Protein AF-0000000073116598 (afdb_homodimer)

Solvent-accessible surface area (backbone atoms only — not comparable to full-atom values): 22413 Å² total; per-residue (Å²): 122,83,78,86,64,64,51,69,34,73,73,82,78,73,62,78,48,63,66,61,40,48,51,61,64,50,68,71,60,81,66,82,77,41,61,28,37,42,28,32,31,25,94,83,55,42,24,42,55,45,77,39,45,52,71,48,72,58,94,83,23,43,27,35,56,52,42,53,58,19,67,68,43,56,23,42,73,75,38,33,31,24,17,40,33,40,69,48,74,44,72,54,97,89,32,59,34,36,41,36,39,32,36,29,23,40,50,41,75,56,52,72,79,72,39,51,73,55,52,76,69,48,54,66,25,58,55,51,42,44,74,72,48,54,33,76,43,75,46,58,66,69,57,53,46,52,51,49,52,51,54,50,50,34,36,79,70,66,79,37,85,73,69,87,54,87,37,53,48,37,30,36,29,46,64,47,32,39,36,40,38,37,25,35,87,51,26,33,47,23,32,40,38,34,38,59,43,94,86,71,46,55,48,77,45,37,32,63,80,122,83,76,85,64,64,51,69,34,74,76,82,78,72,61,78,48,63,66,60,38,48,51,60,65,51,68,69,61,82,66,82,77,41,60,28,38,43,28,34,31,26,94,83,57,40,24,42,55,43,77,40,45,53,70,49,73,58,94,82,23,42,27,33,57,51,42,52,59,18,68,70,42,54,22,41,74,76,37,33,31,24,17,41,32,40,68,48,75,44,70,56,96,89,33,61,34,37,39,35,37,33,36,30,24,41,49,42,76,56,51,71,77,73,39,51,72,55,52,76,69,49,54,67,26,57,54,52,41,46,74,72,48,53,32,77,43,76,45,58,66,68,58,52,46,51,54,48,52,52,54,50,50,34,36,76,70,64,77,36,87,72,69,86,52,88,37,53,48,40,30,37,28,46,64,48,33,38,36,40,37,37,25,35,86,52,27,33,47,23,33,39,38,35,38,58,42,95,85,71,47,54,47,77,46,38,33,63,80

Organism: Hermetia illucens (NCBI:txid343691)

Nearest PDB structures (foldseek):
  1jnw-assembly1_A-2  TM=8.507E-01  e=6.332E-15  Escherichia coli
  6ymh-assembly1_BBB  TM=8.375E-01  e=1.763E-14  Escherichia coli K-12
  1ci0-assembly1_B  TM=8.239E-01  e=1.410E-12  Saccharomyces cerevisiae
  6vna-assembly2_B-2  TM=6.572E-01  e=4.095E-05  Paracoccus denitrificans PD1222
  6vna-assembly1_A  TM=6.131E-01  e=4.857E-05  Paracoccus denitrificans PD1222

Structure (mmCIF, N/CA/C/O backbone):
data_AF-0000000073116598-model_v1
#
loop_
_entity.id
_entity.type
_entity.pdbx_description
1 polymer "pyridoxal 5'-phosphate synthase"
#
loop_
_atom_site.group_PDB
_atom_site.id
_atom_site.type_symbol
_atom_site.label_atom_id
_atom_site.label_alt_id
_atom_site.label_comp_id
_atom_site.label_asym_id
_atom_site.label_entity_id
_atom_site.label_seq_id
_atom_site.pdbx_PDB_ins_code
_atom_site.Cartn_x
_atom_site.Cartn_y
_atom_site.Cartn_z
_atom_site.occupancy
_atom_site.B_iso_or_equiv
_atom_site.auth_seq_id
_atom_site.auth_comp_id
_atom_site.auth_asym_id
_atom_site.auth_atom_id
_atom_site.pdbx_PDB_model_num
ATOM 1 N N . MET A 1 1 ? -11.445 -14.805 -31.406 1 38.97 1 MET A N 1
ATOM 2 C CA . MET A 1 1 ? -11.102 -15.391 -30.109 1 38.97 1 MET A CA 1
ATOM 3 C C . MET A 1 1 ? -10.102 -14.523 -29.359 1 38.97 1 MET A C 1
ATOM 5 O O . MET A 1 1 ? -9.109 -14.078 -29.938 1 38.97 1 MET A O 1
ATOM 9 N N . LYS A 1 2 ? -10.531 -13.805 -28.453 1 49.72 2 LYS A N 1
ATOM 10 C CA . LYS A 1 2 ? -9.555 -12.898 -27.859 1 49.72 2 LYS A CA 1
ATOM 11 C C . LYS A 1 2 ? -8.234 -13.617 -27.578 1 49.72 2 LYS A C 1
ATOM 13 O O . LYS A 1 2 ? -8.227 -14.703 -27 1 49.72 2 LYS A O 1
ATOM 18 N N . ALA A 1 3 ? -7.242 -13.305 -28.297 1 59 3 ALA A N 1
ATOM 19 C CA . ALA A 1 3 ? -5.945 -13.977 -28.219 1 59 3 ALA A CA 1
ATOM 20 C C . ALA A 1 3 ? -5.508 -14.156 -26.766 1 59 3 ALA A C 1
ATOM 22 O O . ALA A 1 3 ? -5.609 -13.234 -25.953 1 59 3 ALA A O 1
ATOM 23 N N . ILE A 1 4 ? -5.52 -15.453 -26.312 1 72.19 4 ILE A N 1
ATOM 24 C CA . ILE A 1 4 ? -5.02 -15.844 -25 1 72.19 4 ILE A CA 1
ATOM 25 C C . ILE A 1 4 ? -3.562 -15.414 -24.859 1 72.19 4 ILE A C 1
ATOM 27 O O . ILE A 1 4 ? -2.693 -15.875 -25.594 1 72.19 4 ILE A O 1
ATOM 31 N N . ILE A 1 5 ? -3.408 -14.406 -24.141 1 85.75 5 ILE A N 1
ATOM 32 C CA . ILE A 1 5 ? -2.055 -13.867 -24.047 1 85.75 5 ILE A CA 1
ATOM 33 C C . ILE A 1 5 ? -1.498 -14.102 -22.641 1 85.75 5 ILE A C 1
ATOM 35 O O . ILE A 1 5 ? -2.174 -13.828 -21.656 1 85.75 5 ILE A O 1
ATOM 39 N N . SER A 1 6 ? -0.385 -14.828 -22.625 1 94.31 6 SER A N 1
ATOM 40 C CA . SER A 1 6 ? 0.428 -14.938 -21.406 1 94.31 6 SER A CA 1
ATOM 41 C C . SER A 1 6 ? 1.913 -15.016 -21.75 1 94.31 6 SER A C 1
ATOM 43 O O . SER A 1 6 ? 2.295 -15.633 -22.75 1 94.31 6 SER A O 1
ATOM 45 N N . ASP A 1 7 ? 2.674 -14.398 -20.969 1 96.69 7 ASP A N 1
ATOM 46 C CA . ASP A 1 7 ? 4.125 -14.477 -21.094 1 96.69 7 ASP A CA 1
ATOM 47 C C . ASP A 1 7 ? 4.816 -14.164 -19.766 1 96.69 7 ASP A C 1
ATOM 49 O O . ASP A 1 7 ? 4.18 -14.172 -18.719 1 96.69 7 ASP A O 1
ATOM 53 N N . VAL A 1 8 ? 6.129 -14.039 -19.828 1 96.19 8 VAL A N 1
ATOM 54 C CA . VAL A 1 8 ? 6.91 -13.742 -18.625 1 96.19 8 VAL A CA 1
ATOM 55 C C . VAL A 1 8 ? 7.664 -12.43 -18.812 1 96.19 8 VAL A C 1
ATOM 57 O O . VAL A 1 8 ? 8.359 -12.242 -19.828 1 96.19 8 VAL A O 1
ATOM 60 N N . SER A 1 9 ? 7.5 -11.523 -17.875 1 96.31 9 SER A N 1
ATOM 61 C CA . SER A 1 9 ? 8.25 -10.273 -17.891 1 96.31 9 SER A CA 1
ATOM 62 C C . SER A 1 9 ? 9.688 -10.484 -17.438 1 96.31 9 SER A C 1
ATOM 64 O O . SER A 1 9 ? 10.008 -11.492 -16.812 1 96.31 9 SER A O 1
ATOM 66 N N . ARG A 1 10 ? 10.523 -9.5 -17.781 1 95.25 10 ARG A N 1
ATOM 67 C CA . ARG A 1 10 ? 11.93 -9.625 -17.406 1 95.25 10 ARG A CA 1
ATOM 68 C C . ARG A 1 10 ? 12.523 -8.273 -17.047 1 95.25 10 ARG A C 1
ATOM 70 O O . ARG A 1 10 ? 12.43 -7.316 -17.828 1 95.25 10 ARG A O 1
ATOM 77 N N . ILE A 1 11 ? 13.109 -8.25 -15.867 1 96.12 11 ILE A N 1
ATOM 78 C CA . ILE A 1 11 ? 13.992 -7.145 -15.523 1 96.12 11 ILE A CA 1
ATOM 79 C C . ILE A 1 11 ? 15.375 -7.371 -16.125 1 96.12 11 ILE A C 1
ATOM 81 O O . ILE A 1 11 ? 16.125 -8.227 -15.672 1 96.12 11 ILE A O 1
ATOM 85 N N . VAL A 1 12 ? 15.656 -6.664 -17.109 1 91.88 12 VAL A N 1
ATOM 86 C CA . VAL A 1 12 ? 16.828 -6.934 -17.938 1 91.88 12 VAL A CA 1
ATOM 87 C C . VAL A 1 12 ? 18.094 -6.441 -17.234 1 91.88 12 VAL A C 1
ATOM 89 O O . VAL A 1 12 ? 19.094 -7.148 -17.188 1 91.88 12 VAL A O 1
ATOM 92 N N . ASN A 1 13 ? 18.078 -5.258 -16.719 1 91 13 ASN A N 1
ATOM 93 C CA . ASN A 1 13 ? 19.219 -4.707 -16.016 1 91 13 ASN A CA 1
ATOM 94 C C . ASN A 1 13 ? 19.031 -4.762 -14.5 1 91 13 ASN A C 1
ATOM 96 O O . ASN A 1 13 ? 18.234 -4.008 -13.945 1 91 13 ASN A O 1
ATOM 100 N N . SER A 1 14 ? 19.766 -5.688 -13.922 1 94 14 SER A N 1
ATOM 101 C CA . SER A 1 14 ? 19.703 -5.828 -12.469 1 94 14 SER A CA 1
ATOM 102 C C . SER A 1 14 ? 21.094 -5.762 -11.852 1 94 14 SER A C 1
ATOM 104 O O . SER A 1 14 ? 21.688 -6.797 -11.531 1 94 14 SER A O 1
ATOM 106 N N . PRO A 1 15 ? 21.547 -4.566 -11.57 1 97.06 15 PRO A N 1
ATOM 107 C CA . PRO A 1 15 ? 22.875 -4.383 -10.984 1 97.06 15 PRO A CA 1
ATOM 108 C C . PRO A 1 15 ? 23 -5.016 -9.594 1 97.06 15 PRO A C 1
ATOM 110 O O . PRO A 1 15 ? 22 -5.418 -9 1 97.06 15 PRO A O 1
ATOM 113 N N . SER A 1 16 ? 24.328 -5.074 -9.109 1 96.12 16 SER A N 1
ATOM 114 C CA . SER A 1 16 ? 24.578 -5.648 -7.789 1 96.12 16 SER A CA 1
ATOM 115 C C . SER A 1 16 ? 24.125 -4.699 -6.68 1 96.12 16 SER A C 1
ATOM 117 O O . SER A 1 16 ? 23.828 -5.133 -5.57 1 96.12 16 SER A O 1
ATOM 119 N N . ASN A 1 17 ? 24.109 -3.447 -7.016 1 96.44 17 ASN A N 1
ATOM 120 C CA . ASN A 1 17 ? 23.656 -2.426 -6.078 1 96.44 17 ASN A CA 1
ATOM 121 C C . ASN A 1 17 ? 22.172 -2.105 -6.262 1 96.44 17 ASN A C 1
ATOM 123 O O . ASN A 1 17 ? 21.781 -1.548 -7.285 1 96.44 17 ASN A O 1
ATOM 127 N N . PRO A 1 18 ? 21.375 -2.355 -5.273 1 98 18 PRO A N 1
ATOM 128 C CA . PRO A 1 18 ? 19.938 -2.154 -5.445 1 98 18 PRO A CA 1
ATOM 129 C C . PRO A 1 18 ? 19.562 -0.691 -5.684 1 98 18 PRO A C 1
ATOM 131 O O . PRO A 1 18 ? 18.531 -0.401 -6.285 1 98 18 PRO A O 1
ATOM 134 N N . PHE A 1 19 ? 20.359 0.214 -5.219 1 97.38 19 PHE A N 1
ATOM 135 C CA . PHE A 1 19 ? 20.047 1.627 -5.379 1 97.38 19 PHE A CA 1
ATOM 136 C C . PHE A 1 19 ? 20.172 2.051 -6.836 1 97.38 19 PHE A C 1
ATOM 138 O O . PHE A 1 19 ? 19.469 2.953 -7.293 1 97.38 19 PHE A O 1
ATOM 145 N N . GLU A 1 20 ? 21.047 1.395 -7.551 1 97.12 20 GLU A N 1
ATOM 146 C CA . GLU A 1 20 ? 21.125 1.637 -8.984 1 97.12 20 GLU A CA 1
ATOM 147 C C . GLU A 1 20 ? 19.828 1.206 -9.68 1 97.12 20 GLU A C 1
ATOM 149 O O . GLU A 1 20 ? 19.328 1.91 -10.562 1 97.12 20 GLU A O 1
ATOM 154 N N . LEU A 1 21 ? 19.344 0.053 -9.281 1 97.75 21 LEU A N 1
ATOM 155 C CA . LEU A 1 21 ? 18.094 -0.41 -9.859 1 97.75 21 LEU A CA 1
ATOM 156 C C . LEU A 1 21 ? 16.938 0.502 -9.445 1 97.75 21 LEU A C 1
ATOM 158 O O . LEU A 1 21 ? 16.047 0.784 -10.25 1 97.75 21 LEU A O 1
ATOM 162 N N . PHE A 1 22 ? 17.016 0.982 -8.195 1 98 22 PHE A N 1
ATOM 163 C CA . PHE A 1 22 ? 16 1.917 -7.703 1 98 22 PHE A CA 1
ATOM 164 C C . PHE A 1 22 ? 15.93 3.148 -8.602 1 98 22 PHE A C 1
ATOM 166 O O . PHE A 1 22 ? 14.844 3.545 -9.023 1 98 22 PHE A O 1
ATOM 173 N N . LEU A 1 23 ? 16.984 3.68 -8.891 1 95.62 23 LEU A N 1
ATOM 174 C CA . LEU A 1 23 ? 17.047 4.875 -9.719 1 95.62 23 LEU A CA 1
ATOM 175 C C . LEU A 1 23 ? 16.531 4.582 -11.133 1 95.62 23 LEU A C 1
ATOM 177 O O . LEU A 1 23 ? 15.844 5.41 -11.727 1 95.62 23 LEU A O 1
ATOM 181 N N . LEU A 1 24 ? 16.875 3.449 -11.656 1 95.19 24 LEU A N 1
ATOM 182 C CA . LEU A 1 24 ? 16.391 3.043 -12.969 1 95.19 24 LEU A CA 1
ATOM 183 C C . LEU A 1 24 ? 14.875 2.926 -12.977 1 95.19 24 LEU A C 1
ATOM 185 O O . LEU A 1 24 ? 14.211 3.391 -13.906 1 95.19 24 LEU A O 1
ATOM 189 N N . PHE A 1 25 ? 14.297 2.311 -11.977 1 96.38 25 PHE A N 1
ATOM 190 C CA . PHE A 1 25 ? 12.852 2.131 -11.875 1 96.38 25 PHE A CA 1
ATOM 191 C C . PHE A 1 25 ? 12.148 3.477 -11.75 1 96.38 25 PHE A C 1
ATOM 193 O O . PHE A 1 25 ? 11.102 3.699 -12.367 1 96.38 25 PHE A O 1
ATOM 200 N N . LEU A 1 26 ? 12.727 4.363 -10.953 1 93.31 26 LEU A N 1
ATOM 201 C CA . LEU A 1 26 ? 12.078 5.633 -10.648 1 93.31 26 LEU A CA 1
ATOM 202 C C . LEU A 1 26 ? 12.211 6.613 -11.805 1 93.31 26 LEU A C 1
ATOM 204 O O . LEU A 1 26 ? 11.477 7.598 -11.883 1 93.31 26 LEU A O 1
ATOM 208 N N . SER A 1 27 ? 13.141 6.438 -12.68 1 92.06 27 SER A N 1
ATOM 209 C CA . SER A 1 27 ? 13.477 7.367 -13.75 1 92.06 27 SER A CA 1
ATOM 210 C C . SER A 1 27 ? 12.281 7.586 -14.68 1 92.06 27 SER A C 1
ATOM 212 O O . SER A 1 27 ? 12.211 8.602 -15.375 1 92.06 27 SER A O 1
ATOM 214 N N . VAL A 1 28 ? 11.359 6.691 -14.641 1 90.19 28 VAL A N 1
ATOM 215 C CA . VAL A 1 28 ? 10.266 6.766 -15.594 1 90.19 28 VAL A CA 1
ATOM 216 C C . VAL A 1 28 ? 9.016 7.328 -14.914 1 90.19 28 VAL A C 1
ATOM 218 O O . VAL A 1 28 ? 7.969 7.469 -15.539 1 90.19 28 VAL A O 1
ATOM 221 N N . ILE A 1 29 ? 9.102 7.547 -13.594 1 88.38 29 ILE A N 1
ATOM 222 C CA . ILE A 1 29 ? 7.949 8.07 -12.859 1 88.38 29 ILE A CA 1
ATOM 223 C C . ILE A 1 29 ? 7.836 9.578 -13.094 1 88.38 29 ILE A C 1
ATOM 225 O O . ILE A 1 29 ? 8.805 10.312 -12.883 1 88.38 29 ILE A O 1
ATOM 229 N N . ASP A 1 30 ? 6.707 10.039 -13.492 1 82.44 30 ASP A N 1
ATOM 230 C CA . ASP A 1 30 ? 6.465 11.461 -13.703 1 82.44 30 ASP A CA 1
ATOM 231 C C . ASP A 1 30 ? 5.523 12.023 -12.648 1 82.44 30 ASP A C 1
ATOM 233 O O . ASP A 1 30 ? 5.305 13.234 -12.578 1 82.44 30 ASP A O 1
ATOM 237 N N . GLN A 1 31 ? 5.16 11.242 -11.789 1 81.44 31 GLN A N 1
ATOM 238 C CA . GLN A 1 31 ? 4.227 11.664 -10.75 1 81.44 31 GLN A CA 1
ATOM 239 C C . GLN A 1 31 ? 4.93 12.5 -9.688 1 81.44 31 GLN A C 1
ATOM 241 O O . GLN A 1 31 ? 6.031 12.164 -9.25 1 81.44 31 GLN A O 1
ATOM 246 N N . ASN A 1 32 ? 4.375 13.68 -9.336 1 83.06 32 ASN A N 1
ATOM 247 C CA . ASN A 1 32 ? 4.754 14.523 -8.203 1 83.06 32 ASN A CA 1
ATOM 248 C C . ASN A 1 32 ? 3.529 15.039 -7.453 1 83.06 32 ASN A C 1
ATOM 250 O O . ASN A 1 32 ? 2.668 15.695 -8.039 1 83.06 32 ASN A O 1
ATOM 254 N N . PRO A 1 33 ? 3.523 14.727 -6.215 1 89.06 33 PRO A N 1
ATOM 255 C CA . PRO A 1 33 ? 4.41 13.922 -5.375 1 89.06 33 PRO A CA 1
ATOM 256 C C . PRO A 1 33 ? 4.301 12.43 -5.672 1 89.06 33 PRO A C 1
ATOM 258 O O . PRO A 1 33 ? 3.277 11.969 -6.188 1 89.06 33 PRO A O 1
ATOM 261 N N . ILE A 1 34 ? 5.395 11.672 -5.363 1 93.5 34 ILE A N 1
ATOM 262 C CA . ILE A 1 34 ? 5.352 10.211 -5.414 1 93.5 34 ILE A CA 1
ATOM 263 C C . ILE A 1 34 ? 4.703 9.672 -4.141 1 93.5 34 ILE A C 1
ATOM 265 O O . ILE A 1 34 ? 5.137 9.992 -3.031 1 93.5 34 ILE A O 1
ATOM 269 N N . LEU A 1 35 ? 3.703 8.914 -4.348 1 95.44 35 LEU A N 1
ATOM 270 C CA . LEU A 1 35 ? 3.014 8.305 -3.213 1 95.44 35 LEU A CA 1
ATOM 271 C C . LEU A 1 35 ? 3.545 6.906 -2.939 1 95.44 35 LEU A C 1
ATOM 273 O O . LEU A 1 35 ? 3.9 6.18 -3.871 1 95.44 35 LEU A O 1
ATOM 277 N N . VAL A 1 36 ? 3.574 6.586 -1.692 1 97.75 36 VAL A N 1
ATOM 278 C CA . VAL A 1 36 ? 4.004 5.262 -1.254 1 97.75 36 VAL A CA 1
ATOM 279 C C . VAL A 1 36 ? 3.047 4.73 -0.19 1 97.75 36 VAL A C 1
ATOM 281 O O . VAL A 1 36 ? 2.209 5.473 0.324 1 97.75 36 VAL A O 1
ATOM 284 N N . ASN A 1 37 ? 3.1 3.453 0.011 1 98.69 37 ASN A N 1
ATOM 285 C CA . ASN A 1 37 ? 2.488 2.854 1.192 1 98.69 37 ASN A CA 1
ATOM 286 C C . ASN A 1 37 ? 3.52 2.596 2.287 1 98.69 37 ASN A C 1
ATOM 288 O O . ASN A 1 37 ? 4.617 2.113 2.01 1 98.69 37 ASN A O 1
ATOM 292 N N . VAL A 1 38 ? 3.188 2.984 3.496 1 98.88 38 VAL A N 1
ATOM 293 C CA . VAL A 1 38 ? 4.074 2.762 4.633 1 98.88 38 VAL A CA 1
ATOM 294 C C . VAL A 1 38 ? 3.398 1.836 5.641 1 98.88 38 VAL A C 1
ATOM 296 O O . VAL A 1 38 ? 2.324 2.15 6.16 1 98.88 38 VAL A O 1
ATOM 299 N N . ALA A 1 39 ? 4.035 0.736 5.867 1 98.94 39 ALA A N 1
ATOM 300 C CA . ALA A 1 39 ? 3.559 -0.21 6.875 1 98.94 39 ALA A CA 1
ATOM 301 C C . ALA A 1 39 ? 4.465 -0.213 8.102 1 98.94 39 ALA A C 1
ATOM 303 O O . ALA A 1 39 ? 5.691 -0.148 7.973 1 98.94 39 ALA A O 1
ATOM 304 N N . THR A 1 40 ? 3.895 -0.217 9.273 1 98.88 40 THR A N 1
ATOM 305 C CA . THR A 1 40 ? 4.617 -0.181 10.539 1 98.88 40 THR A CA 1
ATOM 306 C C . THR A 1 40 ? 4.117 -1.271 11.484 1 98.88 40 THR A C 1
ATOM 308 O O . THR A 1 40 ? 3.004 -1.775 11.32 1 98.88 40 THR A O 1
ATOM 311 N N . VAL A 1 41 ? 4.957 -1.664 12.391 1 98.69 41 VAL A N 1
ATOM 312 C CA . VAL A 1 41 ? 4.551 -2.596 13.438 1 98.69 41 VAL A CA 1
ATOM 313 C C . VAL A 1 41 ? 3.637 -1.888 14.438 1 98.69 41 VAL A C 1
ATOM 315 O O . VAL A 1 41 ? 3.98 -0.826 14.961 1 98.69 41 VAL A O 1
ATOM 318 N N . ASP A 1 42 ? 2.484 -2.412 14.625 1 98.44 42 ASP A N 1
ATOM 319 C CA . ASP A 1 42 ? 1.52 -1.861 15.578 1 98.44 42 ASP A CA 1
ATOM 320 C C . ASP A 1 42 ? 1.332 -2.791 16.766 1 98.44 42 ASP A C 1
ATOM 322 O O . ASP A 1 42 ? 1.011 -3.969 16.609 1 98.44 42 ASP A O 1
ATOM 326 N N . PRO A 1 43 ? 1.485 -2.307 17.953 1 97.06 43 PRO A N 1
ATOM 327 C CA . PRO A 1 43 ? 1.427 -3.182 19.125 1 97.06 43 PRO A CA 1
ATOM 328 C C . PRO A 1 43 ? 0.024 -3.725 19.375 1 97.06 43 PRO A C 1
ATOM 330 O O . PRO A 1 43 ? -0.134 -4.723 20.094 1 97.06 43 PRO A O 1
ATOM 333 N N . VAL A 1 44 ? -0.988 -3.158 18.906 1 96.25 44 VAL A N 1
ATOM 334 C CA . VAL A 1 44 ? -2.361 -3.576 19.156 1 96.25 44 VAL A CA 1
ATOM 335 C C . VAL A 1 44 ? -2.885 -4.398 17.984 1 96.25 44 VAL A C 1
ATOM 337 O O . VAL A 1 44 ? -3.23 -5.57 18.156 1 96.25 44 VAL A O 1
ATOM 340 N N . ASP A 1 45 ? -2.732 -3.85 16.797 1 97.69 45 ASP A N 1
ATOM 341 C CA . ASP A 1 45 ? -3.328 -4.469 15.609 1 97.69 45 ASP A CA 1
ATOM 342 C C . ASP A 1 45 ? -2.322 -5.371 14.898 1 97.69 45 ASP A C 1
ATOM 344 O O .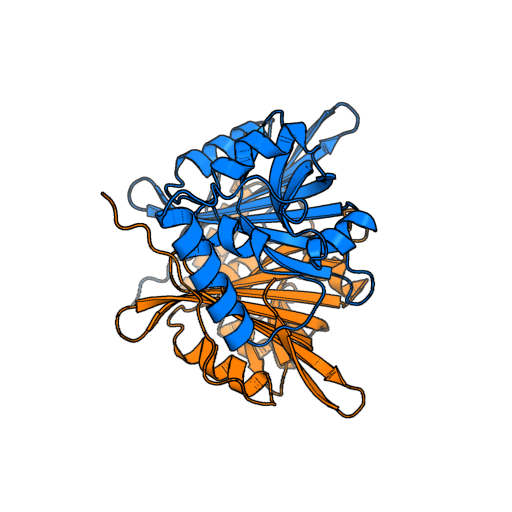 ASP A 1 45 ? -2.658 -6.02 13.906 1 97.69 45 ASP A O 1
ATOM 348 N N . GLY A 1 46 ? -1.066 -5.387 15.383 1 98.19 46 GLY A N 1
ATOM 349 C CA . GLY A 1 46 ? -0 -6.129 14.727 1 98.19 46 GLY A CA 1
ATOM 350 C C . GLY A 1 46 ? 0.743 -5.309 13.688 1 98.19 46 GLY A C 1
ATOM 351 O O . GLY A 1 46 ? 1.953 -5.102 13.805 1 98.19 46 GLY A O 1
ATOM 352 N N . VAL A 1 47 ? -0.016 -4.785 12.703 1 98.75 47 VAL A N 1
ATOM 353 C CA . VAL A 1 47 ? 0.544 -3.961 11.641 1 98.75 47 VAL A CA 1
ATOM 354 C C . VAL A 1 47 ? -0.421 -2.828 11.297 1 98.75 47 VAL A C 1
ATOM 356 O O . VAL A 1 47 ? -1.634 -2.961 11.484 1 98.75 47 VAL A O 1
ATOM 359 N N . ALA A 1 48 ? 0.139 -1.748 10.953 1 98.56 48 ALA A N 1
ATOM 360 C CA . ALA A 1 48 ? -0.599 -0.64 10.352 1 98.56 48 ALA A CA 1
ATOM 361 C C . ALA A 1 48 ? -0.038 -0.289 8.977 1 98.56 48 ALA A C 1
ATOM 363 O O . ALA A 1 48 ? 1.148 -0.498 8.711 1 98.56 48 ALA A O 1
ATOM 364 N N . SER A 1 49 ? -0.851 0.151 8.102 1 98.62 49 SER A N 1
ATOM 365 C CA . SER A 1 49 ? -0.468 0.511 6.738 1 98.62 49 SER A CA 1
ATOM 366 C C . SER A 1 49 ? -1.245 1.729 6.25 1 98.62 49 SER A C 1
ATOM 368 O O . SER A 1 49 ? -2.461 1.809 6.43 1 98.62 49 SER A O 1
ATOM 370 N N . VAL A 1 50 ? -0.553 2.66 5.695 1 98.25 50 VAL A N 1
ATOM 371 C CA . VAL A 1 50 ? -1.189 3.887 5.223 1 98.25 50 VAL A CA 1
ATOM 372 C C . VAL A 1 50 ? -0.401 4.461 4.047 1 98.25 50 VAL A C 1
ATOM 374 O O . VAL A 1 50 ? 0.804 4.223 3.926 1 98.25 50 VAL A O 1
ATOM 377 N N . SER A 1 51 ? -1.089 5.164 3.234 1 97.31 51 SER A N 1
ATOM 378 C CA . SER A 1 51 ? -0.387 5.879 2.174 1 97.31 51 SER A CA 1
ATOM 379 C C . SER A 1 51 ? 0.382 7.074 2.729 1 97.31 51 SER A C 1
ATOM 381 O O . SER A 1 51 ? 0.012 7.629 3.766 1 97.31 51 SER A O 1
ATOM 383 N N . GLY A 1 52 ? 1.454 7.395 2.086 1 96.06 52 GLY A N 1
ATOM 384 C CA . GLY A 1 52 ? 2.293 8.531 2.432 1 96.06 52 GLY A CA 1
ATOM 385 C C . GLY A 1 52 ? 2.99 9.148 1.232 1 96.06 52 GLY A C 1
ATOM 386 O O . GLY A 1 52 ? 2.729 8.758 0.091 1 96.06 52 GLY A O 1
ATOM 387 N N . VAL A 1 53 ? 3.793 10.117 1.554 1 96.06 53 VAL A N 1
ATOM 388 C CA . VAL A 1 53 ? 4.496 10.836 0.496 1 96.06 53 VAL A CA 1
ATOM 389 C C . VAL A 1 53 ? 5.992 10.531 0.568 1 96.06 53 VAL A C 1
ATOM 391 O O . VAL A 1 53 ? 6.602 10.641 1.635 1 96.06 53 VAL A O 1
ATOM 394 N N . PHE A 1 54 ? 6.488 10.094 -0.572 1 97.12 54 PHE A N 1
ATOM 395 C CA . PHE A 1 54 ? 7.93 9.938 -0.708 1 97.12 54 PHE A CA 1
ATOM 396 C C . PHE A 1 54 ? 8.617 11.289 -0.78 1 97.12 54 PHE A C 1
ATOM 398 O O . PHE A 1 54 ? 8.297 12.109 -1.645 1 97.12 54 PHE A O 1
ATOM 405 N N . GLN A 1 55 ? 9.523 11.531 0.138 1 96.44 55 GLN A N 1
ATOM 406 C CA . GLN A 1 55 ? 10.141 12.852 0.263 1 96.44 55 GLN A CA 1
ATOM 407 C C . GLN A 1 55 ? 11.547 12.852 -0.336 1 96.44 55 GLN A C 1
ATOM 409 O O . GLN A 1 55 ? 12.297 13.812 -0.163 1 96.44 55 GLN A O 1
ATOM 414 N N . GLY A 1 56 ? 11.93 11.711 -0.908 1 94.5 56 GLY A N 1
ATOM 415 C CA . GLY A 1 56 ? 13.211 11.672 -1.583 1 94.5 56 GLY A CA 1
ATOM 416 C C . GLY A 1 56 ? 14.141 10.602 -1.034 1 94.5 56 GLY A C 1
ATOM 417 O O . GLY A 1 56 ? 13.844 9.984 -0.005 1 94.5 56 GLY A O 1
ATOM 418 N N . TRP A 1 57 ? 15.086 10.359 -1.784 1 93.75 57 TRP A N 1
ATOM 419 C CA . TRP A 1 57 ? 16.156 9.422 -1.442 1 93.75 57 TRP A CA 1
ATOM 420 C C . TRP A 1 57 ? 17.5 10.133 -1.396 1 93.75 57 TRP A C 1
ATOM 422 O O . TRP A 1 57 ? 17.859 10.859 -2.324 1 93.75 57 TRP A O 1
ATOM 432 N N . GLU A 1 58 ? 18.172 10.008 -0.257 1 92.06 58 GLU A N 1
ATOM 433 C CA . GLU A 1 58 ? 19.5 10.594 -0.06 1 92.06 58 GLU A CA 1
ATOM 434 C C . GLU A 1 58 ? 20.375 9.703 0.812 1 92.06 58 GLU A C 1
ATOM 436 O O . GLU A 1 58 ? 19.906 9.133 1.799 1 92.06 58 GLU A O 1
ATOM 441 N N . ASP A 1 59 ? 21.703 9.539 0.371 1 92.94 59 ASP A N 1
ATOM 442 C CA . ASP A 1 59 ? 22.672 8.789 1.16 1 92.94 59 ASP A CA 1
ATOM 443 C C . ASP A 1 59 ? 22.172 7.379 1.469 1 92.94 59 ASP A C 1
ATOM 445 O O . ASP A 1 59 ? 22.172 6.953 2.625 1 92.94 59 ASP A O 1
ATOM 449 N N . ASP A 1 60 ? 21.594 6.711 0.515 1 93.75 60 ASP A N 1
ATOM 450 C CA . ASP A 1 60 ? 21.141 5.32 0.578 1 93.75 60 ASP A CA 1
ATOM 451 C C . ASP A 1 60 ? 20 5.156 1.585 1 93.75 60 ASP A C 1
ATOM 453 O O . ASP A 1 60 ? 19.844 4.086 2.172 1 93.75 60 ASP A O 1
ATOM 457 N N . THR A 1 61 ? 19.234 6.27 1.843 1 96.62 61 THR A N 1
ATOM 458 C CA . THR A 1 61 ? 18.062 6.199 2.713 1 96.62 61 THR A CA 1
ATOM 459 C C . THR A 1 61 ? 16.828 6.773 2.014 1 96.62 61 THR A C 1
ATOM 461 O O . THR A 1 61 ? 16.953 7.633 1.137 1 96.62 61 THR A O 1
ATOM 464 N N . PHE A 1 62 ? 15.711 6.27 2.346 1 97.81 62 PHE A N 1
ATOM 465 C CA . PHE A 1 62 ? 14.43 6.719 1.808 1 97.81 62 PHE A CA 1
ATOM 466 C C . PHE A 1 62 ? 13.68 7.57 2.826 1 97.81 62 PHE A C 1
ATOM 468 O O . PHE A 1 62 ? 13.555 7.184 3.99 1 97.81 62 PHE A O 1
ATOM 475 N N . ARG A 1 63 ? 13.125 8.703 2.359 1 97.75 63 ARG A N 1
ATOM 476 C CA . ARG A 1 63 ? 12.484 9.594 3.322 1 97.75 63 ARG A CA 1
ATOM 477 C C . ARG A 1 63 ? 10.984 9.68 3.066 1 97.75 63 ARG A C 1
ATOM 479 O O . ARG A 1 63 ? 10.547 9.727 1.915 1 97.75 63 ARG A O 1
ATOM 486 N N . PHE A 1 64 ? 10.227 9.695 4.141 1 98.12 64 PHE A N 1
ATOM 487 C CA . PHE A 1 64 ? 8.797 9.953 4.078 1 98.12 64 PHE A CA 1
ATOM 488 C C . PHE A 1 64 ? 8.352 10.82 5.242 1 98.12 64 PHE A C 1
ATOM 490 O O . PHE A 1 64 ? 9.039 10.906 6.262 1 98.12 64 PHE A O 1
ATOM 497 N N . SER A 1 65 ? 7.223 11.492 5.09 1 96.69 65 SER A N 1
ATOM 498 C CA . SER A 1 65 ? 6.73 12.398 6.121 1 96.69 65 SER A CA 1
ATOM 499 C C . SER A 1 65 ? 5.641 11.742 6.965 1 96.69 65 SER A C 1
ATOM 501 O O . SER A 1 65 ? 5.027 10.766 6.539 1 96.69 65 SER A O 1
ATOM 503 N N . ALA A 1 66 ? 5.43 12.211 8.102 1 96 66 ALA A N 1
ATOM 504 C CA . ALA A 1 66 ? 4.367 11.82 9.016 1 96 66 ALA A CA 1
ATOM 505 C C . ALA A 1 66 ? 3.99 12.969 9.953 1 96 66 ALA A C 1
ATOM 507 O O . ALA A 1 66 ? 4.559 14.062 9.859 1 96 66 ALA A O 1
ATOM 508 N N . GLU A 1 67 ? 2.943 12.781 10.625 1 95.25 67 GLU A N 1
ATOM 509 C CA . GLU A 1 67 ? 2.561 13.703 11.695 1 95.25 67 GLU A CA 1
ATOM 510 C C . GLU A 1 67 ? 2.861 13.117 13.07 1 95.25 67 GLU A C 1
ATOM 512 O O . GLU A 1 67 ? 2.586 11.938 13.32 1 95.25 67 GLU A O 1
ATOM 517 N N . ARG A 1 68 ? 3.406 14.039 13.852 1 94.19 68 ARG A N 1
ATOM 518 C CA . ARG A 1 68 ? 3.617 13.578 15.219 1 94.19 68 ARG A CA 1
ATOM 519 C C . ARG A 1 68 ? 2.289 13.297 15.914 1 94.19 68 ARG A C 1
ATOM 521 O O . ARG A 1 68 ? 1.31 14.016 15.711 1 94.19 68 ARG A O 1
ATOM 528 N N . ALA A 1 69 ? 2.139 12.188 16.562 1 90.38 69 ALA A N 1
ATOM 529 C CA . ALA A 1 69 ? 0.971 11.664 17.266 1 90.38 69 ALA A CA 1
ATOM 530 C C . ALA A 1 69 ? 0.106 10.82 16.328 1 90.38 69 ALA A C 1
ATOM 532 O O . ALA A 1 69 ? -0.914 10.266 16.75 1 90.38 69 ALA A O 1
ATOM 533 N N . SER A 1 70 ? 0.459 10.781 15.039 1 94.44 70 SER A N 1
ATOM 534 C CA . SER A 1 70 ? -0.207 9.828 14.156 1 94.44 70 SER A CA 1
ATOM 535 C C . SER A 1 70 ? 0.083 8.391 14.578 1 94.44 70 SER A C 1
ATOM 537 O O . SER A 1 70 ? 0.963 8.148 15.406 1 94.44 70 SER A O 1
ATOM 539 N N . ARG A 1 71 ? -0.628 7.531 14.07 1 95.31 71 ARG A N 1
ATOM 540 C CA . ARG A 1 71 ? -0.397 6.109 14.312 1 95.31 71 ARG A CA 1
ATOM 541 C C . ARG A 1 71 ? 0.989 5.691 13.836 1 95.31 71 ARG A C 1
ATOM 543 O O . ARG A 1 71 ? 1.69 4.949 14.523 1 95.31 71 ARG A O 1
ATOM 550 N N . THR A 1 72 ? 1.397 6.141 12.648 1 97.06 72 THR A N 1
ATOM 551 C CA . THR A 1 72 ? 2.725 5.863 12.109 1 97.06 72 THR A CA 1
ATOM 552 C C . THR A 1 72 ? 3.809 6.336 13.078 1 97.06 72 THR A C 1
ATOM 554 O O . THR A 1 72 ? 4.762 5.605 13.352 1 97.06 72 THR A O 1
ATOM 557 N N . TYR A 1 73 ? 3.621 7.504 13.586 1 97 73 TYR A N 1
ATOM 558 C CA . TYR A 1 73 ? 4.578 8.078 14.523 1 97 73 TYR A CA 1
ATOM 559 C C . TYR A 1 73 ? 4.68 7.238 15.789 1 97 73 TYR A C 1
ATOM 561 O O . TYR A 1 73 ? 5.777 6.844 16.188 1 97 73 TYR A O 1
ATOM 569 N N . ARG A 1 74 ? 3.58 6.949 16.391 1 96.62 74 ARG A N 1
ATOM 570 C CA . ARG A 1 74 ? 3.562 6.18 17.625 1 96.62 74 ARG A CA 1
ATOM 571 C C . ARG A 1 74 ? 4.172 4.797 17.422 1 96.62 74 ARG A C 1
ATOM 573 O O . ARG A 1 74 ? 4.949 4.324 18.25 1 96.62 74 ARG A O 1
ATOM 580 N N . ASN A 1 75 ? 3.818 4.168 16.344 1 98.12 75 ASN A N 1
ATOM 581 C CA . ASN A 1 75 ? 4.348 2.846 16.031 1 98.12 75 ASN A CA 1
ATOM 582 C C . ASN A 1 75 ? 5.867 2.867 15.891 1 98.12 75 ASN A C 1
ATOM 584 O O . ASN A 1 75 ? 6.559 2.014 16.453 1 98.12 75 ASN A O 1
ATOM 588 N N . THR A 1 76 ? 6.371 3.832 15.141 1 98 76 THR A N 1
ATOM 589 C CA . THR A 1 76 ? 7.801 3.881 14.859 1 98 76 THR A CA 1
ATOM 590 C C . THR A 1 76 ? 8.594 4.188 16.125 1 98 76 THR A C 1
ATOM 592 O O . THR A 1 76 ? 9.758 3.809 16.25 1 98 76 THR A O 1
ATOM 595 N N . LYS A 1 77 ? 7.961 4.867 17.094 1 97.06 77 LYS A N 1
ATOM 596 C CA . LYS A 1 77 ? 8.609 5.145 18.359 1 97.06 77 LYS A CA 1
ATOM 597 C C . LYS A 1 77 ? 8.797 3.861 19.172 1 97.06 77 LYS A C 1
ATOM 599 O O . LYS A 1 77 ? 9.766 3.73 19.922 1 97.06 77 LYS A O 1
ATOM 604 N N . THR A 1 78 ? 7.918 2.941 18.984 1 97.06 78 THR A N 1
ATOM 605 C CA . THR A 1 78 ? 7.965 1.689 19.719 1 97.06 78 THR A CA 1
ATOM 606 C C . THR A 1 78 ? 8.797 0.647 18.984 1 97.06 78 THR A C 1
ATOM 608 O O . THR A 1 78 ? 9.523 -0.13 19.594 1 97.06 78 THR A O 1
ATOM 611 N N . ASN A 1 79 ? 8.688 0.548 17.75 1 98.5 79 ASN A N 1
ATOM 612 C CA . ASN A 1 79 ? 9.406 -0.365 16.859 1 98.5 79 ASN A CA 1
ATOM 613 C C . ASN A 1 79 ? 9.781 0.311 15.547 1 98.5 79 ASN A C 1
ATOM 615 O O . ASN A 1 79 ? 8.906 0.624 14.734 1 98.5 79 ASN A O 1
ATOM 619 N N . PRO A 1 80 ? 10.977 0.543 15.273 1 98.69 80 PRO A N 1
ATOM 620 C CA . PRO A 1 80 ? 11.391 1.365 14.133 1 98.69 80 PRO A CA 1
ATOM 621 C C . PRO A 1 80 ? 11.305 0.614 12.805 1 98.69 80 PRO A C 1
ATOM 623 O O . PRO A 1 80 ? 11.539 1.198 11.75 1 98.69 80 PRO A O 1
ATOM 626 N N . LYS A 1 81 ? 11.055 -0.695 12.828 1 98.88 81 LYS A N 1
ATOM 627 C CA . LYS A 1 81 ? 10.984 -1.478 11.594 1 98.88 81 LYS A CA 1
ATOM 628 C C . LYS A 1 81 ? 9.789 -1.053 10.742 1 98.88 81 LYS A C 1
ATOM 630 O O . LYS A 1 81 ? 8.664 -0.952 11.242 1 98.88 81 LYS A O 1
ATOM 635 N N . VAL A 1 82 ? 10.016 -0.802 9.43 1 98.88 82 VAL A N 1
ATOM 636 C CA . VAL A 1 82 ? 8.969 -0.345 8.523 1 98.88 82 VAL A CA 1
ATOM 637 C C . VAL A 1 82 ? 9.125 -1.026 7.164 1 98.88 82 VAL A C 1
ATOM 639 O O . VAL A 1 82 ? 10.188 -1.566 6.855 1 98.88 82 VAL A O 1
ATOM 642 N N . ALA A 1 83 ? 8.125 -1.062 6.422 1 98.94 83 ALA A N 1
ATOM 643 C CA . ALA A 1 83 ? 8.117 -1.435 5.008 1 98.94 83 ALA A CA 1
ATOM 644 C C . ALA A 1 83 ? 7.52 -0.322 4.152 1 98.94 83 ALA A C 1
ATOM 646 O O . ALA A 1 83 ? 6.426 0.168 4.434 1 98.94 83 ALA A O 1
ATOM 647 N N . VAL A 1 84 ? 8.211 0.113 3.154 1 98.81 84 VAL A N 1
ATOM 648 C CA . VAL A 1 84 ? 7.742 1.126 2.213 1 98.81 84 VAL A CA 1
ATOM 649 C C . VAL A 1 84 ? 7.516 0.493 0.841 1 98.81 84 VAL A C 1
ATOM 651 O O . VAL A 1 84 ? 8.398 -0.195 0.316 1 98.81 84 VAL A O 1
ATOM 654 N N . THR A 1 85 ? 6.363 0.725 0.25 1 98.81 85 THR A N 1
ATOM 655 C CA . THR A 1 85 ? 6.012 0.138 -1.038 1 98.81 85 THR A CA 1
ATOM 656 C C . THR A 1 85 ? 5.785 1.226 -2.084 1 98.81 85 THR A C 1
ATOM 658 O O . THR A 1 85 ? 4.934 2.1 -1.904 1 98.81 85 THR A O 1
ATOM 661 N N . PHE A 1 86 ? 6.59 1.19 -3.137 1 98.12 86 PHE A N 1
ATOM 662 C CA . PHE A 1 86 ? 6.309 1.938 -4.355 1 98.12 86 PHE A CA 1
ATOM 663 C C . PHE A 1 86 ? 5.531 1.084 -5.348 1 98.12 86 PHE A C 1
ATOM 665 O O . PHE A 1 86 ? 5.844 -0.093 -5.543 1 98.12 86 PHE A O 1
ATOM 672 N N . PHE A 1 87 ? 4.539 1.605 -5.918 1 97.5 87 PHE A N 1
ATOM 673 C CA . PHE A 1 87 ? 3.758 0.922 -6.941 1 97.5 87 PHE A CA 1
ATOM 674 C C . PHE A 1 87 ? 3.285 1.903 -8.008 1 97.5 87 PHE A C 1
ATOM 676 O O . PHE A 1 87 ? 2.605 2.885 -7.695 1 97.5 87 PHE A O 1
ATOM 683 N N . PHE A 1 88 ? 3.652 1.616 -9.25 1 95.19 88 PHE A N 1
ATOM 684 C CA . PHE A 1 88 ? 3.242 2.57 -10.273 1 95.19 88 PHE A CA 1
ATOM 685 C C . PHE A 1 88 ? 3.184 1.902 -11.648 1 95.19 88 PHE A C 1
ATOM 687 O O . PHE A 1 88 ? 3.912 0.943 -11.906 1 95.19 88 PHE A O 1
ATOM 694 N N . ASP A 1 89 ? 2.344 2.416 -12.422 1 93 89 ASP A N 1
ATOM 695 C CA . ASP A 1 89 ? 2.254 2.047 -13.836 1 93 89 ASP A CA 1
ATOM 696 C C . ASP A 1 89 ? 2.945 3.084 -14.719 1 93 89 ASP A C 1
ATOM 698 O O . ASP A 1 89 ? 2.959 4.273 -14.391 1 93 89 ASP A O 1
ATOM 702 N N . THR A 1 90 ? 3.543 2.574 -15.75 1 93 90 THR A N 1
ATOM 703 C CA . THR A 1 90 ? 4.16 3.467 -16.719 1 93 90 THR A CA 1
ATOM 704 C C . THR A 1 90 ? 4.145 2.842 -18.109 1 93 90 THR A C 1
ATOM 706 O O . THR A 1 90 ? 3.564 1.771 -18.312 1 93 90 THR A O 1
ATOM 709 N N . ILE A 1 91 ? 4.609 3.596 -19.094 1 93.62 91 ILE A N 1
ATOM 710 C CA . ILE A 1 91 ? 4.758 3.117 -20.469 1 93.62 91 ILE A CA 1
ATOM 711 C C . ILE A 1 91 ? 6.227 3.162 -20.875 1 93.62 91 ILE A C 1
ATOM 713 O O . ILE A 1 91 ? 6.863 4.215 -20.797 1 93.62 91 ILE A O 1
ATOM 717 N N . ILE A 1 92 ? 6.723 2.051 -21.172 1 90.81 92 ILE A N 1
ATOM 718 C CA . ILE A 1 92 ? 8.086 1.933 -21.688 1 90.81 92 ILE A CA 1
ATOM 719 C C . ILE A 1 92 ? 8.062 1.317 -23.078 1 90.81 92 ILE A C 1
ATOM 721 O O . ILE A 1 92 ? 7.555 0.209 -23.266 1 90.81 92 ILE A O 1
ATOM 725 N N . ASN A 1 93 ? 8.656 2.037 -24.109 1 90.5 93 ASN A N 1
ATOM 726 C CA . ASN A 1 93 ? 8.672 1.577 -25.5 1 90.5 93 ASN A CA 1
ATOM 727 C C . ASN A 1 93 ? 7.281 1.17 -25.969 1 90.5 93 ASN A C 1
ATOM 729 O O . ASN A 1 93 ? 7.102 0.076 -26.516 1 90.5 93 ASN A O 1
ATOM 733 N N . GLN A 1 94 ? 6.305 1.896 -25.578 1 93.25 94 GLN A N 1
ATOM 734 C CA . GLN A 1 94 ? 4.91 1.777 -26 1 93.25 94 GLN A CA 1
ATOM 735 C C . GLN A 1 94 ? 4.238 0.582 -25.344 1 93.25 94 GLN A C 1
ATOM 737 O O . GLN A 1 94 ? 3.215 0.089 -25.828 1 93.25 94 GLN A O 1
ATOM 742 N N . THR A 1 95 ? 4.875 0.079 -24.375 1 93.5 95 THR A N 1
ATOM 743 C CA . THR A 1 95 ? 4.305 -1.04 -23.641 1 93.5 95 THR A CA 1
ATOM 744 C C . THR A 1 95 ? 3.998 -0.634 -22.203 1 93.5 95 THR A C 1
ATOM 746 O O . THR A 1 95 ? 4.832 -0.024 -21.531 1 93.5 95 THR A O 1
ATOM 749 N N . GLN A 1 96 ? 2.826 -0.989 -21.797 1 95.31 96 GLN A N 1
ATOM 750 C CA . GLN A 1 96 ? 2.473 -0.744 -20.406 1 95.31 96 GLN A CA 1
ATOM 751 C C . GLN A 1 96 ? 3.291 -1.626 -19.469 1 95.31 96 GLN A C 1
ATOM 753 O O . GLN A 1 96 ? 3.445 -2.824 -19.703 1 95.31 96 GLN A O 1
ATOM 758 N N . VAL A 1 97 ? 3.805 -1.025 -18.438 1 96.06 97 VAL A N 1
ATOM 759 C CA . VAL A 1 97 ? 4.609 -1.75 -17.453 1 96.06 97 VAL A CA 1
ATOM 760 C C . VAL A 1 97 ? 4.207 -1.331 -16.047 1 96.06 97 VAL A C 1
ATOM 762 O O . VAL A 1 97 ? 4 -0.146 -15.773 1 96.06 97 VAL A O 1
ATOM 765 N N . THR A 1 98 ? 4.004 -2.336 -15.219 1 96.5 98 THR A N 1
ATOM 766 C CA . THR A 1 98 ? 3.811 -2.096 -13.797 1 96.5 98 THR A CA 1
ATOM 767 C C . THR A 1 98 ? 5.09 -2.395 -13.016 1 96.5 98 THR A C 1
ATOM 769 O O . THR A 1 98 ? 5.715 -3.438 -13.219 1 96.5 98 THR A O 1
ATOM 772 N N . ARG A 1 99 ? 5.438 -1.461 -12.156 1 97.31 99 ARG A N 1
ATOM 773 C CA . ARG A 1 99 ? 6.617 -1.666 -11.32 1 97.31 99 ARG A CA 1
ATOM 774 C C . ARG A 1 99 ? 6.27 -1.525 -9.844 1 97.31 99 ARG A C 1
ATOM 776 O O . ARG A 1 99 ? 5.383 -0.75 -9.477 1 97.31 99 ARG A O 1
ATOM 783 N N . GLN A 1 100 ? 6.93 -2.312 -9.062 1 98.12 100 GLN A N 1
ATOM 784 C CA . GLN A 1 100 ? 6.832 -2.26 -7.605 1 98.12 100 GLN A CA 1
ATOM 785 C C . GLN A 1 100 ? 8.211 -2.328 -6.957 1 98.12 100 GLN A C 1
ATOM 787 O O . GLN A 1 100 ? 9.07 -3.107 -7.387 1 98.12 100 GLN A O 1
ATOM 792 N N . ILE A 1 101 ? 8.406 -1.496 -5.973 1 98.5 101 ILE A N 1
ATOM 793 C CA . ILE A 1 101 ? 9.594 -1.556 -5.133 1 98.5 101 ILE A CA 1
ATOM 794 C C . ILE A 1 101 ? 9.188 -1.725 -3.67 1 98.5 101 ILE A C 1
ATOM 796 O O . ILE A 1 101 ? 8.391 -0.941 -3.148 1 98.5 101 ILE A O 1
ATOM 800 N N . LEU A 1 102 ? 9.656 -2.77 -3.076 1 98.69 102 LEU A N 1
ATOM 801 C CA . LEU A 1 102 ? 9.445 -3.006 -1.65 1 98.69 102 LEU A CA 1
ATOM 802 C C . LEU A 1 102 ? 10.727 -2.74 -0.867 1 98.69 102 LEU A C 1
ATOM 804 O O . LEU A 1 102 ? 11.789 -3.275 -1.201 1 98.69 102 LEU A O 1
ATOM 808 N N . VAL A 1 103 ? 10.648 -1.917 0.162 1 98.75 103 VAL A N 1
ATOM 809 C CA . VAL A 1 103 ? 11.805 -1.588 0.99 1 98.75 103 VAL A CA 1
ATOM 810 C C . VAL A 1 103 ? 11.5 -1.906 2.453 1 98.75 103 VAL A C 1
ATOM 812 O O . VAL A 1 103 ? 10.578 -1.328 3.041 1 98.75 103 VAL A O 1
ATOM 815 N N . ASN A 1 104 ? 12.203 -2.818 2.994 1 98.81 104 ASN A N 1
ATOM 816 C CA . ASN A 1 104 ? 12.219 -2.998 4.441 1 98.81 104 ASN A CA 1
ATOM 817 C C . ASN A 1 104 ? 13.43 -2.326 5.074 1 98.81 104 ASN A C 1
ATOM 819 O O . ASN A 1 104 ? 14.531 -2.354 4.508 1 98.81 104 ASN A O 1
ATOM 823 N N . GLY A 1 105 ? 13.156 -1.754 6.195 1 98.69 105 GLY A N 1
ATOM 824 C CA . GLY A 1 105 ? 14.266 -1.121 6.898 1 98.69 105 GLY A CA 1
ATOM 825 C C . GLY A 1 105 ? 13.859 -0.526 8.234 1 98.69 105 GLY A C 1
ATOM 826 O O . GLY A 1 105 ? 12.766 -0.805 8.742 1 98.69 105 GLY A O 1
ATOM 827 N N . ASN A 1 106 ? 14.773 0.257 8.805 1 98.62 106 ASN A N 1
ATOM 828 C CA . ASN A 1 106 ? 14.547 0.932 10.078 1 98.62 106 ASN A CA 1
ATOM 829 C C . ASN A 1 106 ? 14.344 2.434 9.891 1 98.62 106 ASN A C 1
ATOM 831 O O . ASN A 1 106 ? 15.164 3.098 9.258 1 98.62 106 ASN A O 1
ATOM 835 N N . ALA A 1 107 ? 13.297 2.9 10.453 1 98.69 107 ALA A N 1
ATOM 836 C CA . ALA A 1 107 ? 12.984 4.324 10.367 1 98.69 107 ALA A CA 1
ATOM 837 C C . ALA A 1 107 ? 13.695 5.105 11.477 1 98.69 107 ALA A C 1
ATOM 839 O O . ALA A 1 107 ? 13.719 4.672 12.633 1 98.69 107 ALA A O 1
ATOM 840 N N . ARG A 1 108 ? 14.195 6.211 11.141 1 98.25 108 ARG A N 1
ATOM 841 C CA . ARG A 1 108 ? 14.773 7.18 12.07 1 98.25 108 ARG A CA 1
ATOM 842 C C . ARG A 1 108 ? 14.188 8.57 11.836 1 98.25 108 ARG A C 1
ATOM 844 O O . ARG A 1 108 ? 14.25 9.094 10.727 1 98.25 108 ARG A O 1
ATOM 851 N N . GLU A 1 109 ? 13.711 9.125 12.891 1 98.31 109 GLU A N 1
ATOM 852 C CA . GLU A 1 109 ? 13.156 10.469 12.781 1 98.31 109 GLU A CA 1
ATOM 853 C C . GLU A 1 109 ? 14.266 11.5 12.57 1 98.31 109 GLU A C 1
ATOM 855 O O . GLU A 1 109 ? 15.297 11.461 13.234 1 98.31 109 GLU A O 1
ATOM 860 N N . LEU A 1 110 ? 14.07 12.406 11.672 1 97.56 110 LEU A N 1
ATOM 861 C CA . LEU A 1 110 ? 15.031 13.469 11.414 1 97.56 110 LEU A CA 1
ATOM 862 C C . LEU A 1 110 ? 14.914 14.578 12.461 1 97.56 110 LEU A C 1
ATOM 864 O O . LEU A 1 110 ? 13.867 14.727 13.094 1 97.56 110 LEU A O 1
ATOM 868 N N . SER A 1 111 ? 16.016 15.32 12.586 1 96.94 111 SER A N 1
ATOM 869 C CA . SER A 1 111 ? 16 16.469 13.492 1 96.94 111 SER A CA 1
ATOM 870 C C . SER A 1 111 ? 15.219 17.625 12.891 1 96.94 111 SER A C 1
ATOM 872 O O . SER A 1 111 ? 14.984 17.672 11.68 1 96.94 111 SER A O 1
ATOM 874 N N . GLU A 1 112 ? 14.906 18.578 13.742 1 95.94 112 GLU A N 1
ATOM 875 C CA . GLU A 1 112 ? 14.188 19.766 13.281 1 95.94 112 GLU A CA 1
ATOM 876 C C . GLU A 1 112 ? 14.977 20.5 12.203 1 95.94 112 GLU A C 1
ATOM 878 O O . GLU A 1 112 ? 14.391 21.016 11.242 1 95.94 112 GLU A O 1
ATOM 883 N N . LYS A 1 113 ? 16.219 20.562 12.43 1 95.88 113 LYS A N 1
ATOM 884 C CA . LYS A 1 113 ? 17.078 21.25 11.461 1 95.88 113 LYS A CA 1
ATOM 885 C C . LYS A 1 113 ? 17.062 20.547 10.109 1 95.88 113 LYS A C 1
ATOM 887 O O . LYS A 1 113 ? 17.016 21.188 9.062 1 95.88 113 LYS A O 1
ATOM 892 N N . GLU A 1 114 ? 17.078 19.203 10.086 1 95.19 114 GLU A N 1
ATOM 893 C CA . GLU A 1 114 ? 17.062 18.406 8.867 1 95.19 114 GLU A CA 1
ATOM 894 C C . GLU A 1 114 ? 15.711 18.516 8.164 1 95.19 114 GLU A C 1
ATOM 896 O O . GLU A 1 114 ? 15.617 18.344 6.941 1 95.19 114 GLU A O 1
ATOM 901 N N . ILE A 1 115 ? 14.664 18.828 8.883 1 96.81 115 ILE A N 1
ATOM 902 C CA . ILE A 1 115 ? 13.289 18.812 8.391 1 96.81 115 ILE A CA 1
ATOM 903 C C . ILE A 1 115 ? 12.984 20.156 7.707 1 96.81 115 ILE A C 1
ATOM 905 O O . ILE A 1 115 ? 12.188 20.203 6.766 1 96.81 115 ILE A O 1
ATOM 909 N N . LYS A 1 116 ? 13.555 21.219 8.086 1 94.44 116 LYS A N 1
ATOM 910 C CA . LYS A 1 116 ? 13.203 22.594 7.73 1 94.44 116 LYS A CA 1
ATOM 911 C C . LYS A 1 116 ? 13.148 22.781 6.219 1 94.44 116 LYS A C 1
ATOM 913 O O . LYS A 1 116 ? 12.172 23.297 5.684 1 94.44 116 LYS A O 1
ATOM 918 N N . PRO A 1 117 ? 14.188 22.266 5.52 1 92.56 117 PRO A N 1
ATOM 919 C CA . PRO A 1 117 ? 14.117 22.453 4.07 1 92.56 117 PRO A CA 1
ATOM 920 C C . PRO A 1 117 ? 12.922 21.734 3.441 1 92.56 117 PRO A C 1
ATOM 922 O O . PRO A 1 117 ? 12.375 22.203 2.439 1 92.56 117 PRO A O 1
ATOM 925 N N . TYR A 1 118 ? 12.523 20.656 3.963 1 94.56 118 TYR 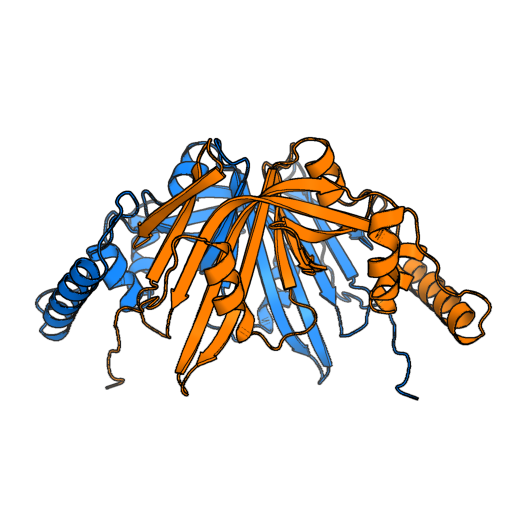A N 1
ATOM 926 C CA . TYR A 1 118 ? 11.43 19.859 3.42 1 94.56 118 TYR A CA 1
ATOM 927 C C . TYR A 1 118 ? 10.086 20.5 3.76 1 94.56 118 TYR A C 1
ATOM 929 O O . TYR A 1 118 ? 9.117 20.344 3.01 1 94.56 118 TYR A O 1
ATOM 937 N N . TRP A 1 119 ? 10.055 21.203 4.852 1 96.06 119 TRP A N 1
ATOM 938 C CA . TRP A 1 119 ? 8.812 21.812 5.293 1 96.06 119 TRP A CA 1
ATOM 939 C C . TRP A 1 119 ? 8.281 22.781 4.246 1 96.06 119 TRP A C 1
ATOM 941 O O . TRP A 1 119 ? 7.109 22.719 3.861 1 96.06 119 TRP A O 1
ATOM 951 N N . TYR A 1 120 ? 9.117 23.562 3.76 1 92.19 120 TYR A N 1
ATOM 952 C CA . TYR A 1 120 ? 8.672 24.625 2.863 1 92.19 120 TYR A CA 1
ATOM 953 C C . TYR A 1 120 ? 8.438 24.078 1.457 1 92.19 120 TYR A C 1
ATOM 955 O O . TYR A 1 120 ? 7.875 24.781 0.607 1 92.19 120 TYR A O 1
ATOM 963 N N . MET A 1 121 ? 8.828 22.812 1.245 1 92.25 121 MET A N 1
ATOM 964 C CA . MET A 1 121 ? 8.539 22.141 -0.02 1 92.25 121 MET A CA 1
ATOM 965 C C . MET A 1 121 ? 7.156 21.484 0.008 1 92.25 121 MET A C 1
ATOM 967 O O . MET A 1 121 ? 6.637 21.078 -1.033 1 92.25 121 MET A O 1
ATOM 971 N N . GLN A 1 122 ? 6.543 21.438 1.202 1 94.94 122 GLN A N 1
ATOM 972 C CA . GLN A 1 122 ? 5.23 20.812 1.315 1 94.94 122 GLN A CA 1
ATOM 973 C C . GLN A 1 122 ? 4.148 21.688 0.683 1 94.94 122 GLN A C 1
ATOM 975 O O . GLN A 1 122 ? 4.242 22.906 0.699 1 94.94 122 GLN A O 1
ATOM 980 N N . GLU A 1 123 ? 3.148 21.047 0.161 1 93.62 123 GLU A N 1
ATOM 981 C CA . GLU A 1 123 ? 2.012 21.75 -0.419 1 93.62 123 GLU A CA 1
ATOM 982 C C . GLU A 1 123 ? 1.276 22.578 0.637 1 93.62 123 GLU A C 1
ATOM 984 O O . GLU A 1 123 ? 1.312 22.25 1.824 1 93.62 123 GLU A O 1
ATOM 989 N N . LEU A 1 124 ? 0.589 23.531 0.194 1 95.5 124 LEU A N 1
ATOM 990 C CA . LEU A 1 124 ? -0.055 24.5 1.081 1 95.5 124 LEU A CA 1
ATOM 991 C C . LEU A 1 124 ? -1.034 23.812 2.02 1 95.5 124 LEU A C 1
ATOM 993 O O . LEU A 1 124 ? -1.037 24.062 3.225 1 95.5 124 LEU A O 1
ATOM 997 N N . HIS A 1 125 ? -1.887 22.906 1.528 1 95.38 125 HIS A N 1
ATOM 998 C CA . HIS A 1 125 ? -2.895 22.25 2.363 1 95.38 125 HIS A CA 1
ATOM 999 C C . HIS A 1 125 ? -2.248 21.375 3.43 1 95.38 125 HIS A C 1
ATOM 1001 O O . HIS A 1 125 ? -2.791 21.219 4.527 1 95.38 125 HIS A O 1
ATOM 1007 N N . THR A 1 126 ? -1.12 20.828 3.131 1 94.5 126 THR A N 1
ATOM 1008 C CA . THR A 1 126 ? -0.383 20.031 4.105 1 94.5 126 THR A CA 1
ATOM 1009 C C . THR A 1 126 ? 0.143 20.906 5.238 1 94.5 126 THR A C 1
ATOM 1011 O O . THR A 1 126 ? 0.061 20.531 6.41 1 94.5 126 THR A O 1
ATOM 1014 N N . ARG A 1 127 ? 0.695 22.047 4.863 1 96.06 127 ARG A N 1
ATOM 1015 C CA . ARG A 1 127 ? 1.213 22.969 5.871 1 96.06 127 ARG A CA 1
ATOM 1016 C C . ARG A 1 127 ? 0.089 23.5 6.746 1 96.06 127 ARG A C 1
ATOM 1018 O O . ARG A 1 127 ? 0.235 23.594 7.969 1 96.06 127 ARG A O 1
ATOM 1025 N N . ILE A 1 128 ? -1.005 23.828 6.117 1 96.69 128 ILE A N 1
ATOM 1026 C CA . ILE A 1 128 ? -2.154 24.297 6.883 1 96.69 128 ILE A CA 1
ATOM 1027 C C . ILE A 1 128 ? -2.635 23.203 7.824 1 96.69 128 ILE A C 1
ATOM 1029 O O . ILE A 1 128 ? -2.893 23.453 9 1 96.69 128 ILE A O 1
ATOM 1033 N N . LYS A 1 129 ? -2.758 22.016 7.32 1 95.94 129 LYS A N 1
ATOM 1034 C CA . LYS A 1 129 ? -3.191 20.875 8.125 1 95.94 129 LYS A CA 1
ATOM 1035 C C . LYS A 1 129 ? -2.326 20.719 9.375 1 95.94 129 LYS A C 1
ATOM 1037 O O . LYS A 1 129 ? -2.844 20.516 10.469 1 95.94 129 LYS A O 1
ATOM 1042 N N . SER A 1 130 ? -1.075 20.797 9.18 1 95.06 130 SER A N 1
ATOM 1043 C CA . SER A 1 130 ? -0.14 20.641 10.289 1 95.06 130 SER A CA 1
ATOM 1044 C C . SER A 1 130 ? -0.362 21.703 11.359 1 95.06 130 SER A C 1
ATOM 1046 O O . SER A 1 130 ? -0.107 21.469 12.547 1 95.06 130 SER A O 1
ATOM 1048 N N . HIS A 1 131 ? -0.818 22.859 10.984 1 95.19 131 HIS A N 1
ATOM 1049 C CA . HIS A 1 131 ? -1.049 23.953 11.914 1 95.19 131 HIS A CA 1
ATOM 1050 C C . HIS A 1 131 ? -2.363 23.766 12.664 1 95.19 131 HIS A C 1
ATOM 1052 O O . HIS A 1 131 ? -2.541 24.328 13.758 1 95.19 131 HIS A O 1
ATOM 1058 N N . ILE A 1 132 ? -3.256 22.984 12.125 1 93.75 132 ILE A N 1
ATOM 1059 C CA . ILE A 1 132 ? -4.59 23.047 12.719 1 93.75 132 ILE A CA 1
ATOM 1060 C C . ILE A 1 132 ? -5 21.688 13.242 1 93.75 132 ILE A C 1
ATOM 1062 O O . ILE A 1 132 ? -5.938 21.562 14.031 1 93.75 132 ILE A O 1
ATOM 1066 N N . CYS A 1 133 ? -4.363 20.625 12.797 1 91 133 CYS A N 1
ATOM 1067 C CA . CYS A 1 133 ? -4.801 19.266 13.141 1 91 133 CYS A CA 1
ATOM 1068 C C . CYS A 1 133 ? -3.912 18.672 14.227 1 91 133 CYS A C 1
ATOM 1070 O O . CYS A 1 133 ? -2.686 18.75 14.141 1 91 133 CYS A O 1
ATOM 1072 N N . ASP A 1 134 ? -4.535 18.109 15.188 1 84.38 134 ASP A N 1
ATOM 1073 C CA . ASP A 1 134 ? -3.908 17.234 16.172 1 84.38 134 ASP A CA 1
ATOM 1074 C C . ASP A 1 134 ? -4.328 15.781 15.969 1 84.38 134 ASP A C 1
ATOM 1076 O O . ASP A 1 134 ? -5.5 15.438 16.156 1 84.38 134 ASP A O 1
ATOM 1080 N N . CYS A 1 135 ? -3.41 14.906 15.641 1 81.5 135 CYS A N 1
ATOM 1081 C CA . CYS A 1 135 ? -3.703 13.531 15.234 1 81.5 135 CYS A CA 1
ATOM 1082 C C . CYS A 1 135 ? -4.141 12.695 16.438 1 81.5 135 CYS A C 1
ATOM 1084 O O . CYS A 1 135 ? -4.578 11.555 16.281 1 81.5 135 CYS A O 1
ATOM 1086 N N . SER A 1 136 ? -4.086 13.211 17.562 1 76.06 136 SER A N 1
ATOM 1087 C CA . SER A 1 136 ? -4.398 12.461 18.766 1 76.06 136 SER A CA 1
ATOM 1088 C C . SER A 1 136 ? -5.867 12.609 19.156 1 76.06 136 SER A C 1
ATOM 1090 O O . SER A 1 136 ? -6.355 11.922 20.047 1 76.06 136 SER A O 1
ATOM 1092 N N . THR A 1 137 ? -6.574 13.492 18.438 1 78.62 137 THR A N 1
ATOM 1093 C CA . THR A 1 137 ? -7.91 13.805 18.938 1 78.62 137 THR A CA 1
ATOM 1094 C C . THR A 1 137 ? -8.922 13.805 17.797 1 78.62 137 THR A C 1
ATOM 1096 O O . THR A 1 137 ? -8.672 14.367 16.734 1 78.62 137 THR A O 1
ATOM 1099 N N . PRO A 1 138 ? -10.055 13.109 18.125 1 85.88 138 PRO A N 1
ATOM 1100 C CA . PRO A 1 138 ? -11.148 13.273 17.156 1 85.88 138 PRO A CA 1
ATOM 1101 C C . PRO A 1 138 ? -11.594 14.727 17.016 1 85.88 138 PRO A C 1
ATOM 1103 O O . PRO A 1 138 ? -11.523 15.492 17.984 1 85.88 138 PRO A O 1
ATOM 1106 N N . LEU A 1 139 ? -11.898 15.141 15.805 1 83.44 139 LEU A N 1
ATOM 1107 C CA . LEU A 1 139 ? -12.328 16.516 15.57 1 83.44 139 LEU A CA 1
ATOM 1108 C C . LEU A 1 139 ? -13.539 16.562 14.641 1 83.44 139 LEU A C 1
ATOM 1110 O O . LEU A 1 139 ? -13.609 15.805 13.672 1 83.44 139 LEU A O 1
ATOM 1114 N N . HIS A 1 140 ? -14.359 17.547 14.992 1 88.19 140 HIS A N 1
ATOM 1115 C CA . HIS A 1 140 ? -15.5 17.766 14.109 1 88.19 140 HIS A CA 1
ATOM 1116 C C . HIS A 1 140 ? -15.078 18.484 12.836 1 88.19 140 HIS A C 1
ATOM 1118 O O . HIS A 1 140 ? -14.242 19.391 12.867 1 88.19 140 HIS A O 1
ATOM 1124 N N . TRP A 1 141 ? -15.695 18.094 11.773 1 92.69 141 TRP A N 1
ATOM 1125 C CA . TRP A 1 141 ? -15.344 18.641 10.469 1 92.69 141 TRP A CA 1
ATOM 1126 C C . TRP A 1 141 ? -15.492 20.156 10.445 1 92.69 141 TRP A C 1
ATOM 1128 O O . TRP A 1 141 ? -14.656 20.859 9.883 1 92.69 141 TRP A O 1
ATOM 1138 N N . LYS A 1 142 ? -16.562 20.688 11.086 1 94.06 142 LYS A N 1
ATOM 1139 C CA . LYS A 1 142 ? -16.828 22.125 11.062 1 94.06 142 LYS A CA 1
ATOM 1140 C C . LYS A 1 142 ? -15.703 22.891 11.75 1 94.06 142 LYS A C 1
ATOM 1142 O O . LYS A 1 142 ? -15.383 24.016 11.352 1 94.06 142 LYS A O 1
ATOM 1147 N N . VAL A 1 143 ? -15.188 22.281 12.766 1 94.06 143 VAL A N 1
ATOM 1148 C CA . VAL A 1 143 ? -14.086 22.906 13.484 1 94.06 143 VAL A CA 1
ATOM 1149 C C . VAL A 1 143 ? -12.852 22.953 12.594 1 94.06 143 VAL A C 1
ATOM 1151 O O . VAL A 1 143 ? -12.195 24 12.477 1 94.06 143 VAL A O 1
ATOM 1154 N N . ILE A 1 144 ? -12.57 21.875 11.891 1 93.94 144 ILE A N 1
ATOM 1155 C CA . ILE A 1 144 ? -11.43 21.797 10.984 1 93.94 144 ILE A CA 1
ATOM 1156 C C . ILE A 1 144 ? -11.594 22.828 9.867 1 93.94 144 ILE A C 1
ATOM 1158 O O . ILE A 1 144 ? -10.656 23.578 9.562 1 93.94 144 ILE A O 1
ATOM 1162 N N . LYS A 1 145 ? -12.75 22.922 9.344 1 96.19 145 LYS A N 1
ATOM 1163 C CA . LYS A 1 145 ? -13.039 23.844 8.242 1 96.19 145 LYS A CA 1
ATOM 1164 C C . LYS A 1 145 ? -12.852 25.297 8.68 1 96.19 145 LYS A C 1
ATOM 1166 O O . LYS A 1 145 ? -12.234 26.078 7.961 1 96.19 145 LYS A O 1
ATOM 1171 N N . SER A 1 146 ? -13.398 25.609 9.805 1 96.81 146 SER A N 1
ATOM 1172 C CA . SER A 1 146 ? -13.305 26.969 10.305 1 96.81 146 SER A CA 1
ATOM 1173 C C . SER A 1 146 ? -11.852 27.375 10.555 1 96.81 146 SER A C 1
ATOM 1175 O O . SER A 1 146 ? -11.422 28.453 10.148 1 96.81 146 SER A O 1
ATOM 1177 N N . GLU A 1 147 ? -11.141 26.5 11.25 1 96.19 147 GLU A N 1
ATOM 1178 C CA . GLU A 1 147 ? -9.734 26.781 11.531 1 96.19 147 GLU A CA 1
ATOM 1179 C C . GLU A 1 147 ? -8.922 26.859 10.242 1 96.19 147 GLU A C 1
ATOM 1181 O O . GLU A 1 147 ? -8.047 27.734 10.109 1 96.19 147 GLU A O 1
ATOM 1186 N N . HIS A 1 148 ? -9.18 25.969 9.328 1 96.81 148 HIS A N 1
ATOM 1187 C CA . HIS A 1 148 ? -8.523 26 8.023 1 96.81 148 HIS A CA 1
ATOM 1188 C C . HIS A 1 148 ? -8.711 27.359 7.344 1 96.81 148 HIS A C 1
ATOM 1190 O O . HIS A 1 148 ? -7.746 27.969 6.887 1 96.81 148 HIS A O 1
ATOM 1196 N N . ASP A 1 149 ? -9.953 27.812 7.297 1 97.44 149 ASP A N 1
ATOM 1197 C CA . ASP A 1 149 ? -10.266 29.047 6.598 1 97.44 149 ASP A CA 1
ATOM 1198 C C . ASP A 1 149 ? -9.562 30.234 7.25 1 97.44 149 ASP A C 1
ATOM 1200 O O . ASP A 1 149 ? -9.047 31.125 6.559 1 97.44 149 ASP A O 1
ATOM 1204 N N . LYS A 1 150 ? -9.578 30.219 8.531 1 97.69 150 LYS A N 1
ATOM 1205 C CA . LYS A 1 150 ? -8.906 31.297 9.258 1 97.69 150 LYS A CA 1
ATOM 1206 C C . LYS A 1 150 ? -7.41 31.312 8.945 1 97.69 150 LYS A C 1
ATOM 1208 O O . LYS A 1 150 ? -6.852 32.375 8.633 1 97.69 150 LYS A O 1
ATOM 1213 N N . VAL A 1 151 ? -6.73 30.219 9.031 1 97.31 151 VAL A N 1
ATOM 1214 C CA . VAL A 1 151 ? -5.293 30.109 8.805 1 97.31 151 VAL A CA 1
ATOM 1215 C C . VAL A 1 151 ? -4.969 30.469 7.359 1 97.31 151 VAL A C 1
ATOM 1217 O O . VAL A 1 151 ? -3.98 31.156 7.09 1 97.31 151 VAL A O 1
ATOM 1220 N N . LEU A 1 152 ? -5.812 30 6.434 1 97.06 152 LEU A N 1
ATOM 1221 C CA . LEU A 1 152 ? -5.613 30.328 5.027 1 97.06 152 LEU A CA 1
ATOM 1222 C C . LEU A 1 152 ? -5.699 31.844 4.812 1 97.06 152 LEU A C 1
ATOM 1224 O O . LEU A 1 152 ? -4.855 32.438 4.125 1 97.06 152 LEU A O 1
ATOM 1228 N N . ASP A 1 153 ? -6.719 32.406 5.414 1 96.44 153 ASP A N 1
ATOM 1229 C CA . ASP A 1 153 ? -6.883 33.875 5.305 1 96.44 153 ASP A CA 1
ATOM 1230 C C . ASP A 1 153 ? -5.656 34.594 5.836 1 96.44 153 ASP A C 1
ATOM 1232 O O . ASP A 1 153 ? -5.152 35.531 5.195 1 96.44 153 ASP A O 1
ATOM 1236 N N . ASP A 1 154 ? -5.246 34.188 6.98 1 96.94 154 ASP A N 1
ATOM 1237 C CA . ASP A 1 154 ? -4.074 34.812 7.594 1 96.94 154 ASP A CA 1
ATOM 1238 C C . ASP A 1 154 ? -2.844 34.656 6.703 1 96.94 154 ASP A C 1
ATOM 1240 O O . ASP A 1 154 ? -2.01 35.562 6.625 1 96.94 154 ASP A O 1
ATOM 1244 N N . PHE A 1 155 ? -2.691 33.562 6.066 1 96.12 155 PHE A N 1
ATOM 1245 C CA . PHE A 1 155 ? -1.58 33.312 5.16 1 96.12 155 PHE A CA 1
ATOM 1246 C C . PHE A 1 155 ? -1.647 34.219 3.945 1 96.12 155 PHE A C 1
ATOM 1248 O O . PHE A 1 155 ? -0.646 34.844 3.568 1 96.12 155 PHE A O 1
ATOM 1255 N N . LEU A 1 156 ? -2.826 34.375 3.369 1 95.19 156 LEU A N 1
ATOM 1256 C CA . LEU A 1 156 ? -3.021 35.156 2.16 1 95.19 156 LEU A CA 1
ATOM 1257 C C . LEU A 1 156 ? -2.811 36.656 2.441 1 95.19 156 LEU A C 1
ATOM 1259 O O . LEU A 1 156 ? -2.365 37.406 1.565 1 95.19 156 LEU A O 1
ATOM 1263 N N . LEU A 1 157 ? -3.033 37 3.686 1 95.31 157 LEU A N 1
ATOM 1264 C CA . LEU A 1 157 ? -2.883 38.406 4.082 1 95.31 157 LEU A CA 1
ATOM 1265 C C . LEU A 1 157 ? -1.448 38.688 4.512 1 95.31 157 LEU A C 1
ATOM 1267 O O . LEU A 1 157 ? -1.106 39.844 4.809 1 95.31 157 LEU A O 1
ATOM 1271 N N . GLY A 1 158 ? -0.683 37.656 4.648 1 93.94 158 GLY A N 1
ATOM 1272 C CA . GLY A 1 158 ? 0.715 37.844 5.008 1 93.94 158 GLY A CA 1
ATOM 1273 C C . GLY A 1 158 ? 0.944 37.906 6.504 1 93.94 158 GLY A C 1
ATOM 1274 O O . GLY A 1 158 ? 2.047 38.219 6.957 1 93.94 158 GLY A O 1
ATOM 1275 N N . VAL A 1 159 ? 0.012 37.594 7.293 1 94.94 159 VAL A N 1
ATOM 1276 C CA . VAL A 1 159 ? 0.082 37.656 8.75 1 94.94 159 VAL A CA 1
ATOM 1277 C C . VAL A 1 159 ? 0.692 36.375 9.297 1 94.94 159 VAL A C 1
ATOM 1279 O O . VAL A 1 159 ? 1.295 36.344 10.367 1 94.94 159 VAL A O 1
ATOM 1282 N N . ASN A 1 160 ? 0.522 35.281 8.602 1 94.12 160 ASN A N 1
ATOM 1283 C CA . ASN A 1 160 ? 1.029 33.969 8.938 1 94.12 160 ASN A CA 1
ATOM 1284 C C . ASN A 1 160 ? 1.8 33.344 7.773 1 94.12 160 ASN A C 1
ATOM 1286 O O . ASN A 1 160 ? 1.225 33.062 6.723 1 94.12 160 ASN A O 1
ATOM 1290 N N . ASN A 1 161 ? 3.002 33.094 7.969 1 94.88 161 ASN A N 1
ATOM 1291 C CA . ASN A 1 161 ? 3.824 32.562 6.887 1 94.88 161 ASN A CA 1
ATOM 1292 C C . ASN A 1 161 ? 3.863 31.047 6.906 1 94.88 161 ASN A C 1
ATOM 1294 O O . ASN A 1 161 ? 4.602 30.422 6.137 1 94.88 161 ASN A O 1
ATOM 1298 N N . LEU A 1 162 ? 3.119 30.469 7.836 1 96.44 162 LEU A N 1
ATOM 1299 C CA . LEU A 1 162 ? 3.033 29.016 7.973 1 96.44 162 LEU A CA 1
ATOM 1300 C C . LEU A 1 162 ? 4.414 28.406 8.203 1 96.44 162 LEU A C 1
ATOM 1302 O O . LEU A 1 162 ? 4.816 27.484 7.496 1 96.44 162 LEU A O 1
ATOM 1306 N N . GLY A 1 163 ? 5.035 28.875 9.227 1 96.06 163 GLY A N 1
ATOM 1307 C CA . GLY A 1 163 ? 6.324 28.312 9.602 1 96.06 163 GLY A CA 1
ATOM 1308 C C . GLY A 1 163 ? 6.242 26.844 10.016 1 96.06 163 GLY A C 1
ATOM 1309 O O . GLY A 1 163 ? 5.148 26.312 10.211 1 96.06 163 GLY A O 1
ATOM 1310 N N . GLN A 1 164 ? 7.406 26.234 10.117 1 96.31 164 GLN A N 1
ATOM 1311 C CA . GLN A 1 164 ? 7.48 24.828 10.469 1 96.31 164 GLN A CA 1
ATOM 1312 C C . GLN A 1 164 ? 6.816 24.547 11.812 1 96.31 164 GLN A C 1
ATOM 1314 O O . GLN A 1 164 ? 7.047 25.266 12.781 1 96.31 164 GLN A O 1
ATOM 1319 N N . THR A 1 165 ? 5.977 23.547 11.836 1 95.62 165 THR A N 1
ATOM 1320 C CA . THR A 1 165 ? 5.297 23.172 13.07 1 95.62 165 THR A CA 1
ATOM 1321 C C . THR A 1 165 ? 6.035 22.031 13.781 1 95.62 165 THR A C 1
ATOM 1323 O O . THR A 1 165 ? 6.797 21.297 13.148 1 95.62 165 THR A O 1
ATOM 1326 N N . ALA A 1 166 ? 5.746 21.875 15.055 1 93.75 166 ALA A N 1
ATOM 1327 C CA . ALA A 1 166 ? 6.277 20.75 15.82 1 93.75 166 ALA A CA 1
ATOM 1328 C C . ALA A 1 166 ? 5.539 19.453 15.484 1 93.75 166 ALA A C 1
ATOM 1330 O O . ALA A 1 166 ? 6.004 18.359 15.812 1 93.75 166 ALA A O 1
ATOM 1331 N N . THR A 1 167 ? 4.422 19.547 14.867 1 93.88 167 THR A N 1
ATOM 1332 C CA . THR A 1 167 ? 3.576 18.391 14.594 1 93.88 167 THR A CA 1
ATOM 1333 C C . THR A 1 167 ? 4.066 17.625 13.367 1 93.88 167 THR A C 1
ATOM 1335 O O . THR A 1 167 ? 3.902 16.406 13.273 1 93.88 167 THR A O 1
ATOM 1338 N N . PHE A 1 168 ? 4.688 18.328 12.453 1 95.94 168 PHE A N 1
ATOM 1339 C CA . PHE A 1 168 ? 5.199 17.719 11.227 1 95.94 168 PHE A CA 1
ATOM 1340 C C . PHE A 1 168 ? 6.551 17.047 11.477 1 95.94 168 PHE A C 1
ATOM 1342 O O . PHE A 1 168 ? 7.398 17.609 12.18 1 95.94 168 PHE A O 1
ATOM 1349 N N . THR A 1 169 ? 6.773 15.891 10.906 1 96.94 169 THR A N 1
ATOM 1350 C CA . THR A 1 169 ? 8.078 15.25 11.039 1 96.94 169 THR A CA 1
ATOM 1351 C C . THR A 1 169 ? 8.43 14.469 9.773 1 96.94 169 THR A C 1
ATOM 1353 O O . THR A 1 169 ? 7.609 14.367 8.859 1 96.94 169 THR A O 1
ATOM 1356 N N . LEU A 1 170 ? 9.633 14.047 9.664 1 97.69 170 LEU A N 1
ATOM 1357 C CA . LEU A 1 170 ? 10.156 13.234 8.578 1 97.69 170 LEU A CA 1
ATOM 1358 C C . LEU A 1 170 ? 10.969 12.062 9.117 1 97.69 170 LEU A C 1
ATOM 1360 O O . LEU A 1 170 ? 11.617 12.18 10.156 1 97.69 170 LEU A O 1
ATOM 1364 N N . TYR A 1 171 ? 10.914 11.039 8.375 1 98.44 171 TYR A N 1
ATOM 1365 C CA . TYR A 1 171 ? 11.711 9.852 8.688 1 98.44 171 TYR A CA 1
ATOM 1366 C C . TYR A 1 171 ? 12.633 9.5 7.527 1 98.44 171 TYR A C 1
ATOM 1368 O O . TYR A 1 171 ? 12.297 9.734 6.363 1 98.44 171 TYR A O 1
ATOM 1376 N N . GLU A 1 172 ? 13.75 9.023 7.891 1 98.38 172 GLU A N 1
ATOM 1377 C CA . GLU A 1 172 ? 14.578 8.297 6.93 1 98.38 172 GLU A CA 1
ATOM 1378 C C . GLU A 1 172 ? 14.578 6.801 7.219 1 98.38 172 GLU A C 1
ATOM 1380 O O . GLU A 1 172 ? 14.617 6.387 8.383 1 98.38 172 GLU A O 1
ATOM 1385 N N . VAL A 1 173 ? 14.469 6.016 6.203 1 98.69 173 VAL A N 1
ATOM 1386 C CA . VAL A 1 173 ? 14.484 4.562 6.312 1 98.69 173 VAL A CA 1
ATOM 1387 C C . VAL A 1 173 ? 15.82 4.016 5.82 1 98.69 173 VAL A C 1
ATOM 1389 O O . VAL A 1 173 ? 16.219 4.254 4.676 1 98.69 173 VAL A O 1
ATOM 1392 N N . ILE A 1 174 ? 16.5 3.373 6.672 1 98.06 174 ILE A N 1
ATOM 1393 C CA . ILE A 1 174 ? 17.719 2.668 6.305 1 98.06 174 ILE A CA 1
ATOM 1394 C C . ILE A 1 174 ? 17.391 1.251 5.848 1 98.06 174 ILE A C 1
ATOM 1396 O O . ILE A 1 174 ? 17.031 0.396 6.664 1 98.06 174 ILE A O 1
ATOM 1400 N N . PRO A 1 175 ? 17.578 0.945 4.598 1 98.31 175 PRO A N 1
ATOM 1401 C CA . PRO A 1 175 ? 17.062 -0.32 4.066 1 98.31 175 PRO A CA 1
ATOM 1402 C C . PRO A 1 175 ? 17.906 -1.521 4.48 1 98.31 175 PRO A C 1
ATOM 1404 O O . PRO A 1 1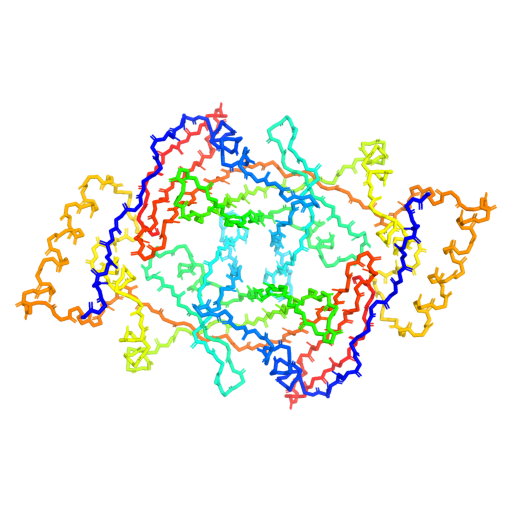75 ? 19.141 -1.423 4.555 1 98.31 175 PRO A O 1
ATOM 1407 N N . THR A 1 176 ? 17.281 -2.646 4.75 1 98.06 176 THR A N 1
ATOM 1408 C CA . THR A 1 176 ? 17.922 -3.932 5.008 1 98.06 176 THR A CA 1
ATOM 1409 C C . THR A 1 176 ? 17.547 -4.949 3.934 1 98.06 176 THR A C 1
ATOM 1411 O O . THR A 1 176 ? 18.219 -5.969 3.775 1 98.06 176 THR A O 1
ATOM 1414 N N . ARG A 1 177 ? 16.5 -4.719 3.244 1 98.19 177 ARG A N 1
ATOM 1415 C CA . ARG A 1 177 ? 15.984 -5.57 2.176 1 98.19 177 ARG A CA 1
ATOM 1416 C C . ARG A 1 177 ? 15.227 -4.746 1.141 1 98.19 177 ARG A C 1
ATOM 1418 O O . ARG A 1 177 ? 14.461 -3.844 1.495 1 98.19 177 ARG A O 1
ATOM 1425 N N . MET A 1 178 ? 15.469 -5.02 -0.108 1 98.38 178 MET A N 1
ATOM 1426 C CA . MET A 1 178 ? 14.734 -4.383 -1.197 1 98.38 178 MET A CA 1
ATOM 1427 C C . MET A 1 178 ? 14.281 -5.414 -2.225 1 98.38 178 MET A C 1
ATOM 1429 O O . MET A 1 178 ? 15.016 -6.359 -2.523 1 98.38 178 MET A O 1
ATOM 1433 N N . GLU A 1 179 ? 13.125 -5.281 -2.752 1 98.19 179 GLU A N 1
ATOM 1434 C CA . GLU A 1 179 ? 12.594 -6.145 -3.801 1 98.19 179 GLU A CA 1
ATOM 1435 C C . GLU A 1 179 ? 12.031 -5.324 -4.957 1 98.19 179 GLU A C 1
ATOM 1437 O O . GLU A 1 179 ? 11.367 -4.309 -4.742 1 98.19 179 GLU A O 1
ATOM 1442 N N . PHE A 1 180 ? 12.359 -5.766 -6.141 1 98.25 180 PHE A N 1
ATOM 1443 C CA . PHE A 1 180 ? 11.891 -5.105 -7.355 1 98.25 180 PHE A CA 1
ATOM 1444 C C . PHE A 1 180 ? 11.023 -6.047 -8.18 1 98.25 180 PHE A C 1
ATOM 1446 O O . PHE A 1 180 ? 11.383 -7.211 -8.391 1 98.25 180 PHE A O 1
ATOM 1453 N N . LEU A 1 181 ? 9.867 -5.547 -8.625 1 97.62 181 LEU A N 1
ATOM 1454 C CA . LEU A 1 181 ? 8.945 -6.293 -9.477 1 97.62 181 LEU A CA 1
ATOM 1455 C C . LEU A 1 181 ? 8.609 -5.508 -10.734 1 97.62 181 LEU A C 1
ATOM 1457 O O . LEU A 1 181 ? 8.383 -4.297 -10.68 1 97.62 181 LEU A O 1
ATOM 1461 N N . GLU A 1 182 ? 8.648 -6.148 -11.852 1 96.88 182 GLU A N 1
ATOM 1462 C CA . GLU A 1 182 ? 8.188 -5.602 -13.125 1 96.88 182 GLU A CA 1
ATOM 1463 C C . GLU A 1 182 ? 7.23 -6.566 -13.82 1 96.88 182 GLU A C 1
ATOM 1465 O O . GLU A 1 182 ? 7.469 -7.773 -13.852 1 96.88 182 GLU A O 1
ATOM 1470 N N . ALA A 1 183 ? 6.164 -6.023 -14.305 1 96.5 183 ALA A N 1
ATOM 1471 C CA . ALA A 1 183 ? 5.176 -6.863 -14.984 1 96.5 183 ALA A CA 1
ATOM 1472 C C . ALA A 1 183 ? 4.52 -6.121 -16.141 1 96.5 183 ALA A C 1
ATOM 1474 O O . ALA A 1 183 ? 4.07 -4.984 -15.977 1 96.5 183 ALA A O 1
ATOM 1475 N N . GLN A 1 184 ? 4.477 -6.75 -17.266 1 95.81 184 GLN A N 1
ATOM 1476 C CA . GLN A 1 184 ? 3.582 -6.328 -18.328 1 95.81 184 GLN A CA 1
ATOM 1477 C C . GLN A 1 184 ? 2.188 -6.922 -18.156 1 95.81 184 GLN A C 1
ATOM 1479 O O . GLN A 1 184 ? 2.018 -7.914 -17.438 1 95.81 184 GLN A O 1
ATOM 1484 N N . PRO A 1 185 ? 1.219 -6.277 -18.781 1 94 185 PRO A N 1
ATOM 1485 C CA . PRO A 1 185 ? -0.13 -6.836 -18.672 1 94 185 PRO A CA 1
ATOM 1486 C C . PRO A 1 185 ? -0.205 -8.297 -19.109 1 94 185 PRO A C 1
ATOM 1488 O O . PRO A 1 185 ? 0.345 -8.656 -20.156 1 94 185 PRO A O 1
ATOM 1491 N N . PHE A 1 186 ? -0.768 -9.156 -18.219 1 94.5 186 PHE A N 1
ATOM 1492 C CA . PHE A 1 186 ? -1.05 -10.562 -18.484 1 94.5 186 PHE A CA 1
ATOM 1493 C C . PHE A 1 186 ? 0.234 -11.391 -18.469 1 94.5 186 PHE A C 1
ATOM 1495 O O . PHE A 1 186 ? 0.263 -12.516 -18.969 1 94.5 186 PHE A O 1
ATOM 1502 N N . HIS A 1 187 ? 1.334 -10.789 -17.984 1 96.44 187 HIS A N 1
ATOM 1503 C CA . HIS A 1 187 ? 2.6 -11.5 -17.844 1 96.44 187 HIS A CA 1
ATOM 1504 C C . HIS A 1 187 ? 2.848 -11.883 -16.391 1 96.44 187 HIS A C 1
ATOM 1506 O O . HIS A 1 187 ? 2.469 -11.148 -15.469 1 96.44 187 HIS A O 1
ATOM 1512 N N . ILE A 1 188 ? 3.51 -12.992 -16.219 1 95.94 188 ILE A N 1
ATOM 1513 C CA . ILE A 1 188 ? 4.102 -13.273 -14.914 1 95.94 188 ILE A CA 1
ATOM 1514 C C . ILE A 1 188 ? 5.188 -12.242 -14.609 1 95.94 188 ILE A C 1
ATOM 1516 O O . ILE A 1 188 ? 6.051 -11.977 -15.453 1 95.94 188 ILE A O 1
ATOM 1520 N N . ALA A 1 189 ? 5.156 -11.695 -13.469 1 95.94 189 ALA A N 1
ATOM 1521 C CA . ALA A 1 189 ? 6.102 -10.648 -13.094 1 95.94 189 ALA A CA 1
ATOM 1522 C C . ALA A 1 189 ? 7.496 -11.227 -12.859 1 95.94 189 ALA A C 1
ATOM 1524 O O . ALA A 1 189 ? 7.633 -12.375 -12.445 1 95.94 189 ALA A O 1
ATOM 1525 N N . ASP A 1 190 ? 8.484 -10.484 -13.148 1 96.12 190 ASP A N 1
ATOM 1526 C CA . ASP A 1 190 ? 9.852 -10.766 -12.711 1 96.12 190 ASP A CA 1
ATOM 1527 C C . ASP A 1 190 ? 10.156 -10.062 -11.391 1 96.12 190 ASP A C 1
ATOM 1529 O O . ASP A 1 190 ? 9.75 -8.922 -11.18 1 96.12 190 ASP A O 1
ATOM 1533 N N . ARG A 1 191 ? 10.828 -10.773 -10.516 1 96.25 191 ARG A N 1
ATOM 1534 C CA . ARG A 1 191 ? 11.102 -10.234 -9.188 1 96.25 191 ARG A CA 1
ATOM 1535 C C . ARG A 1 191 ? 12.562 -10.453 -8.797 1 96.25 191 ARG A C 1
ATOM 1537 O O . ARG A 1 191 ? 13.086 -11.562 -8.938 1 96.25 191 ARG A O 1
ATOM 1544 N N . ILE A 1 192 ? 13.148 -9.43 -8.289 1 97.12 192 ILE A N 1
ATOM 1545 C CA . ILE A 1 192 ? 14.523 -9.484 -7.805 1 97.12 192 ILE A CA 1
ATOM 1546 C C . ILE A 1 192 ? 14.586 -8.984 -6.363 1 97.12 192 ILE A C 1
ATOM 1548 O O . ILE A 1 192 ? 14.094 -7.898 -6.059 1 97.12 192 ILE A O 1
ATOM 1552 N N . ILE A 1 193 ? 15.258 -9.766 -5.5 1 97.06 193 ILE A N 1
ATOM 1553 C CA . ILE A 1 193 ? 15.406 -9.422 -4.09 1 97.06 193 ILE A CA 1
ATOM 1554 C C . ILE A 1 193 ? 16.859 -9.102 -3.785 1 97.06 193 ILE A C 1
ATOM 1556 O O . ILE A 1 193 ? 17.766 -9.797 -4.254 1 97.06 193 ILE A O 1
ATOM 1560 N N . TYR A 1 194 ? 17.094 -8.047 -3.08 1 97.81 194 TYR A N 1
ATOM 1561 C CA . TYR A 1 194 ? 18.375 -7.684 -2.508 1 97.81 194 TYR A CA 1
ATOM 1562 C C . TYR A 1 194 ? 18.344 -7.742 -0.985 1 97.81 194 TYR A C 1
ATOM 1564 O O . TYR A 1 194 ? 17.5 -7.09 -0.355 1 97.81 194 TYR A O 1
ATOM 1572 N N . SER A 1 195 ? 19.188 -8.469 -0.361 1 97.19 195 SER A N 1
ATOM 1573 C CA . SER A 1 195 ? 19.328 -8.539 1.09 1 97.19 195 SER A CA 1
ATOM 1574 C C . SER A 1 195 ? 20.672 -8.008 1.55 1 97.19 195 SER A C 1
ATOM 1576 O O . SER A 1 195 ? 21.719 -8.445 1.062 1 97.19 195 SER A O 1
ATOM 1578 N N . LYS A 1 196 ? 20.578 -7.105 2.459 1 97.31 196 LYS A N 1
ATOM 1579 C CA . LYS A 1 196 ? 21.812 -6.484 2.939 1 97.31 196 LYS A CA 1
ATOM 1580 C C . LYS A 1 196 ? 22.625 -7.465 3.785 1 97.31 196 LYS A C 1
ATOM 1582 O O . LYS A 1 196 ? 22.078 -8.133 4.664 1 97.31 196 LYS A O 1
ATOM 1587 N N . LEU A 1 197 ? 23.859 -7.52 3.492 1 95.5 197 LEU A N 1
ATOM 1588 C CA . LEU A 1 197 ? 24.781 -8.367 4.238 1 95.5 197 LEU A CA 1
ATOM 1589 C C . LEU A 1 197 ? 25.547 -7.559 5.277 1 95.5 197 LEU A C 1
ATOM 1591 O O . LEU A 1 197 ? 25.562 -6.324 5.227 1 95.5 197 LEU A O 1
ATOM 1595 N N . ARG A 1 198 ? 26.25 -8.195 6.188 1 88.94 198 ARG A N 1
ATOM 1596 C CA . ARG A 1 198 ? 26.953 -7.578 7.305 1 88.94 198 ARG A CA 1
ATOM 1597 C C . ARG A 1 198 ? 28.062 -6.645 6.809 1 88.94 198 ARG A C 1
ATOM 1599 O O . ARG A 1 198 ? 28.312 -5.602 7.41 1 88.94 198 ARG A O 1
ATOM 1606 N N . LYS A 1 199 ? 28.609 -6.844 5.711 1 87.19 199 LYS A N 1
ATOM 1607 C CA . LYS A 1 199 ? 29.734 -6.051 5.215 1 87.19 199 LYS A CA 1
ATOM 1608 C C . LYS A 1 199 ? 29.25 -4.879 4.371 1 87.19 199 LYS A C 1
ATOM 1610 O O . LYS A 1 199 ? 30.047 -4.176 3.754 1 87.19 199 LYS A O 1
ATOM 1615 N N . GLY A 1 200 ? 28 -4.754 4.359 1 87.12 200 GLY A N 1
ATOM 1616 C CA . GLY A 1 200 ? 27.438 -3.627 3.633 1 87.12 200 GLY A CA 1
ATOM 1617 C C . GLY A 1 200 ? 27.141 -3.945 2.178 1 87.12 200 GLY A C 1
ATOM 1618 O O . GLY A 1 200 ? 26.656 -3.088 1.437 1 87.12 200 GLY A O 1
ATOM 1619 N N . THR A 1 201 ? 27.469 -5.129 1.765 1 94 201 THR A N 1
ATOM 1620 C CA . THR A 1 201 ? 27.156 -5.578 0.414 1 94 201 THR A CA 1
ATOM 1621 C C . THR A 1 201 ? 25.766 -6.199 0.365 1 94 201 THR A C 1
ATOM 1623 O O . THR A 1 201 ? 25.078 -6.289 1.388 1 94 201 THR A O 1
ATOM 1626 N N . TRP A 1 202 ? 25.297 -6.406 -0.894 1 97.44 202 TRP A N 1
ATOM 1627 C CA . TRP A 1 202 ? 23.953 -6.926 -1.078 1 97.44 202 TRP A CA 1
ATOM 1628 C C . TRP A 1 202 ? 23.984 -8.281 -1.774 1 97.44 202 TRP A C 1
ATOM 1630 O O . TRP A 1 202 ? 24.75 -8.484 -2.719 1 97.44 202 TRP A O 1
ATOM 1640 N N . ARG A 1 203 ? 23.219 -9.203 -1.275 1 96.94 203 ARG A N 1
ATOM 1641 C CA . ARG A 1 203 ? 22.953 -10.453 -1.979 1 96.94 203 ARG A CA 1
ATOM 1642 C C . ARG A 1 203 ? 21.734 -10.328 -2.879 1 96.94 203 ARG A C 1
ATOM 1644 O O . ARG A 1 203 ? 20.672 -9.891 -2.434 1 96.94 203 ARG A O 1
ATOM 1651 N N . LYS A 1 204 ? 21.922 -10.734 -4.105 1 96.44 204 LYS A N 1
ATOM 1652 C CA . LYS A 1 204 ? 20.875 -10.602 -5.105 1 96.44 204 LYS A CA 1
ATOM 1653 C C . LYS A 1 204 ? 20.297 -11.961 -5.484 1 96.44 204 LYS A C 1
ATOM 1655 O O . LYS A 1 204 ? 21.047 -12.906 -5.734 1 96.44 204 LYS A O 1
ATOM 1660 N N . GLU A 1 205 ? 18.984 -12.094 -5.52 1 94.75 205 GLU A N 1
ATOM 1661 C CA . GLU A 1 205 ? 18.297 -13.305 -5.945 1 94.75 205 GLU A CA 1
ATOM 1662 C C . GLU A 1 205 ? 17.094 -12.969 -6.832 1 94.75 205 GLU A C 1
ATOM 1664 O O . GLU A 1 205 ? 16.422 -11.961 -6.621 1 94.75 205 GLU A O 1
ATOM 1669 N N . ARG A 1 206 ? 16.875 -13.805 -7.785 1 94.12 206 ARG A N 1
ATOM 1670 C CA . ARG A 1 206 ? 15.688 -13.711 -8.633 1 94.12 206 ARG A CA 1
ATOM 1671 C C . ARG A 1 206 ? 14.648 -14.75 -8.227 1 94.12 206 ARG A C 1
ATOM 1673 O O . ARG A 1 206 ? 14.977 -15.922 -8.016 1 94.12 206 ARG A O 1
ATOM 1680 N N . ILE A 1 207 ? 13.367 -14.25 -8.133 1 91.69 207 ILE A N 1
ATOM 1681 C CA . ILE A 1 207 ? 12.32 -15.156 -7.684 1 91.69 207 ILE A CA 1
ATOM 1682 C C . ILE A 1 207 ? 11.094 -15.031 -8.594 1 91.69 207 ILE A C 1
ATOM 1684 O O . ILE A 1 207 ? 10.984 -14.062 -9.359 1 91.69 207 ILE A O 1
ATOM 1688 N N . CYS A 1 208 ? 10.266 -16.062 -8.508 1 86.5 208 CYS A N 1
ATOM 1689 C CA . CYS A 1 208 ? 9.07 -16.047 -9.344 1 86.5 208 CYS A CA 1
ATOM 1690 C C . CYS A 1 208 ? 7.84 -15.648 -8.531 1 86.5 208 CYS A C 1
ATOM 1692 O O . CYS A 1 208 ? 6.82 -15.25 -9.094 1 86.5 208 CYS A O 1
ATOM 1694 N N . CYS A 1 209 ? 7.938 -15.859 -7.207 1 81.5 209 CYS A N 1
ATOM 1695 C CA . CYS A 1 209 ? 6.816 -15.453 -6.371 1 81.5 209 CYS A CA 1
ATOM 1696 C C . CYS A 1 209 ? 7.277 -15.125 -4.957 1 81.5 209 CYS A C 1
ATOM 1698 O O . CYS A 1 209 ? 8.352 -15.555 -4.539 1 81.5 209 CYS A O 1
ATOM 1700 N N . MET B 1 1 ? -1.305 34.625 -11.125 1 37.19 1 MET B N 1
ATOM 1701 C CA . MET B 1 1 ? -0.875 34.031 -9.859 1 37.19 1 MET B CA 1
ATOM 1702 C C . MET B 1 1 ? -1.557 32.688 -9.625 1 37.19 1 MET B C 1
ATOM 1704 O O . MET B 1 1 ? -2.771 32.562 -9.789 1 37.19 1 MET B O 1
ATOM 1708 N N . LYS B 1 2 ? -0.945 31.656 -9.836 1 50.22 2 LYS B N 1
ATOM 1709 C CA . LYS B 1 2 ? -1.698 30.406 -9.719 1 50.22 2 LYS B CA 1
ATOM 1710 C C . LYS B 1 2 ? -2.521 30.391 -8.438 1 50.22 2 LYS B C 1
ATOM 1712 O O . LYS B 1 2 ? -2.01 30.688 -7.355 1 50.22 2 LYS B O 1
ATOM 1717 N N . ALA B 1 3 ? -3.775 30.531 -8.586 1 58.66 3 ALA B N 1
ATOM 1718 C CA . ALA B 1 3 ? -4.684 30.625 -7.449 1 58.66 3 ALA B CA 1
ATOM 1719 C C . ALA B 1 3 ? -4.34 29.594 -6.375 1 58.66 3 ALA B C 1
ATOM 1721 O O . ALA B 1 3 ? -4.098 28.438 -6.684 1 58.66 3 ALA B O 1
ATOM 1722 N N . ILE B 1 4 ? -3.846 30.141 -5.238 1 71.56 4 ILE B N 1
ATOM 1723 C CA . ILE B 1 4 ? -3.564 29.328 -4.055 1 71.56 4 ILE B CA 1
ATOM 1724 C C . ILE B 1 4 ? -4.832 28.609 -3.607 1 71.56 4 ILE B C 1
ATOM 1726 O O . ILE B 1 4 ? -5.82 29.25 -3.242 1 71.56 4 ILE B O 1
ATOM 1730 N N . ILE B 1 5 ? -4.859 27.391 -3.877 1 85.94 5 ILE B N 1
ATOM 1731 C CA . ILE B 1 5 ? -6.082 26.656 -3.572 1 85.94 5 ILE B CA 1
ATOM 1732 C C . ILE B 1 5 ? -5.832 25.688 -2.422 1 85.94 5 ILE B C 1
ATOM 1734 O O . ILE B 1 5 ? -4.84 24.953 -2.43 1 85.94 5 ILE B O 1
ATOM 1738 N N . SER B 1 6 ? -6.598 25.922 -1.355 1 94.38 6 SER B N 1
ATOM 1739 C CA . SER B 1 6 ? -6.684 24.938 -0.275 1 94.38 6 SER B CA 1
ATOM 1740 C C . SER B 1 6 ? -8.086 24.891 0.319 1 94.38 6 SER B C 1
ATOM 1742 O O . SER B 1 6 ? -8.75 25.922 0.439 1 94.38 6 SER B O 1
ATOM 1744 N N . ASP B 1 7 ? -8.492 23.75 0.635 1 96.69 7 ASP B N 1
ATOM 1745 C CA . ASP B 1 7 ? -9.773 23.562 1.317 1 96.69 7 ASP B CA 1
ATOM 1746 C C . ASP B 1 7 ? -9.789 22.25 2.104 1 96.69 7 ASP B C 1
ATOM 1748 O O . ASP B 1 7 ? -8.734 21.656 2.344 1 96.69 7 ASP B O 1
ATOM 1752 N N . VAL B 1 8 ? -10.961 21.922 2.611 1 96.25 8 VAL B N 1
ATOM 1753 C CA . VAL B 1 8 ? -11.117 20.688 3.385 1 96.25 8 VAL B CA 1
ATOM 1754 C C . VAL B 1 8 ? -12.141 19.781 2.715 1 96.25 8 VAL B C 1
ATOM 1756 O O . VAL B 1 8 ? -13.258 20.219 2.406 1 96.25 8 VAL B O 1
ATOM 1759 N N . SER B 1 9 ? -11.75 18.547 2.471 1 96.44 9 SER B N 1
ATOM 1760 C CA . SER B 1 9 ? -12.68 17.562 1.923 1 96.44 9 SER B CA 1
ATOM 1761 C C . SER B 1 9 ? -13.633 17.062 2.992 1 96.44 9 SER B C 1
ATOM 1763 O O . SER B 1 9 ? -13.375 17.203 4.188 1 96.44 9 SER B O 1
ATOM 1765 N N . ARG B 1 10 ? -14.727 16.469 2.51 1 95.44 10 ARG B N 1
ATOM 1766 C CA . ARG B 1 10 ? -15.719 15.977 3.463 1 95.44 10 ARG B CA 1
ATOM 1767 C C . ARG B 1 10 ? -16.359 14.68 2.963 1 95.44 10 ARG B C 1
ATOM 1769 O O . ARG B 1 10 ? -16.875 14.625 1.842 1 95.44 10 ARG B O 1
ATOM 1776 N N . ILE B 1 11 ? -16.297 13.695 3.836 1 96.19 11 ILE B N 1
ATOM 1777 C CA . ILE B 1 11 ? -17.125 12.508 3.643 1 96.19 11 ILE B CA 1
ATOM 1778 C C . ILE B 1 11 ? -18.547 12.781 4.152 1 96.19 11 ILE B C 1
ATOM 1780 O O . ILE B 1 11 ? -18.766 12.852 5.363 1 96.19 11 ILE B O 1
ATOM 1784 N N . VAL B 1 12 ? -19.406 12.961 3.283 1 92.06 12 VAL B N 1
ATOM 1785 C CA . VAL B 1 12 ? -20.734 13.461 3.615 1 92.06 12 VAL B CA 1
ATOM 1786 C C . VAL B 1 12 ? -21.578 12.336 4.219 1 92.06 12 VAL B C 1
ATOM 1788 O O . VAL B 1 12 ? -22.25 12.531 5.23 1 92.06 12 VAL B O 1
ATOM 1791 N N . ASN B 1 13 ? -21.578 11.18 3.631 1 91.12 13 ASN B N 1
ATOM 1792 C CA . ASN B 1 13 ? -22.328 10.039 4.145 1 91.12 13 ASN B CA 1
ATOM 1793 C C . ASN B 1 13 ? -21.438 9.047 4.867 1 91.12 13 ASN B C 1
ATOM 1795 O O . ASN B 1 13 ? -20.656 8.336 4.234 1 91.12 13 ASN B O 1
ATOM 1799 N N . SER B 1 14 ? -21.578 9.078 6.168 1 94.06 14 SER B N 1
ATOM 1800 C CA . SER B 1 14 ? -20.812 8.148 6.988 1 94.06 14 SER B CA 1
ATOM 1801 C C . SER B 1 14 ? -21.719 7.352 7.922 1 94.06 14 SER B C 1
ATOM 1803 O O . SER B 1 14 ? -21.828 7.668 9.109 1 94.06 14 SER B O 1
ATOM 1805 N N . PRO B 1 15 ? -22.219 6.262 7.418 1 97.12 15 PRO B N 1
ATOM 1806 C CA . PRO B 1 15 ? -23.109 5.422 8.227 1 97.12 15 PRO B CA 1
ATOM 1807 C C . PRO B 1 15 ? -22.406 4.82 9.438 1 97.12 15 PRO B C 1
ATOM 1809 O O . PRO B 1 15 ? -21.188 4.883 9.547 1 97.12 15 PRO B O 1
ATOM 1812 N N . SER B 1 16 ? -23.281 4.211 10.383 1 96.19 16 SER B N 1
ATOM 1813 C CA . SER B 1 16 ? -22.734 3.586 11.578 1 96.19 16 SER B CA 1
ATOM 1814 C C . SER B 1 16 ? -22.047 2.266 11.25 1 96.19 16 SER B C 1
ATOM 1816 O O . SER B 1 16 ? -21.156 1.824 11.977 1 96.19 16 SER B O 1
ATOM 1818 N N . ASN B 1 17 ? -22.484 1.692 10.164 1 96.44 17 ASN B N 1
ATOM 1819 C CA . ASN B 1 17 ? -21.891 0.446 9.688 1 96.44 17 ASN B CA 1
ATOM 1820 C C . ASN B 1 17 ? -20.781 0.702 8.664 1 96.44 17 ASN B C 1
ATOM 1822 O O . ASN B 1 17 ? -21.062 1.16 7.551 1 96.44 17 ASN B O 1
ATOM 1826 N N . PRO B 1 18 ? -19.578 0.354 8.977 1 98.06 18 PRO B N 1
ATOM 1827 C CA . PRO B 1 18 ? -18.484 0.67 8.055 1 98.06 18 PRO B CA 1
ATOM 1828 C C . PRO B 1 18 ? -18.609 -0.045 6.711 1 98.06 18 PRO B C 1
ATOM 1830 O O . PRO B 1 18 ? -18.094 0.428 5.699 1 98.06 18 PRO B O 1
ATOM 1833 N N . PHE B 1 19 ? -19.281 -1.166 6.676 1 97.44 19 PHE B N 1
ATOM 1834 C CA . PHE B 1 19 ? -19.406 -1.914 5.43 1 97.44 19 PHE B CA 1
ATOM 1835 C C . PHE B 1 19 ? -20.312 -1.18 4.445 1 97.44 19 PHE B C 1
ATOM 1837 O O . PHE B 1 19 ? -20.125 -1.29 3.23 1 97.44 19 PHE B O 1
ATOM 1844 N N . GLU B 1 20 ? -21.234 -0.428 4.973 1 97.19 20 GLU B N 1
ATOM 1845 C CA . GLU B 1 20 ? -22.031 0.426 4.098 1 97.19 20 GLU B CA 1
ATOM 1846 C C . GLU B 1 20 ? -21.172 1.499 3.438 1 97.19 20 GLU B C 1
ATOM 1848 O O . GLU B 1 20 ? -21.328 1.776 2.246 1 97.19 20 GLU B O 1
ATOM 1853 N N . LEU B 1 21 ? -20.328 2.059 4.219 1 97.81 21 LEU B N 1
ATOM 1854 C CA . LEU B 1 21 ? -19.422 3.061 3.656 1 97.81 21 LEU B CA 1
ATOM 1855 C C . LEU B 1 21 ? -18.469 2.424 2.664 1 97.81 21 LEU B C 1
ATOM 1857 O O . LEU B 1 21 ? -18.156 3.014 1.626 1 97.81 21 LEU B O 1
ATOM 1861 N N . PHE B 1 22 ? -18.031 1.215 2.963 1 98 22 PHE B N 1
ATOM 1862 C CA . PHE B 1 22 ? -17.156 0.473 2.062 1 98 22 PHE B CA 1
ATOM 1863 C C . PHE B 1 22 ? -17.797 0.318 0.689 1 98 22 PHE B C 1
ATOM 1865 O O . PHE B 1 22 ? -17.172 0.606 -0.331 1 98 22 PHE B O 1
ATOM 1872 N N . LEU B 1 23 ? -18.938 -0.045 0.704 1 95.88 23 LEU B N 1
ATOM 1873 C CA . LEU B 1 23 ? -19.672 -0.252 -0.546 1 95.88 23 LEU B CA 1
ATOM 1874 C C . LEU B 1 23 ? -19.844 1.063 -1.297 1 95.88 23 LEU B C 1
ATOM 1876 O O . LEU B 1 23 ? -19.719 1.104 -2.523 1 95.88 23 LEU B O 1
ATOM 1880 N N . LEU B 1 24 ? -20.125 2.088 -0.589 1 95.19 24 LEU B N 1
ATOM 1881 C CA . LEU B 1 24 ? -20.25 3.406 -1.2 1 95.19 24 LEU B CA 1
ATOM 1882 C C . LEU B 1 24 ? -18.938 3.83 -1.845 1 95.19 24 LEU B C 1
ATOM 1884 O O . LEU B 1 24 ? -18.922 4.34 -2.969 1 95.19 24 LEU B O 1
ATOM 1888 N N . PHE B 1 25 ? -17.828 3.662 -1.177 1 96.44 25 PHE B N 1
ATOM 1889 C CA . PHE B 1 25 ? -16.516 4.031 -1.682 1 96.44 25 PHE B CA 1
ATOM 1890 C C . PHE B 1 25 ? -16.156 3.211 -2.914 1 96.44 25 PHE B C 1
ATOM 1892 O O . PHE B 1 25 ? -15.617 3.742 -3.887 1 96.44 25 PHE B O 1
ATOM 1899 N N . LEU B 1 26 ? -16.484 1.915 -2.855 1 93.31 26 LEU B N 1
ATOM 1900 C CA . LEU B 1 26 ? -16.062 0.999 -3.914 1 93.31 26 LEU B CA 1
ATOM 1901 C C . LEU B 1 26 ? -16.953 1.156 -5.145 1 93.31 26 LEU B C 1
ATOM 1903 O O . LEU B 1 26 ? -16.594 0.726 -6.238 1 93.31 26 LEU B O 1
ATOM 1907 N N . SER B 1 27 ? -18.109 1.69 -5.016 1 92 27 SER B N 1
ATOM 1908 C CA . SER B 1 27 ? -19.125 1.769 -6.07 1 92 27 SER B CA 1
ATOM 1909 C C . SER B 1 27 ? -18.609 2.561 -7.266 1 92 27 SER B C 1
ATOM 1911 O O . SER B 1 27 ? -19.109 2.408 -8.383 1 92 27 SER B O 1
ATOM 1913 N N . VAL B 1 28 ? -17.609 3.328 -7.043 1 90 28 VAL B N 1
ATOM 1914 C CA . VAL B 1 28 ? -17.141 4.211 -8.109 1 90 28 VAL B CA 1
ATOM 1915 C C . VAL B 1 28 ? -15.883 3.641 -8.75 1 90 28 VAL B C 1
ATOM 1917 O O . VAL B 1 28 ? -15.312 4.246 -9.664 1 90 28 VAL B O 1
ATOM 1920 N N . ILE B 1 29 ? -15.375 2.527 -8.203 1 88 29 ILE B N 1
ATOM 1921 C CA . ILE B 1 29 ? -14.164 1.924 -8.758 1 88 29 ILE B CA 1
ATOM 1922 C C . ILE B 1 29 ? -14.508 1.125 -10.008 1 88 29 ILE B C 1
ATOM 1924 O O . ILE B 1 29 ? -15.398 0.269 -9.984 1 88 29 ILE B O 1
ATOM 1928 N N . ASP B 1 30 ? -13.844 1.372 -11.078 1 82.19 30 ASP B N 1
ATOM 1929 C CA . ASP B 1 30 ? -14.055 0.647 -12.328 1 82.19 30 ASP B CA 1
ATOM 1930 C C . ASP B 1 30 ? -12.867 -0.265 -12.641 1 82.19 30 ASP B C 1
ATOM 1932 O O . ASP B 1 30 ? -12.906 -1.042 -13.594 1 82.19 30 ASP B O 1
ATOM 1936 N N . GLN B 1 31 ? -11.984 -0.298 -11.797 1 81.44 31 GLN B N 1
ATOM 1937 C CA . GLN B 1 31 ? -10.789 -1.112 -12.016 1 81.44 31 GLN B CA 1
ATOM 1938 C C . GLN B 1 31 ? -11.086 -2.59 -11.758 1 81.44 31 GLN B C 1
ATOM 1940 O O . GLN B 1 31 ? -11.75 -2.936 -10.781 1 81.44 31 GLN B O 1
ATOM 1945 N N . ASN B 1 32 ? -10.695 -3.492 -12.672 1 82.94 32 ASN B N 1
ATOM 1946 C CA . ASN B 1 32 ? -10.68 -4.945 -12.539 1 82.94 32 ASN B CA 1
ATOM 1947 C C . ASN B 1 32 ? -9.406 -5.551 -13.117 1 82.94 32 ASN B C 1
ATOM 1949 O O . ASN B 1 32 ? -9.109 -5.371 -14.305 1 82.94 32 ASN B O 1
ATOM 1953 N N . PRO B 1 33 ? -8.75 -6.234 -12.266 1 89 33 PRO B N 1
ATOM 1954 C CA . PRO B 1 33 ? -8.922 -6.5 -10.836 1 89 33 PRO B CA 1
ATOM 1955 C C . PRO B 1 33 ? -8.633 -5.277 -9.969 1 89 33 PRO B C 1
ATOM 1957 O O . PRO B 1 33 ? -7.898 -4.375 -10.391 1 89 33 PRO B O 1
ATOM 1960 N N . ILE B 1 34 ? -9.242 -5.242 -8.758 1 93.44 34 ILE B N 1
ATOM 1961 C CA . ILE B 1 34 ? -8.898 -4.238 -7.758 1 93.44 34 ILE B CA 1
ATOM 1962 C C . ILE B 1 34 ? -7.613 -4.645 -7.035 1 93.44 34 ILE B C 1
ATOM 1964 O O . ILE B 1 34 ? -7.523 -5.746 -6.488 1 93.44 34 ILE B O 1
ATOM 1968 N N . LEU B 1 35 ? -6.688 -3.773 -7.086 1 95.44 35 LEU B N 1
ATOM 1969 C CA . LEU B 1 35 ? -5.422 -4.027 -6.402 1 95.44 35 LEU B CA 1
ATOM 1970 C C . LEU B 1 35 ? -5.426 -3.416 -5.008 1 95.44 35 LEU B C 1
ATOM 1972 O O . LEU B 1 35 ? -6 -2.346 -4.793 1 95.44 35 LEU B O 1
ATOM 1976 N N . VAL B 1 36 ? -4.781 -4.098 -4.121 1 97.75 36 VAL B N 1
ATOM 1977 C CA . VAL B 1 36 ? -4.641 -3.633 -2.746 1 97.75 36 VAL B CA 1
ATOM 1978 C C . VAL B 1 36 ? -3.197 -3.828 -2.281 1 97.75 36 VAL B C 1
ATOM 1980 O O . VAL B 1 36 ? -2.406 -4.492 -2.955 1 97.75 36 VAL B O 1
ATOM 1983 N N . ASN B 1 37 ? -2.854 -3.148 -1.238 1 98.69 37 ASN B N 1
ATOM 1984 C CA . ASN B 1 37 ? -1.633 -3.461 -0.502 1 98.69 37 ASN B CA 1
ATOM 1985 C C . ASN B 1 37 ? -1.925 -4.305 0.735 1 98.69 37 ASN B C 1
ATOM 1987 O O . ASN B 1 37 ? -2.879 -4.031 1.467 1 98.69 37 ASN B O 1
ATOM 1991 N N . VAL B 1 38 ? -1.161 -5.344 0.923 1 98.88 38 VAL B N 1
ATOM 1992 C CA . VAL B 1 38 ? -1.32 -6.211 2.088 1 98.88 38 VAL B CA 1
ATOM 1993 C C . VAL B 1 38 ? -0.054 -6.168 2.939 1 98.88 38 VAL B C 1
ATOM 1995 O O . VAL B 1 38 ? 1.033 -6.504 2.461 1 98.88 38 VAL B O 1
ATOM 1998 N N . ALA B 1 39 ? -0.24 -5.75 4.145 1 98.94 39 ALA B N 1
ATOM 1999 C CA . ALA B 1 39 ? 0.862 -5.738 5.102 1 98.94 39 ALA B CA 1
ATOM 2000 C C . ALA B 1 39 ? 0.678 -6.82 6.164 1 98.94 39 ALA B C 1
ATOM 2002 O O . ALA B 1 39 ? -0.437 -7.047 6.641 1 98.94 39 ALA B O 1
ATOM 2003 N N . THR B 1 40 ? 1.727 -7.52 6.5 1 98.88 40 THR B N 1
ATOM 2004 C CA . THR B 1 40 ? 1.709 -8.609 7.465 1 98.88 40 THR B CA 1
ATOM 2005 C C . THR B 1 40 ? 2.832 -8.453 8.484 1 98.88 40 THR B C 1
ATOM 2007 O O . THR B 1 40 ? 3.812 -7.746 8.234 1 98.88 40 THR B O 1
ATOM 2010 N N . VAL B 1 41 ? 2.646 -9.039 9.633 1 98.69 41 VAL B N 1
ATOM 2011 C CA . VAL B 1 41 ? 3.703 -9.078 10.641 1 98.69 41 VAL B CA 1
ATOM 2012 C C . VAL B 1 41 ? 4.797 -10.055 10.203 1 98.69 41 VAL B C 1
ATOM 2014 O O . VAL B 1 41 ? 4.516 -11.203 9.875 1 98.69 41 VAL B O 1
ATOM 2017 N N . ASP B 1 42 ? 5.992 -9.594 10.125 1 98.44 42 ASP B N 1
ATOM 2018 C CA . ASP B 1 42 ? 7.137 -10.414 9.75 1 98.44 42 ASP B CA 1
ATOM 2019 C C . ASP B 1 42 ? 8.078 -10.617 10.938 1 98.44 42 ASP B C 1
ATOM 2021 O O . ASP B 1 42 ? 8.539 -9.648 11.547 1 98.44 42 ASP B O 1
ATOM 2025 N N . PRO B 1 43 ? 8.391 -11.805 11.266 1 97.12 43 PRO B N 1
ATOM 2026 C CA . PRO B 1 43 ? 9.203 -12.055 12.461 1 97.12 43 PRO B CA 1
ATOM 2027 C C . PRO B 1 43 ? 10.641 -11.562 12.312 1 97.12 43 PRO B C 1
ATOM 2029 O O . PRO B 1 43 ? 11.336 -11.375 13.312 1 97.12 43 PRO B O 1
ATOM 2032 N N . VAL B 1 44 ? 11.141 -11.359 11.18 1 96.31 44 VAL B N 1
ATOM 2033 C CA . VAL B 1 44 ? 12.523 -10.961 10.961 1 96.31 44 VAL B CA 1
ATOM 2034 C C . VAL B 1 44 ? 12.594 -9.453 10.703 1 96.31 44 VAL B C 1
ATOM 2036 O O . VAL B 1 44 ? 13.227 -8.719 11.461 1 96.31 44 VAL B O 1
ATOM 2039 N N . ASP B 1 45 ? 11.766 -9 9.766 1 97.75 45 ASP B N 1
ATOM 2040 C CA . ASP B 1 45 ? 11.852 -7.609 9.328 1 97.75 45 ASP B CA 1
ATOM 2041 C C . ASP B 1 45 ? 10.852 -6.734 10.086 1 97.75 45 ASP B C 1
ATOM 2043 O O . ASP B 1 45 ? 10.812 -5.516 9.891 1 97.75 45 ASP B O 1
ATOM 2047 N N . GLY B 1 46 ? 10.023 -7.355 10.938 1 98.19 46 GLY B N 1
ATOM 2048 C CA . GLY B 1 46 ? 8.969 -6.641 11.641 1 98.19 46 GLY B CA 1
ATOM 2049 C C . GLY B 1 46 ? 7.66 -6.605 10.883 1 98.19 46 GLY B C 1
ATOM 2050 O O . GLY B 1 46 ? 6.641 -7.102 11.367 1 98.19 46 GLY B O 1
ATOM 2051 N N . VAL B 1 47 ? 7.723 -6.078 9.648 1 98.75 47 VAL B N 1
ATOM 2052 C CA . VAL B 1 47 ? 6.555 -5.98 8.789 1 98.75 47 VAL B CA 1
ATOM 2053 C C . VAL B 1 47 ? 6.953 -6.266 7.34 1 98.75 47 VAL B C 1
ATOM 2055 O O . VAL B 1 47 ? 8.102 -6.039 6.949 1 98.75 47 VAL B O 1
ATOM 2058 N N . ALA B 1 48 ? 6.066 -6.852 6.656 1 98.56 48 ALA B N 1
ATOM 2059 C CA . ALA B 1 48 ? 6.156 -6.988 5.203 1 98.56 48 ALA B CA 1
ATOM 2060 C C . ALA B 1 48 ? 4.945 -6.363 4.52 1 98.56 48 ALA B C 1
ATOM 2062 O O . ALA B 1 48 ? 3.857 -6.309 5.098 1 98.56 48 ALA B O 1
ATOM 2063 N N . SER B 1 49 ? 5.117 -5.84 3.367 1 98.62 49 SER B N 1
ATOM 2064 C CA . SER B 1 49 ? 4.062 -5.191 2.598 1 98.62 49 SER B CA 1
ATOM 2065 C C . SER B 1 49 ? 4.211 -5.473 1.106 1 98.62 49 SER B C 1
ATOM 2067 O O . SER B 1 49 ? 5.312 -5.379 0.559 1 98.62 49 SER B O 1
ATOM 2069 N N . VAL B 1 50 ? 3.15 -5.852 0.493 1 98.25 50 VAL B N 1
ATOM 2070 C CA . VAL B 1 50 ? 3.186 -6.184 -0.927 1 98.25 50 VAL B CA 1
ATOM 2071 C C . VAL B 1 50 ? 1.824 -5.902 -1.558 1 98.25 50 VAL B C 1
ATOM 2073 O O . VAL B 1 50 ? 0.798 -5.934 -0.875 1 98.25 50 VAL B O 1
ATOM 2076 N N . SER B 1 51 ? 1.855 -5.637 -2.809 1 97.31 51 SER B N 1
ATOM 2077 C CA . SER B 1 51 ? 0.589 -5.512 -3.523 1 97.31 51 SER B CA 1
ATOM 2078 C C . SER B 1 51 ? -0.069 -6.871 -3.727 1 97.31 51 SER B C 1
ATOM 2080 O O . SER B 1 51 ? 0.613 -7.898 -3.756 1 97.31 51 SER B O 1
ATOM 2082 N N . GLY B 1 52 ? -1.355 -6.855 -3.789 1 96.06 52 GLY B N 1
ATOM 2083 C CA . GLY B 1 52 ? -2.16 -8.047 -4.027 1 96.06 52 GLY B CA 1
ATOM 2084 C C . GLY B 1 52 ? -3.463 -7.746 -4.746 1 96.06 52 GLY B C 1
ATOM 2085 O O . GLY B 1 52 ? -3.697 -6.617 -5.18 1 96.06 52 GLY B O 1
ATOM 2086 N N . VAL B 1 53 ? -4.215 -8.805 -4.887 1 96 53 VAL B N 1
ATOM 2087 C CA . VAL B 1 53 ? -5.48 -8.688 -5.602 1 96 53 VAL B CA 1
ATOM 2088 C C . VAL B 1 53 ? -6.645 -8.875 -4.633 1 96 53 VAL B C 1
ATOM 2090 O O . VAL B 1 53 ? -6.676 -9.852 -3.873 1 96 53 VAL B O 1
ATOM 2093 N N . PHE B 1 54 ? -7.516 -7.879 -4.668 1 97.12 54 PHE B N 1
ATOM 2094 C CA . PHE B 1 54 ? -8.773 -8.008 -3.934 1 97.12 54 PHE B CA 1
ATOM 2095 C C . PHE B 1 54 ? -9.695 -9.016 -4.609 1 97.12 54 PHE B C 1
ATOM 2097 O O . PHE B 1 54 ? -10.023 -8.867 -5.789 1 97.12 54 PHE B O 1
ATOM 2104 N N . GLN B 1 55 ? -10.086 -10.031 -3.879 1 96.44 55 GLN B N 1
ATOM 2105 C CA . GLN B 1 55 ? -10.852 -11.133 -4.453 1 96.44 55 GLN B CA 1
ATOM 2106 C C . GLN B 1 55 ? -12.328 -11.023 -4.094 1 96.44 55 GLN B C 1
ATOM 2108 O O . GLN B 1 55 ? -13.102 -11.953 -4.332 1 96.44 55 GLN B O 1
ATOM 2113 N N . GLY B 1 56 ? -12.664 -9.938 -3.383 1 94.56 56 GLY B N 1
ATOM 2114 C CA . GLY B 1 56 ? -14.07 -9.719 -3.074 1 94.56 56 GLY B CA 1
ATOM 2115 C C . GLY B 1 56 ? -14.344 -9.609 -1.587 1 94.56 56 GLY B C 1
ATOM 2116 O O . GLY B 1 56 ? -13.461 -9.875 -0.767 1 94.56 56 GLY B O 1
ATOM 2117 N N . TRP B 1 57 ? -15.461 -9.133 -1.344 1 93.88 57 TRP B N 1
ATOM 2118 C CA . TRP B 1 57 ? -15.984 -9 0.011 1 93.88 57 TRP B CA 1
ATOM 2119 C C . TRP B 1 57 ? -17.281 -9.805 0.174 1 93.88 57 TRP B C 1
ATOM 2121 O O . TRP B 1 57 ? -18.188 -9.688 -0.644 1 93.88 57 TRP B O 1
ATOM 2131 N N . GLU B 1 58 ? -17.281 -10.68 1.159 1 92.12 58 GLU B N 1
ATOM 2132 C CA . GLU B 1 58 ? -18.438 -11.508 1.471 1 92.12 58 GLU B CA 1
ATOM 2133 C C . GLU B 1 58 ? -18.562 -11.742 2.973 1 92.12 58 GLU B C 1
ATOM 2135 O O . GLU B 1 58 ? -17.562 -11.977 3.656 1 92.12 58 GLU B O 1
ATOM 2140 N N . ASP B 1 59 ? -19.859 -11.625 3.498 1 93.06 59 ASP B N 1
ATOM 2141 C CA . ASP B 1 59 ? -20.141 -11.922 4.902 1 93.06 59 ASP B CA 1
ATOM 2142 C C . ASP B 1 59 ? -19.25 -11.102 5.824 1 93.06 59 ASP B C 1
ATOM 2144 O O . ASP B 1 59 ? -18.594 -11.648 6.719 1 93.06 59 ASP B O 1
ATOM 2148 N N . ASP B 1 60 ? -19.047 -9.828 5.539 1 93.75 60 ASP B N 1
ATOM 2149 C CA . ASP B 1 60 ? -18.312 -8.859 6.348 1 93.75 60 ASP B CA 1
ATOM 2150 C C . ASP B 1 60 ? -16.844 -9.211 6.438 1 93.75 60 ASP B C 1
ATOM 2152 O O . ASP B 1 60 ? -16.172 -8.883 7.422 1 93.75 60 ASP B O 1
ATOM 2156 N N . THR B 1 61 ? -16.312 -9.953 5.41 1 96.69 61 THR B N 1
ATOM 2157 C CA . THR B 1 61 ? -14.891 -10.273 5.344 1 96.69 61 THR B CA 1
ATOM 2158 C C . THR B 1 61 ? -14.312 -9.875 3.99 1 96.69 61 THR B C 1
ATOM 2160 O O . THR B 1 61 ? -15.031 -9.844 2.988 1 96.69 61 THR B O 1
ATOM 2163 N N . PHE B 1 62 ? -13.086 -9.523 3.971 1 97.81 62 PHE B N 1
ATOM 2164 C CA . PHE B 1 62 ? -12.359 -9.148 2.764 1 97.81 62 PHE B CA 1
ATOM 2165 C C . PHE B 1 62 ? -11.43 -10.273 2.32 1 97.81 62 PHE B C 1
ATOM 2167 O O . PHE B 1 62 ? -10.68 -10.82 3.129 1 97.81 62 PHE B O 1
ATOM 2174 N N . ARG B 1 63 ? -11.43 -10.555 1.016 1 97.75 63 ARG B N 1
ATOM 2175 C CA . ARG B 1 63 ? -10.633 -11.688 0.563 1 97.75 63 ARG B CA 1
ATOM 2176 C C . ARG B 1 63 ? -9.5 -11.227 -0.353 1 97.75 63 ARG B C 1
ATOM 2178 O O . ARG B 1 63 ? -9.695 -10.336 -1.181 1 97.75 63 ARG B O 1
ATOM 2185 N N . PHE B 1 64 ? -8.352 -11.836 -0.179 1 98.12 64 PHE B N 1
ATOM 2186 C CA . PHE B 1 64 ? -7.223 -11.633 -1.081 1 98.12 64 PHE B CA 1
ATOM 2187 C C . PHE B 1 64 ? -6.484 -12.945 -1.324 1 98.12 64 PHE B C 1
ATOM 2189 O O . PHE B 1 64 ? -6.598 -13.883 -0.533 1 98.12 64 PHE B O 1
ATOM 2196 N N . SER B 1 65 ? -5.754 -13.023 -2.41 1 96.62 65 SER B N 1
ATOM 2197 C CA . SER B 1 65 ? -5.047 -14.25 -2.771 1 96.62 65 SER B CA 1
ATOM 2198 C C . SER B 1 65 ? -3.574 -14.172 -2.387 1 96.62 65 SER B C 1
ATOM 2200 O O . SER B 1 65 ? -3.035 -13.086 -2.188 1 96.62 65 SER B O 1
ATOM 2202 N N . ALA B 1 66 ? -2.969 -15.25 -2.254 1 95.94 66 ALA B N 1
ATOM 2203 C CA . ALA B 1 66 ? -1.537 -15.406 -2.01 1 95.94 66 ALA B CA 1
ATOM 2204 C C . ALA B 1 66 ? -1.035 -16.75 -2.539 1 95.94 66 ALA B C 1
ATOM 2206 O O . ALA B 1 66 ? -1.811 -17.531 -3.084 1 95.94 66 ALA B O 1
ATOM 2207 N N . GLU B 1 67 ? 0.229 -16.875 -2.566 1 95.12 67 GLU B N 1
ATOM 2208 C CA . GLU B 1 67 ? 0.855 -18.156 -2.865 1 95.12 67 GLU B CA 1
ATOM 2209 C C . GLU B 1 67 ? 1.392 -18.812 -1.599 1 95.12 67 GLU B C 1
ATOM 2211 O O . GLU B 1 67 ? 2.014 -18.156 -0.764 1 95.12 67 GLU B O 1
ATOM 2216 N N . ARG B 1 68 ? 1.098 -20.125 -1.599 1 94.06 68 ARG B N 1
ATOM 2217 C CA . ARG B 1 68 ? 1.677 -20.844 -0.47 1 94.06 68 ARG B CA 1
ATOM 2218 C C . ARG B 1 68 ? 3.199 -20.844 -0.546 1 94.06 68 ARG B C 1
ATOM 2220 O O . ARG B 1 68 ? 3.771 -20.984 -1.631 1 94.06 68 ARG B O 1
ATOM 2227 N N . ALA B 1 69 ? 3.895 -20.531 0.5 1 90.19 69 ALA B N 1
ATOM 2228 C CA . ALA B 1 69 ? 5.34 -20.422 0.671 1 90.19 69 ALA B CA 1
ATOM 2229 C C . ALA B 1 69 ? 5.816 -19 0.388 1 90.19 69 ALA B C 1
ATOM 2231 O O . ALA B 1 69 ? 7.008 -18.703 0.524 1 90.19 69 ALA B O 1
ATOM 2232 N N . SER B 1 70 ? 4.91 -18.141 -0.092 1 94.31 70 SER B N 1
ATOM 2233 C CA . SER B 1 70 ? 5.27 -16.734 -0.173 1 94.31 70 SER B CA 1
ATOM 2234 C C . SER B 1 70 ? 5.551 -16.156 1.21 1 94.31 70 SER B C 1
ATOM 2236 O O . SER B 1 70 ? 5.25 -16.781 2.225 1 94.31 70 SER B O 1
ATOM 2238 N N . ARG B 1 71 ? 6.105 -15.062 1.237 1 95.25 71 ARG B N 1
ATOM 2239 C CA . ARG B 1 71 ? 6.344 -14.352 2.488 1 95.25 71 ARG B CA 1
ATOM 2240 C C . ARG B 1 71 ? 5.031 -14.047 3.203 1 95.25 71 ARG B C 1
ATOM 2242 O O . ARG B 1 71 ? 4.93 -14.203 4.422 1 95.25 71 ARG B O 1
ATOM 2249 N N . THR B 1 72 ? 4.031 -13.586 2.469 1 97 72 THR B N 1
ATOM 2250 C CA . THR B 1 72 ? 2.711 -13.312 3.025 1 97 72 THR B CA 1
ATOM 2251 C C . THR B 1 72 ? 2.143 -14.562 3.697 1 97 72 THR B C 1
ATOM 2253 O O . THR B 1 72 ? 1.632 -14.492 4.816 1 97 72 THR B O 1
ATOM 2256 N N . TYR B 1 73 ? 2.275 -15.656 3.035 1 96.94 73 TYR B N 1
ATOM 2257 C CA . TYR B 1 73 ? 1.775 -16.922 3.561 1 96.94 73 TYR B CA 1
ATOM 2258 C C . TYR B 1 73 ? 2.484 -17.297 4.855 1 96.94 73 TYR B C 1
ATOM 2260 O O . TYR B 1 73 ? 1.837 -17.578 5.867 1 96.94 73 TYR B O 1
ATOM 2268 N N . ARG B 1 74 ? 3.766 -17.281 4.844 1 96.56 74 ARG B N 1
ATOM 2269 C CA . ARG B 1 74 ? 4.547 -17.656 6.02 1 96.56 74 ARG B CA 1
ATOM 2270 C C . ARG B 1 74 ? 4.242 -16.734 7.191 1 96.56 74 ARG B C 1
ATOM 2272 O O . ARG B 1 74 ? 4.086 -17.188 8.328 1 96.56 74 ARG B O 1
ATOM 2279 N N . ASN B 1 75 ? 4.176 -15.461 6.926 1 98.06 75 ASN B N 1
ATOM 2280 C CA . ASN B 1 75 ? 3.877 -14.477 7.965 1 98.06 75 ASN B CA 1
ATOM 2281 C C . ASN B 1 75 ? 2.516 -14.734 8.602 1 98.06 75 ASN B C 1
ATOM 2283 O O . ASN B 1 75 ? 2.389 -14.727 9.828 1 98.06 75 ASN B O 1
ATOM 2287 N N . THR B 1 76 ? 1.516 -14.961 7.773 1 98 76 THR B N 1
ATOM 2288 C CA . THR B 1 76 ? 0.155 -15.117 8.273 1 98 76 THR B CA 1
ATOM 2289 C C . THR B 1 76 ? 0.019 -16.406 9.086 1 98 76 THR B C 1
ATOM 2291 O O . THR B 1 76 ? -0.825 -16.5 9.977 1 98 76 THR B O 1
ATOM 2294 N N . LYS B 1 77 ? 0.855 -17.391 8.781 1 97.06 77 LYS B N 1
ATOM 2295 C CA . LYS B 1 77 ? 0.853 -18.625 9.547 1 97.06 77 LYS B CA 1
ATOM 2296 C C . LYS B 1 77 ? 1.364 -18.406 10.969 1 97.06 77 LYS B C 1
ATOM 2298 O O . LYS B 1 77 ? 0.925 -19.078 11.906 1 97.06 77 LYS B O 1
ATOM 2303 N N . THR B 1 78 ? 2.232 -17.469 11.109 1 97.12 78 THR B N 1
ATOM 2304 C CA . THR B 1 78 ? 2.832 -17.188 12.406 1 97.12 78 THR B CA 1
ATOM 2305 C C . THR B 1 78 ? 2.008 -16.156 13.172 1 97.12 78 THR B C 1
ATOM 2307 O O . THR B 1 78 ? 1.857 -16.25 14.391 1 97.12 78 THR B O 1
ATOM 2310 N N . ASN B 1 79 ? 1.532 -15.18 12.562 1 98.5 79 ASN B N 1
ATOM 2311 C CA . ASN B 1 79 ? 0.71 -14.102 13.102 1 98.5 79 ASN B CA 1
ATOM 2312 C C . ASN B 1 79 ? -0.39 -13.695 12.125 1 98.5 79 ASN B C 1
ATOM 2314 O O . ASN B 1 79 ? -0.111 -13.117 11.07 1 98.5 79 ASN B O 1
ATOM 2318 N N . PRO B 1 80 ? -1.595 -13.938 12.391 1 98.69 80 PRO B N 1
ATOM 2319 C CA . PRO B 1 80 ? -2.672 -13.758 11.422 1 98.69 80 PRO B CA 1
ATOM 2320 C C . PRO B 1 80 ? -3.068 -12.289 11.242 1 98.69 80 PRO B C 1
ATOM 2322 O O . PRO B 1 80 ? -3.912 -11.977 10.398 1 98.69 80 PRO B O 1
ATOM 2325 N N . LYS B 1 81 ? -2.549 -11.375 12.062 1 98.88 81 LYS B N 1
ATOM 2326 C CA . LYS B 1 81 ? -2.898 -9.961 11.961 1 98.88 81 LYS B CA 1
ATOM 2327 C C . LYS B 1 81 ? -2.387 -9.359 10.656 1 98.88 81 LYS B C 1
ATOM 2329 O O . LYS B 1 81 ? -1.22 -9.531 10.297 1 98.88 81 LYS B O 1
ATOM 2334 N N . VAL B 1 82 ? -3.258 -8.633 9.914 1 98.88 82 VAL B N 1
ATOM 2335 C CA . VAL B 1 82 ? -2.902 -8.047 8.625 1 98.88 82 VAL B CA 1
ATOM 2336 C C . VAL B 1 82 ? -3.531 -6.664 8.5 1 98.88 82 VAL B C 1
ATOM 2338 O O . VAL B 1 82 ? -4.461 -6.324 9.234 1 98.88 82 VAL B O 1
ATOM 2341 N N . ALA B 1 83 ? -3.027 -5.879 7.66 1 98.94 83 ALA B N 1
ATOM 2342 C CA . ALA B 1 83 ? -3.615 -4.621 7.207 1 98.94 83 ALA B CA 1
ATOM 2343 C C . ALA B 1 83 ? -3.771 -4.605 5.688 1 98.94 83 ALA B C 1
ATOM 2345 O O . ALA B 1 83 ? -2.816 -4.879 4.957 1 98.94 83 ALA B O 1
ATOM 2346 N N . VAL B 1 84 ? -4.926 -4.34 5.207 1 98.81 84 VAL B N 1
ATOM 2347 C CA . VAL B 1 84 ? -5.211 -4.227 3.779 1 98.81 84 VAL B CA 1
ATOM 2348 C C . VAL B 1 84 ? -5.527 -2.773 3.428 1 98.81 84 VAL B C 1
ATOM 2350 O O . VAL B 1 84 ? -6.363 -2.141 4.074 1 98.81 84 VAL B O 1
ATOM 2353 N N . THR B 1 85 ? -4.887 -2.248 2.402 1 98.81 85 THR B N 1
ATOM 2354 C CA . THR B 1 85 ? -5.07 -0.858 1.997 1 98.81 85 THR B CA 1
ATOM 2355 C C . THR B 1 85 ? -5.625 -0.776 0.579 1 98.81 85 THR B C 1
ATOM 2357 O O . THR B 1 85 ? -5.02 -1.29 -0.363 1 98.81 85 THR B O 1
ATOM 2360 N N . PHE B 1 86 ? -6.801 -0.178 0.453 1 98.12 86 PHE B N 1
ATOM 2361 C CA . PHE B 1 86 ? -7.32 0.262 -0.836 1 98.12 86 PHE B CA 1
ATOM 2362 C C . PHE B 1 86 ? -6.941 1.714 -1.105 1 98.12 86 PHE B C 1
ATOM 2364 O O . PHE B 1 86 ? -7.039 2.561 -0.215 1 98.12 86 PHE B O 1
ATOM 2371 N N . PHE B 1 87 ? -6.484 1.997 -2.242 1 97.5 87 PHE B N 1
ATOM 2372 C CA . PHE B 1 87 ? -6.16 3.359 -2.65 1 97.5 87 PHE B CA 1
ATOM 2373 C C . PHE B 1 87 ? -6.492 3.576 -4.121 1 97.5 87 PHE B C 1
ATOM 2375 O O . PHE B 1 87 ? -5.992 2.859 -4.988 1 97.5 87 PHE B O 1
ATOM 2382 N N . PHE B 1 88 ? -7.344 4.582 -4.375 1 95.12 88 PHE B N 1
ATOM 2383 C CA . PHE B 1 88 ? -7.707 4.773 -5.773 1 95.12 88 PHE B CA 1
ATOM 2384 C C . PHE B 1 88 ? -8.156 6.207 -6.027 1 95.12 88 PHE B C 1
ATOM 2386 O O . PHE B 1 88 ? -8.68 6.867 -5.125 1 95.12 88 PHE B O 1
ATOM 2393 N N . ASP B 1 89 ? -7.926 6.609 -7.195 1 93 89 ASP B N 1
ATOM 2394 C CA . ASP B 1 89 ? -8.438 7.879 -7.691 1 93 89 ASP B CA 1
ATOM 2395 C C . ASP B 1 89 ? -9.688 7.672 -8.547 1 93 89 ASP B C 1
ATOM 2397 O O . ASP B 1 89 ? -9.812 6.648 -9.227 1 93 89 ASP B O 1
ATOM 2401 N N . THR B 1 90 ? -10.562 8.609 -8.422 1 93 90 THR B N 1
ATOM 2402 C CA . THR B 1 90 ? -11.766 8.578 -9.258 1 93 90 THR B CA 1
ATOM 2403 C C . THR B 1 90 ? -12.266 9.992 -9.531 1 93 90 THR B C 1
ATOM 2405 O O . THR B 1 90 ? -11.625 10.969 -9.148 1 93 90 THR B O 1
ATOM 2408 N N . ILE B 1 91 ? -13.297 10.086 -10.344 1 93.62 91 ILE B N 1
ATOM 2409 C CA . ILE B 1 91 ? -13.969 11.352 -10.633 1 93.62 91 ILE B CA 1
ATOM 2410 C C . ILE B 1 91 ? -15.422 11.281 -10.164 1 93.62 91 ILE B C 1
ATOM 2412 O O . ILE B 1 91 ? -16.172 10.398 -10.578 1 93.62 91 ILE B O 1
ATOM 2416 N N . ILE B 1 92 ? -15.742 12.117 -9.289 1 90.94 92 ILE B N 1
ATOM 2417 C CA . ILE B 1 92 ? -17.109 12.258 -8.812 1 90.94 92 ILE B CA 1
ATOM 2418 C C . ILE B 1 92 ? -17.625 13.664 -9.094 1 90.94 92 ILE B C 1
ATOM 2420 O O . ILE B 1 92 ? -17.031 14.648 -8.641 1 90.94 92 ILE B O 1
ATOM 2424 N N . ASN B 1 93 ? -18.781 13.812 -9.859 1 90.56 93 ASN B N 1
ATOM 2425 C CA . ASN B 1 93 ? -19.344 15.102 -10.227 1 90.56 93 ASN B CA 1
ATOM 2426 C C . ASN B 1 93 ? -18.297 16.016 -10.836 1 90.56 93 ASN B C 1
ATOM 2428 O O . ASN B 1 93 ? -18.141 17.172 -10.414 1 90.56 93 ASN B O 1
ATOM 2432 N N . GLN B 1 94 ? -17.453 15.484 -11.633 1 93.31 94 GLN B N 1
ATOM 2433 C CA . GLN B 1 94 ? -16.453 16.172 -12.43 1 93.31 94 GLN B CA 1
ATOM 2434 C C . GLN B 1 94 ? -15.281 16.641 -11.555 1 93.31 94 GLN B C 1
ATOM 2436 O O . GLN B 1 94 ? -14.539 17.547 -11.945 1 93.31 94 GLN B O 1
ATOM 2441 N N . THR B 1 95 ? -15.25 16.141 -10.406 1 93.56 95 THR B N 1
ATOM 2442 C CA . THR B 1 95 ? -14.156 16.469 -9.5 1 93.56 95 THR B CA 1
ATOM 2443 C C . THR B 1 95 ? -13.305 15.242 -9.203 1 93.56 95 THR B C 1
ATOM 2445 O O . THR B 1 95 ? -13.828 14.172 -8.898 1 93.56 95 THR B O 1
ATOM 2448 N N . GLN B 1 96 ? -12.031 15.453 -9.312 1 95.31 96 GLN B N 1
ATOM 2449 C CA . GLN B 1 96 ? -11.117 14.375 -8.953 1 95.31 96 GLN B CA 1
ATOM 2450 C C . GLN B 1 96 ? -11.164 14.102 -7.449 1 95.31 96 GLN B C 1
ATOM 2452 O O . GLN B 1 96 ? -11.141 15.031 -6.641 1 95.31 96 GLN B O 1
ATOM 2457 N N . VAL B 1 97 ? -11.242 12.844 -7.098 1 96 97 VAL B N 1
ATOM 2458 C CA . VAL B 1 97 ? -11.289 12.438 -5.699 1 96 97 VAL B CA 1
ATOM 2459 C C . VAL B 1 97 ? -10.367 11.242 -5.469 1 96 97 VAL B C 1
ATOM 2461 O O . VAL B 1 97 ? -10.328 10.32 -6.281 1 96 97 VAL B O 1
ATOM 2464 N N . THR B 1 98 ? -9.57 11.367 -4.438 1 96.44 98 THR B N 1
ATOM 2465 C CA . THR B 1 98 ? -8.781 10.227 -3.975 1 96.44 98 THR B CA 1
ATOM 2466 C C . THR B 1 98 ? -9.43 9.586 -2.752 1 96.44 98 THR B C 1
ATOM 2468 O O . THR B 1 98 ? -9.82 10.273 -1.81 1 96.44 98 THR B O 1
ATOM 2471 N N . ARG B 1 99 ? -9.531 8.281 -2.814 1 97.31 99 ARG B N 1
ATOM 2472 C CA . ARG B 1 99 ? -10.086 7.551 -1.678 1 97.31 99 ARG B CA 1
ATOM 2473 C C . ARG B 1 99 ? -9.117 6.477 -1.19 1 97.31 99 ARG B C 1
ATOM 2475 O O . ARG B 1 99 ? -8.375 5.898 -1.984 1 97.31 99 ARG B O 1
ATOM 2482 N N . GLN B 1 100 ? -9.133 6.297 0.087 1 98.12 100 GLN B N 1
ATOM 2483 C CA . GLN B 1 100 ? -8.367 5.238 0.744 1 98.12 100 GLN B CA 1
ATOM 2484 C C . GLN B 1 100 ? -9.219 4.512 1.782 1 98.12 100 GLN B C 1
ATOM 2486 O O . GLN B 1 100 ? -9.969 5.141 2.527 1 98.12 100 GLN B O 1
ATOM 2491 N N . ILE B 1 101 ? -9.086 3.215 1.792 1 98.5 101 ILE B N 1
ATOM 2492 C CA . ILE B 1 101 ? -9.68 2.383 2.832 1 98.5 101 ILE B CA 1
ATOM 2493 C C . ILE B 1 101 ? -8.602 1.542 3.502 1 98.5 101 ILE B C 1
ATOM 2495 O O . ILE B 1 101 ? -7.848 0.835 2.828 1 98.5 101 ILE B O 1
ATOM 2499 N N . LEU B 1 102 ? -8.484 1.689 4.773 1 98.69 102 LEU B N 1
ATOM 2500 C CA . LEU B 1 102 ? -7.578 0.869 5.57 1 98.69 102 LEU B CA 1
ATOM 2501 C C . LEU B 1 102 ? -8.352 -0.156 6.391 1 98.69 102 LEU B C 1
ATOM 2503 O O . LEU B 1 102 ? -9.289 0.198 7.109 1 98.69 102 LEU B O 1
ATOM 2507 N N . VAL B 1 103 ? -7.965 -1.408 6.301 1 98.75 103 VAL B N 1
ATOM 2508 C CA . VAL B 1 103 ? -8.625 -2.48 7.039 1 98.75 103 VAL B CA 1
ATOM 2509 C C . VAL B 1 103 ? -7.598 -3.246 7.867 1 98.75 103 VAL B C 1
ATOM 2511 O O . VAL B 1 103 ? -6.668 -3.842 7.316 1 98.75 103 VAL B O 1
ATOM 2514 N N . ASN B 1 104 ? -7.734 -3.191 9.125 1 98.81 104 ASN B N 1
ATOM 2515 C CA . ASN B 1 104 ? -7.02 -4.113 10 1 98.81 104 ASN B CA 1
ATOM 2516 C C . ASN B 1 104 ? -7.902 -5.285 10.422 1 98.81 104 ASN B C 1
ATOM 2518 O O . ASN B 1 104 ? -9.094 -5.109 10.68 1 98.81 104 ASN B O 1
ATOM 2522 N N . GLY B 1 105 ? -7.25 -6.406 10.461 1 98.69 105 GLY B N 1
ATOM 2523 C CA . GLY B 1 105 ? -7.996 -7.578 10.898 1 98.69 105 GLY B CA 1
ATOM 2524 C C . GLY B 1 105 ? -7.152 -8.836 10.953 1 98.69 105 GLY B C 1
ATOM 2525 O O . GLY B 1 105 ? -5.926 -8.773 10.883 1 98.69 105 GLY B O 1
ATOM 2526 N N . ASN B 1 106 ? -7.84 -9.961 11.133 1 98.62 106 ASN B N 1
ATOM 2527 C CA . ASN B 1 106 ? -7.195 -11.273 11.188 1 98.62 106 ASN B CA 1
ATOM 2528 C C . ASN B 1 106 ? -7.457 -12.078 9.922 1 98.62 106 ASN B C 1
ATOM 2530 O O . ASN B 1 106 ? -8.609 -12.25 9.516 1 98.62 106 ASN B O 1
ATOM 2534 N N . ALA B 1 107 ? -6.402 -12.562 9.375 1 98.75 107 ALA B N 1
ATOM 2535 C CA . ALA B 1 107 ? -6.504 -13.375 8.164 1 98.75 107 ALA B CA 1
ATOM 2536 C C . ALA B 1 107 ? -6.75 -14.836 8.508 1 98.75 107 ALA B C 1
ATOM 2538 O O . ALA B 1 107 ? -6.125 -15.383 9.414 1 98.75 107 ALA B O 1
ATOM 2539 N N . ARG B 1 108 ? -7.594 -15.445 7.789 1 98.25 108 ARG B N 1
ATOM 2540 C CA . ARG B 1 108 ? -7.855 -16.875 7.844 1 98.25 108 ARG B CA 1
ATOM 2541 C C . ARG B 1 108 ? -7.789 -17.5 6.453 1 98.25 108 ARG B C 1
ATOM 2543 O O . ARG B 1 108 ? -8.492 -17.062 5.535 1 98.25 108 ARG B O 1
ATOM 2550 N N . GLU B 1 109 ? -7.004 -18.516 6.363 1 98.31 109 GLU B N 1
ATOM 2551 C CA . GLU B 1 109 ? -6.895 -19.203 5.078 1 98.31 109 GLU B CA 1
ATOM 2552 C C . GLU B 1 109 ? -8.164 -19.984 4.758 1 98.31 109 GLU B C 1
ATOM 2554 O O . GLU B 1 109 ? -8.719 -20.656 5.625 1 98.31 109 GLU B O 1
ATOM 2559 N N . LEU B 1 110 ? -8.633 -19.891 3.564 1 97.56 110 LEU B N 1
ATOM 2560 C CA . LEU B 1 110 ? -9.812 -20.625 3.129 1 97.56 110 LEU B CA 1
ATOM 2561 C C . LEU B 1 110 ? -9.461 -22.078 2.811 1 97.56 110 LEU B C 1
ATOM 2563 O O . LEU B 1 110 ? -8.305 -22.391 2.521 1 97.56 110 LEU B O 1
ATOM 2567 N N . SER B 1 111 ? -10.5 -22.922 2.867 1 97 111 SER B N 1
ATOM 2568 C CA . SER B 1 111 ? -10.32 -24.312 2.494 1 97 111 SER B CA 1
ATOM 2569 C C . SER B 1 111 ? -10.203 -24.469 0.982 1 97 111 SER B C 1
ATOM 2571 O O . SER B 1 111 ? -10.586 -23.578 0.228 1 97 111 SER B O 1
ATOM 2573 N N . GLU B 1 112 ? -9.75 -25.641 0.591 1 96 112 GLU B N 1
ATOM 2574 C CA . GLU B 1 112 ? -9.617 -25.938 -0.835 1 96 112 GLU B CA 1
ATOM 2575 C C . GLU B 1 112 ? -10.969 -25.828 -1.541 1 96 112 GLU B C 1
ATOM 2577 O O . GLU B 1 112 ? -11.047 -25.344 -2.676 1 96 112 GLU B O 1
ATOM 2582 N N . LYS B 1 113 ? -11.93 -26.312 -0.88 1 95.94 113 LYS B N 1
ATOM 2583 C CA . LYS B 1 113 ? -13.281 -26.266 -1.442 1 95.94 113 LYS B CA 1
ATOM 2584 C C . LYS B 1 113 ? -13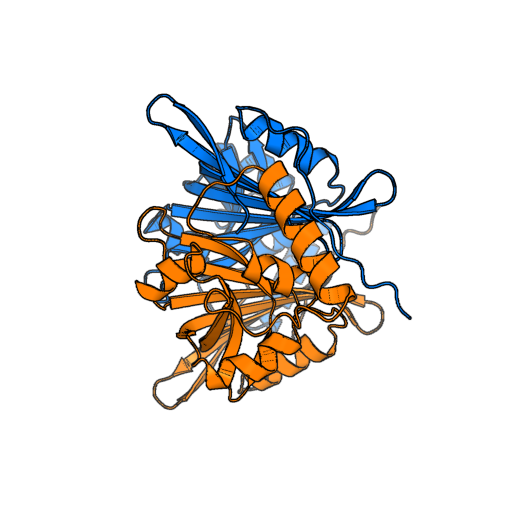.742 -24.828 -1.638 1 95.94 113 LYS B C 1
ATOM 2586 O O . LYS B 1 113 ? -14.359 -24.5 -2.656 1 95.94 113 LYS B O 1
ATOM 2591 N N . GLU B 1 114 ? -13.477 -23.938 -0.683 1 95.25 114 GLU B N 1
ATOM 2592 C CA . GLU B 1 114 ? -13.867 -22.531 -0.747 1 95.25 114 GLU B CA 1
ATOM 2593 C C . GLU B 1 114 ? -13.078 -21.797 -1.823 1 95.25 114 GLU B C 1
ATOM 2595 O O . GLU B 1 114 ? -13.555 -20.781 -2.363 1 95.25 114 GLU B O 1
ATOM 2600 N N . ILE B 1 115 ? -11.914 -22.266 -2.184 1 96.88 115 ILE B N 1
ATOM 2601 C CA . ILE B 1 115 ? -10.984 -21.594 -3.088 1 96.88 115 ILE B CA 1
ATOM 2602 C C . ILE B 1 115 ? -11.352 -21.922 -4.535 1 96.88 115 ILE B C 1
ATOM 2604 O O . ILE B 1 115 ? -11.133 -21.094 -5.434 1 96.88 115 ILE B O 1
ATOM 2608 N N . LYS B 1 116 ? -11.891 -23.016 -4.828 1 94.5 116 LYS B N 1
ATOM 2609 C CA . LYS B 1 116 ? -12.078 -23.594 -6.16 1 94.5 116 LYS B CA 1
ATOM 2610 C C . LYS B 1 116 ? -12.797 -22.609 -7.082 1 94.5 116 LYS B C 1
ATOM 2612 O O . LYS B 1 116 ? -12.336 -22.359 -8.203 1 94.5 116 LYS B O 1
ATOM 2617 N N . PRO B 1 117 ? -13.891 -22.016 -6.594 1 92.56 117 PRO B N 1
ATOM 2618 C CA . PRO B 1 117 ? -14.562 -21.078 -7.496 1 92.56 117 PRO B CA 1
ATOM 2619 C C . PRO B 1 117 ? -13.688 -19.891 -7.871 1 92.56 117 PRO B C 1
ATOM 2621 O O . PRO B 1 117 ? -13.797 -19.359 -8.977 1 92.56 117 PRO B O 1
ATOM 2624 N N . TYR B 1 118 ? -12.852 -19.453 -7.012 1 94.56 118 TYR B N 1
ATOM 2625 C CA . TYR B 1 118 ? -12 -18.297 -7.246 1 94.56 118 TYR B CA 1
ATOM 2626 C C . TYR B 1 118 ? -10.836 -18.656 -8.164 1 94.56 118 TYR B C 1
ATOM 2628 O O . TYR B 1 118 ? -10.344 -17.797 -8.914 1 94.56 118 TYR B O 1
ATOM 2636 N N . TRP B 1 119 ? -10.453 -19.906 -8.117 1 96.06 119 TRP B N 1
ATOM 2637 C CA . TRP B 1 119 ? -9.328 -20.344 -8.93 1 96.06 119 TRP B CA 1
ATOM 2638 C C . TRP B 1 119 ? -9.602 -20.109 -10.414 1 96.06 119 TRP B C 1
ATOM 2640 O O . TRP B 1 119 ? -8.781 -19.531 -11.125 1 96.06 119 TRP B O 1
ATOM 2650 N N . TYR B 1 120 ? -10.719 -20.469 -10.812 1 92.19 120 TYR B N 1
ATOM 2651 C CA . TYR B 1 120 ? -11.016 -20.422 -12.242 1 92.19 120 TYR B CA 1
ATOM 2652 C C . TYR B 1 120 ? -11.367 -19.016 -12.688 1 92.19 120 TYR B C 1
ATOM 2654 O O . TYR B 1 120 ? -11.461 -18.734 -13.891 1 92.19 120 TYR B O 1
ATOM 2662 N N . MET B 1 121 ? -11.5 -18.094 -11.703 1 92.19 121 MET B N 1
ATOM 2663 C CA . MET B 1 121 ? -11.711 -16.688 -12.008 1 92.19 121 MET B CA 1
ATOM 2664 C C . MET B 1 121 ? -10.383 -15.969 -12.195 1 92.19 121 MET B C 1
ATOM 2666 O O . MET B 1 121 ? -10.344 -14.836 -12.688 1 92.19 121 MET B O 1
ATOM 2670 N N . GLN B 1 122 ? -9.281 -16.656 -11.852 1 94.88 122 GLN B N 1
ATOM 2671 C CA . GLN B 1 122 ? -7.973 -16.031 -11.969 1 94.88 122 GLN B CA 1
ATOM 2672 C C . GLN B 1 122 ? -7.555 -15.898 -13.43 1 94.88 122 GLN B C 1
ATOM 2674 O O . GLN B 1 122 ? -7.91 -16.734 -14.258 1 94.88 122 GLN B O 1
ATOM 2679 N N . GLU B 1 123 ? -6.809 -14.883 -13.719 1 93.62 123 GLU B N 1
ATOM 2680 C CA . GLU B 1 123 ? -6.281 -14.68 -15.062 1 93.62 123 GLU B CA 1
ATOM 2681 C C . GLU B 1 123 ? -5.34 -15.812 -15.469 1 93.62 123 GLU B C 1
ATOM 2683 O O . GLU B 1 123 ? -4.73 -16.453 -14.609 1 93.62 123 GLU B O 1
ATOM 2688 N N . LEU B 1 124 ? -5.18 -15.969 -16.703 1 95.5 124 LEU B N 1
ATOM 2689 C CA . LEU B 1 124 ? -4.43 -17.094 -17.25 1 95.5 124 LEU B CA 1
ATOM 2690 C C . LEU B 1 124 ? -2.992 -17.094 -16.75 1 95.5 124 LEU B C 1
ATOM 2692 O O . LEU B 1 124 ? -2.473 -18.125 -16.312 1 95.5 124 LEU B O 1
ATOM 2696 N N . HIS B 1 125 ? -2.301 -15.953 -16.75 1 95.44 125 HIS B N 1
ATOM 2697 C CA . HIS B 1 125 ? -0.9 -15.898 -16.344 1 95.44 125 HIS B CA 1
ATOM 2698 C C . HIS B 1 125 ? -0.742 -16.219 -14.867 1 95.44 125 HIS B C 1
ATOM 2700 O O . HIS B 1 125 ? 0.277 -16.781 -14.461 1 95.44 125 HIS B O 1
ATOM 2706 N N . THR B 1 126 ? -1.724 -15.898 -14.078 1 94.56 126 THR B N 1
ATOM 2707 C CA . THR B 1 126 ? -1.702 -16.234 -12.656 1 94.56 126 THR B CA 1
ATOM 2708 C C . THR B 1 126 ? -1.809 -17.75 -12.461 1 94.56 126 THR B C 1
ATOM 2710 O O . THR B 1 126 ? -1.095 -18.312 -11.633 1 94.56 126 THR B O 1
ATOM 2713 N N . ARG B 1 127 ? -2.705 -18.359 -13.195 1 96 127 ARG B N 1
ATOM 2714 C CA . ARG B 1 127 ? -2.871 -19.797 -13.094 1 96 127 ARG B CA 1
ATOM 2715 C C . ARG B 1 127 ? -1.622 -20.531 -13.578 1 96 127 ARG B C 1
ATOM 2717 O O . ARG B 1 127 ? -1.183 -21.5 -12.945 1 96 127 ARG B O 1
ATOM 2724 N N . ILE B 1 128 ? -1.069 -20.047 -14.648 1 96.75 128 ILE B N 1
ATOM 2725 C CA . ILE B 1 128 ? 0.165 -20.656 -15.148 1 96.75 128 ILE B CA 1
ATOM 2726 C C . ILE B 1 128 ? 1.272 -20.484 -14.109 1 96.75 128 ILE B C 1
ATOM 2728 O O . ILE B 1 128 ? 1.999 -21.438 -13.812 1 96.75 128 ILE B O 1
ATOM 2732 N N . LYS B 1 129 ? 1.397 -19.312 -13.578 1 95.88 129 LYS B N 1
ATOM 2733 C CA . LYS B 1 129 ? 2.408 -19.031 -12.555 1 95.88 129 LYS B CA 1
ATOM 2734 C C . LYS B 1 129 ? 2.305 -20.031 -11.398 1 95.88 129 LYS B C 1
ATOM 2736 O O . LYS B 1 129 ? 3.316 -20.562 -10.938 1 95.88 129 LYS B O 1
ATOM 2741 N N . SER B 1 130 ? 1.146 -20.219 -10.953 1 95 130 SER B N 1
ATOM 2742 C CA . SER B 1 130 ? 0.92 -21.125 -9.828 1 95 130 SER B CA 1
ATOM 2743 C C . SER B 1 130 ? 1.379 -22.531 -10.148 1 95 130 SER B C 1
ATOM 2745 O O . SER B 1 130 ? 1.779 -23.281 -9.25 1 95 130 SER B O 1
ATOM 2747 N N . HIS B 1 131 ? 1.328 -22.922 -11.383 1 95.06 131 HIS B N 1
ATOM 2748 C CA . HIS B 1 131 ? 1.722 -24.266 -11.805 1 95.06 131 HIS B CA 1
ATOM 2749 C C . HIS B 1 131 ? 3.238 -24.375 -11.922 1 95.06 131 HIS B C 1
ATOM 2751 O O . HIS B 1 131 ? 3.785 -25.484 -11.844 1 95.06 131 HIS B O 1
ATOM 2757 N N . ILE B 1 132 ? 3.906 -23.266 -12.055 1 93.62 132 ILE B N 1
ATOM 2758 C CA . ILE B 1 132 ? 5.301 -23.438 -12.453 1 93.62 132 ILE B CA 1
ATOM 2759 C C . ILE B 1 132 ? 6.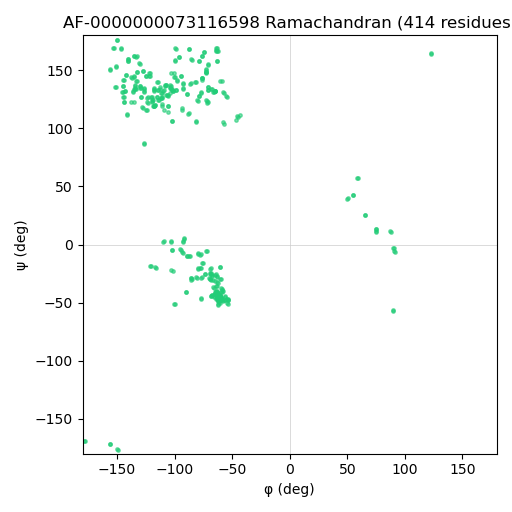215 -22.812 -11.406 1 93.62 132 ILE B C 1
ATOM 2761 O O . ILE B 1 132 ? 7.418 -23.078 -11.375 1 93.62 132 ILE B O 1
ATOM 2765 N N . CYS B 1 133 ? 5.699 -21.938 -10.562 1 90.94 133 CYS B N 1
ATOM 2766 C CA . CYS B 1 133 ? 6.543 -21.188 -9.641 1 90.94 133 CYS B CA 1
ATOM 2767 C C . CYS B 1 133 ? 6.441 -21.75 -8.227 1 90.94 133 CYS B C 1
ATOM 2769 O O . CYS B 1 133 ? 5.34 -21.969 -7.719 1 90.94 133 CYS B O 1
ATOM 2771 N N . ASP B 1 134 ? 7.547 -21.969 -7.656 1 83.94 134 ASP B N 1
ATOM 2772 C CA . ASP B 1 134 ? 7.684 -22.234 -6.227 1 83.94 134 ASP B CA 1
ATOM 2773 C C . ASP B 1 134 ? 8.266 -21.031 -5.492 1 83.94 134 ASP B C 1
ATOM 2775 O O . ASP B 1 134 ? 9.422 -20.656 -5.707 1 83.94 134 ASP B O 1
ATOM 2779 N N . CYS B 1 135 ? 7.523 -20.406 -4.621 1 80.56 135 CYS B N 1
ATOM 2780 C CA . CYS B 1 135 ? 7.883 -19.141 -3.992 1 80.56 135 CYS B CA 1
ATOM 2781 C C . CYS B 1 135 ? 9.016 -19.328 -2.986 1 80.56 135 CYS B C 1
ATOM 2783 O O . CYS B 1 135 ? 9.547 -18.359 -2.455 1 80.56 135 CYS B O 1
ATOM 2785 N N . SER B 1 136 ? 9.406 -20.484 -2.752 1 75.31 136 SER B N 1
ATOM 2786 C CA . SER B 1 136 ? 10.414 -20.766 -1.739 1 75.31 136 SER B CA 1
ATOM 2787 C C . SER B 1 136 ? 11.812 -20.812 -2.348 1 75.31 136 SER B C 1
ATOM 2789 O O . SER B 1 136 ? 12.812 -20.859 -1.625 1 75.31 136 SER B O 1
ATOM 2791 N N . THR B 1 137 ? 11.875 -20.734 -3.678 1 78.38 137 THR B N 1
ATOM 2792 C CA . THR B 1 137 ? 13.18 -21 -4.27 1 78.38 137 THR B CA 1
ATOM 2793 C C . THR B 1 137 ? 13.516 -19.953 -5.336 1 78.38 137 THR B C 1
ATOM 2795 O O . THR B 1 137 ? 12.664 -19.609 -6.16 1 78.38 137 THR B O 1
ATOM 2798 N N . PRO B 1 138 ? 14.789 -19.469 -5.207 1 85.62 138 PRO B N 1
ATOM 2799 C CA . PRO B 1 138 ? 15.227 -18.656 -6.34 1 85.62 138 PRO B CA 1
ATOM 2800 C C . PRO B 1 138 ? 15.195 -19.406 -7.664 1 85.62 138 PRO B C 1
ATOM 2802 O O . PRO B 1 138 ? 15.398 -20.625 -7.691 1 85.62 138 PRO B O 1
ATOM 2805 N N . LEU B 1 139 ? 14.781 -18.719 -8.734 1 82.94 139 LEU B N 1
ATOM 2806 C CA . LEU B 1 139 ? 14.711 -19.375 -10.039 1 82.94 139 LEU B CA 1
ATOM 2807 C C . LEU B 1 139 ? 15.305 -18.469 -11.125 1 82.94 139 LEU B C 1
ATOM 2809 O O . LEU B 1 139 ? 15.109 -17.25 -11.102 1 82.94 139 LEU B O 1
ATOM 2813 N N . HIS B 1 140 ? 15.922 -19.219 -12.039 1 88.12 140 HIS B N 1
ATOM 2814 C CA . HIS B 1 140 ? 16.422 -18.5 -13.203 1 88.12 140 HIS B CA 1
ATOM 2815 C C . HIS B 1 140 ? 15.289 -18.141 -14.156 1 88.12 140 HIS B C 1
ATOM 2817 O O . HIS B 1 140 ? 14.383 -18.953 -14.383 1 88.12 140 HIS B O 1
ATOM 2823 N N . TRP B 1 141 ? 15.398 -16.984 -14.711 1 92.31 141 TRP B N 1
ATOM 2824 C CA . TRP B 1 141 ? 14.344 -16.5 -15.594 1 92.31 141 TRP B CA 1
ATOM 2825 C C . TRP B 1 141 ? 14.125 -17.453 -16.766 1 92.31 141 TRP B C 1
ATOM 2827 O O . TRP B 1 141 ? 12.984 -17.688 -17.156 1 92.31 141 TRP B O 1
ATOM 2837 N N . LYS B 1 142 ? 15.211 -18.016 -17.328 1 93.88 142 LYS B N 1
ATOM 2838 C CA . LYS B 1 142 ? 15.094 -18.875 -18.484 1 93.88 142 LYS B CA 1
ATOM 2839 C C . LYS B 1 142 ? 14.297 -20.141 -18.156 1 93.88 142 LYS B C 1
ATOM 2841 O O . LYS B 1 142 ? 13.578 -20.672 -19.016 1 93.88 142 LYS B O 1
ATOM 2846 N N . VAL B 1 143 ? 14.492 -20.578 -16.969 1 93.81 143 VAL B N 1
ATOM 2847 C CA . VAL B 1 143 ? 13.758 -21.75 -16.531 1 93.81 143 VAL B CA 1
ATOM 2848 C C . VAL B 1 143 ? 12.266 -21.422 -16.422 1 93.81 143 VAL B C 1
ATOM 2850 O O . VAL B 1 143 ? 11.422 -22.188 -16.906 1 93.81 143 VAL B O 1
ATOM 2853 N N . ILE B 1 144 ? 11.945 -20.281 -15.867 1 93.75 144 ILE B N 1
ATOM 2854 C CA . ILE B 1 144 ? 10.562 -19.844 -15.734 1 93.75 144 ILE B CA 1
ATOM 2855 C C . ILE B 1 144 ? 9.93 -19.688 -17.109 1 93.75 144 ILE B C 1
ATOM 2857 O O . ILE B 1 144 ? 8.82 -20.172 -17.359 1 93.75 144 ILE B O 1
ATOM 2861 N N . LYS B 1 145 ? 10.648 -19.109 -18 1 96.12 145 LYS B N 1
ATOM 2862 C CA . LYS B 1 145 ? 10.164 -18.859 -19.344 1 96.12 145 LYS B CA 1
ATOM 2863 C C . LYS B 1 145 ? 9.875 -20.172 -20.078 1 96.12 145 LYS B C 1
ATOM 2865 O O . LYS B 1 145 ? 8.828 -20.328 -20.703 1 96.12 145 LYS B O 1
ATOM 2870 N N . SER B 1 146 ? 10.812 -21.062 -19.984 1 96.75 146 SER B N 1
ATOM 2871 C CA . SER B 1 146 ? 10.664 -22.344 -20.656 1 96.75 146 SER B CA 1
ATOM 2872 C C . SER B 1 146 ? 9.461 -23.125 -20.125 1 96.75 146 SER B C 1
ATOM 2874 O O . SER B 1 146 ? 8.648 -23.641 -20.891 1 96.75 146 SER B O 1
ATOM 2876 N N . GLU B 1 147 ? 9.375 -23.203 -18.812 1 96 147 GLU B N 1
ATOM 2877 C CA . GLU B 1 147 ? 8.258 -23.906 -18.188 1 96 147 GLU B CA 1
ATOM 2878 C C . GLU B 1 147 ? 6.93 -23.219 -18.531 1 96 147 GLU B C 1
ATOM 2880 O O . GLU B 1 147 ? 5.93 -23.906 -18.797 1 96 147 GLU B O 1
ATOM 2885 N N . HIS B 1 148 ? 6.914 -21.922 -18.469 1 96.75 148 HIS B N 1
ATOM 2886 C CA . HIS B 1 148 ? 5.73 -21.156 -18.844 1 96.75 148 HIS B CA 1
ATOM 2887 C C . HIS B 1 148 ? 5.258 -21.531 -20.25 1 96.75 148 HIS B C 1
ATOM 2889 O O . HIS B 1 148 ? 4.078 -21.828 -20.453 1 96.75 148 HIS B O 1
ATOM 2895 N N . ASP B 1 149 ? 6.195 -21.5 -21.188 1 97.44 149 ASP B N 1
ATOM 2896 C CA . ASP B 1 149 ? 5.844 -21.75 -22.578 1 97.44 149 ASP B CA 1
ATOM 2897 C C . ASP B 1 149 ? 5.289 -23.156 -22.75 1 97.44 149 ASP B C 1
ATOM 2899 O O . ASP B 1 149 ? 4.32 -23.359 -23.5 1 97.44 149 ASP B O 1
ATOM 2903 N N . LYS B 1 150 ? 5.906 -24.078 -22.109 1 97.69 150 LYS B N 1
ATOM 2904 C CA . LYS B 1 150 ? 5.438 -25.453 -22.172 1 97.69 150 LYS B CA 1
ATOM 2905 C C . LYS B 1 150 ? 4.016 -25.578 -21.641 1 97.69 150 LYS B C 1
ATOM 2907 O O . LYS B 1 150 ? 3.152 -26.172 -22.281 1 97.69 150 LYS B O 1
ATOM 2912 N N . VAL B 1 151 ? 3.732 -25.062 -20.484 1 97.25 151 VAL B N 1
ATOM 2913 C CA . VAL B 1 151 ? 2.43 -25.156 -19.828 1 97.25 151 VAL B CA 1
ATOM 2914 C C . VAL B 1 151 ? 1.38 -24.438 -20.672 1 97.25 151 VAL B C 1
ATOM 2916 O O . VAL B 1 151 ? 0.256 -24.922 -20.828 1 97.25 151 VAL B O 1
ATOM 2919 N N . LEU B 1 152 ? 1.756 -23.266 -21.203 1 97.06 152 LEU B N 1
ATOM 2920 C CA . LEU B 1 152 ? 0.839 -22.531 -22.062 1 97.06 152 LEU B CA 1
ATOM 2921 C C . LEU B 1 152 ? 0.468 -23.359 -2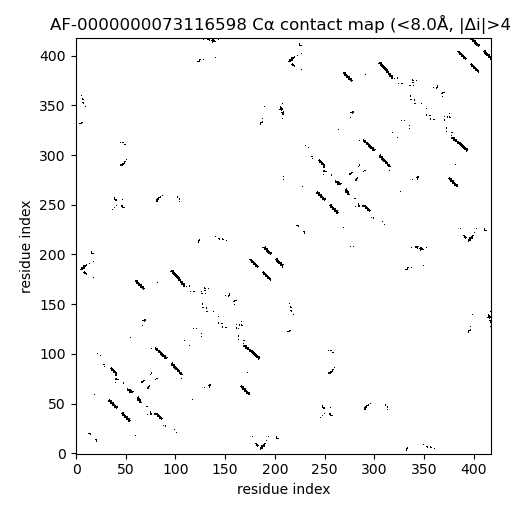3.297 1 97.06 152 LEU B C 1
ATOM 2923 O O . LEU B 1 152 ? -0.708 -23.438 -23.656 1 97.06 152 LEU B O 1
ATOM 2927 N N . ASP B 1 153 ? 1.498 -23.938 -23.875 1 96.5 153 ASP B N 1
ATOM 2928 C CA . ASP B 1 153 ? 1.257 -24.766 -25.047 1 96.5 153 ASP B CA 1
ATOM 2929 C C . ASP B 1 153 ? 0.303 -25.922 -24.719 1 96.5 153 ASP B C 1
ATOM 2931 O O . ASP B 1 153 ? -0.642 -26.172 -25.469 1 96.5 153 ASP B O 1
ATOM 2935 N N . ASP B 1 154 ? 0.591 -26.562 -23.672 1 96.88 154 ASP B N 1
ATOM 2936 C CA . ASP B 1 154 ? -0.251 -27.672 -23.234 1 96.88 154 ASP B CA 1
ATOM 2937 C C . ASP B 1 154 ? -1.686 -27.219 -22.984 1 96.88 154 ASP B C 1
ATOM 2939 O O . ASP B 1 154 ? -2.637 -27.953 -23.281 1 96.88 154 ASP B O 1
ATOM 2943 N N . PHE B 1 155 ? -1.872 -26.078 -22.453 1 96.12 155 PHE B N 1
ATOM 2944 C CA . PHE B 1 155 ? -3.189 -25.516 -22.203 1 96.12 155 PHE B CA 1
ATOM 2945 C C . PHE B 1 155 ? -3.922 -25.234 -23.516 1 96.12 155 PHE B C 1
ATOM 2947 O O . PHE B 1 155 ? -5.09 -25.594 -23.656 1 96.12 155 PHE B O 1
ATOM 2954 N N . LEU B 1 156 ? -3.219 -24.641 -24.469 1 95.25 156 LEU B N 1
ATOM 2955 C CA . LEU B 1 156 ? -3.812 -24.25 -25.734 1 95.25 156 LEU B CA 1
ATOM 2956 C C . LEU B 1 156 ? -4.195 -25.484 -26.562 1 95.25 156 LEU B C 1
ATOM 2958 O O . LEU B 1 156 ? -5.16 -25.453 -27.328 1 95.25 156 LEU B O 1
ATOM 2962 N N . LEU B 1 157 ? -3.498 -26.562 -26.281 1 95.38 157 LEU B N 1
ATOM 2963 C CA . LEU B 1 157 ? -3.754 -27.797 -27 1 95.38 157 LEU B CA 1
ATOM 2964 C C . LEU B 1 157 ? -4.836 -28.625 -26.297 1 95.38 157 LEU B C 1
ATOM 2966 O O . LEU B 1 157 ? -5.242 -29.672 -26.812 1 95.38 157 LEU B O 1
ATOM 2970 N N . GLY B 1 158 ? -5.188 -28.219 -25.125 1 93.88 158 GLY B N 1
ATOM 2971 C CA . GLY B 1 158 ? -6.242 -28.906 -24.406 1 93.88 158 GLY B CA 1
ATOM 2972 C C . GLY B 1 158 ? -5.73 -30.078 -23.578 1 93.88 158 GLY B C 1
ATOM 2973 O O . GLY B 1 158 ? -6.52 -30.859 -23.047 1 93.88 158 GLY B O 1
ATOM 2974 N N . VAL B 1 159 ? -4.5 -30.219 -23.391 1 94.88 159 VAL B N 1
ATOM 2975 C CA . VAL B 1 159 ? -3.875 -31.312 -22.656 1 94.88 159 VAL B CA 1
ATOM 2976 C C . VAL B 1 159 ? -3.84 -30.984 -21.172 1 94.88 159 VAL B C 1
ATOM 2978 O O . VAL B 1 159 ? -3.828 -31.891 -20.328 1 94.88 159 VAL B O 1
ATOM 2981 N N . ASN B 1 160 ? -3.777 -29.75 -20.844 1 94.06 160 ASN B N 1
ATOM 2982 C CA . ASN B 1 160 ? -3.746 -29.219 -19.484 1 94.06 160 ASN B CA 1
ATOM 2983 C C . ASN B 1 160 ? -4.812 -28.156 -19.266 1 94.06 160 ASN B C 1
ATOM 2985 O O . ASN B 1 160 ? -4.758 -27.078 -19.875 1 94.06 160 ASN B O 1
ATOM 2989 N N . ASN B 1 161 ? -5.691 -28.391 -18.422 1 94.69 161 ASN B N 1
ATOM 2990 C CA . ASN B 1 161 ? -6.785 -27.453 -18.203 1 94.69 161 ASN B CA 1
ATOM 2991 C C . ASN B 1 161 ? -6.461 -26.469 -17.078 1 94.69 161 ASN B C 1
ATOM 2993 O O . ASN B 1 161 ? -7.312 -25.672 -16.688 1 94.69 161 ASN B O 1
ATOM 2997 N N . LEU B 1 162 ? -5.25 -26.609 -16.547 1 96.38 162 LEU B N 1
ATOM 2998 C CA . LEU B 1 162 ? -4.781 -25.719 -15.477 1 96.38 162 LEU B CA 1
ATOM 2999 C C . LEU B 1 162 ? -5.703 -25.797 -14.266 1 96.38 162 LEU B C 1
ATOM 3001 O O . LEU B 1 162 ? -6.172 -24.781 -13.766 1 96.38 162 LEU B O 1
ATOM 3005 N N . GLY B 1 163 ? -5.852 -26.969 -13.773 1 96.06 163 GLY B N 1
ATOM 3006 C CA . GLY B 1 163 ? -6.633 -27.172 -12.562 1 96.06 163 GLY B CA 1
ATOM 3007 C C . GLY B 1 163 ? -6.043 -26.484 -11.352 1 96.06 163 GLY B C 1
ATOM 3008 O O . GLY B 1 163 ? -4.898 -26.016 -11.391 1 96.06 163 GLY B O 1
ATOM 3009 N N . GLN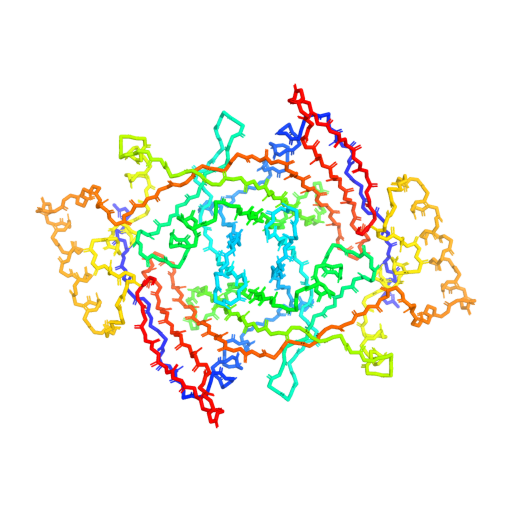 B 1 164 ? -6.848 -26.406 -10.312 1 96.31 164 GLN B N 1
ATOM 3010 C CA . GLN B 1 164 ? -6.426 -25.75 -9.086 1 96.31 164 GLN B CA 1
ATOM 3011 C C . GLN B 1 164 ? -5.16 -26.375 -8.523 1 96.31 164 GLN B C 1
ATOM 3013 O O . GLN B 1 164 ? -5.059 -27.594 -8.422 1 96.31 164 GLN B O 1
ATOM 3018 N N . THR B 1 165 ? -4.203 -25.516 -8.203 1 95.56 165 THR B N 1
ATOM 3019 C CA . THR B 1 165 ? -2.953 -26.016 -7.629 1 95.56 165 THR B CA 1
ATOM 3020 C C . THR B 1 165 ? -2.986 -25.922 -6.105 1 95.56 165 THR B C 1
ATOM 3022 O O . THR B 1 165 ? -3.76 -25.156 -5.535 1 95.56 165 THR B O 1
ATOM 3025 N N . ALA B 1 166 ? -2.111 -26.672 -5.477 1 93.62 166 ALA B N 1
ATOM 3026 C CA . ALA B 1 166 ? -1.944 -26.609 -4.023 1 93.62 166 ALA B CA 1
ATOM 3027 C C . ALA B 1 166 ? -1.183 -25.344 -3.621 1 93.62 166 ALA B C 1
ATOM 3029 O O . ALA B 1 166 ? -1.18 -24.969 -2.449 1 93.62 166 ALA B O 1
ATOM 3030 N N . THR B 1 167 ? -0.542 -24.703 -4.535 1 93.81 167 THR B N 1
ATOM 3031 C CA . THR B 1 167 ? 0.311 -23.562 -4.242 1 93.81 167 THR B CA 1
ATOM 3032 C C . THR B 1 167 ? -0.521 -22.297 -4.094 1 93.81 167 THR B C 1
ATOM 3034 O O . THR B 1 167 ? -0.144 -21.375 -3.357 1 93.81 167 THR B O 1
ATOM 3037 N N . PHE B 1 168 ? -1.644 -22.234 -4.75 1 95.88 168 PHE B N 1
ATOM 3038 C CA . PHE B 1 168 ? -2.52 -21.078 -4.691 1 95.88 168 PHE B CA 1
ATOM 3039 C C . PHE B 1 168 ? -3.398 -21.125 -3.447 1 95.88 168 PHE B C 1
ATOM 3041 O O . PHE B 1 168 ? -3.91 -22.172 -3.078 1 95.88 168 PHE B O 1
ATOM 3048 N N . THR B 1 169 ? -3.596 -20 -2.807 1 96.88 169 THR B N 1
ATOM 3049 C CA . THR B 1 169 ? -4.496 -19.969 -1.66 1 96.88 169 THR B CA 1
ATOM 3050 C C . THR B 1 169 ? -5.219 -18.625 -1.579 1 96.88 169 THR B C 1
ATOM 3052 O O . THR B 1 169 ? -4.938 -17.703 -2.361 1 96.88 169 THR B O 1
ATOM 3055 N N . LEU B 1 170 ? -6.191 -18.531 -0.764 1 97.69 170 LEU B N 1
ATOM 3056 C CA . LEU B 1 170 ? -6.973 -17.328 -0.485 1 97.69 170 LEU B CA 1
ATOM 3057 C C . LEU B 1 170 ? -7.141 -17.125 1.018 1 97.69 170 LEU B C 1
ATOM 3059 O O . LEU B 1 170 ? -7.227 -18.109 1.772 1 97.69 170 LEU B O 1
ATOM 3063 N N . TYR B 1 171 ? -7.207 -15.914 1.357 1 98.44 171 TYR B N 1
ATOM 3064 C CA . TYR B 1 171 ? -7.469 -15.531 2.74 1 98.44 171 TYR B CA 1
ATOM 3065 C C . TYR B 1 171 ? -8.727 -14.68 2.842 1 98.44 171 TYR B C 1
ATOM 3067 O O . TYR B 1 171 ? -9.047 -13.922 1.924 1 98.44 171 TYR B O 1
ATOM 3075 N N . GLU B 1 172 ? -9.406 -14.875 3.896 1 98.38 172 GLU B N 1
ATOM 3076 C CA . GLU B 1 172 ? -10.398 -13.898 4.32 1 98.38 172 GLU B CA 1
ATOM 3077 C C . GLU B 1 172 ? -9.922 -13.117 5.543 1 98.38 172 GLU B C 1
ATOM 3079 O O . GLU B 1 172 ? -9.305 -13.68 6.445 1 98.38 172 GLU B O 1
ATOM 3084 N N . VAL B 1 173 ? -10.133 -11.844 5.539 1 98.69 173 VAL B N 1
ATOM 3085 C CA . VAL B 1 173 ? -9.766 -10.969 6.641 1 98.69 173 VAL B CA 1
ATOM 3086 C C . VAL B 1 173 ? -11.008 -10.555 7.422 1 98.69 173 VAL B C 1
ATOM 3088 O O . VAL B 1 173 ? -11.945 -9.977 6.855 1 98.69 173 VAL B O 1
ATOM 3091 N N . ILE B 1 174 ? -11.039 -10.891 8.641 1 98.06 174 ILE B N 1
ATOM 3092 C CA . ILE B 1 174 ? -12.094 -10.438 9.547 1 98.06 174 ILE B CA 1
ATOM 3093 C C . ILE B 1 174 ? -11.695 -9.094 10.164 1 98.06 174 ILE B C 1
ATOM 3095 O O . ILE B 1 174 ? -10.812 -9.039 11.016 1 98.06 174 ILE B O 1
ATOM 3099 N N . PRO B 1 175 ? -12.391 -8.047 9.836 1 98.31 175 PRO B N 1
ATOM 3100 C CA . PRO B 1 175 ? -11.914 -6.715 10.219 1 98.31 175 PRO B CA 1
ATOM 3101 C C . PRO B 1 175 ? -12.156 -6.406 11.695 1 98.31 175 PRO B C 1
ATOM 3103 O O . PRO B 1 175 ? -13.188 -6.801 12.25 1 98.31 175 PRO B O 1
ATOM 3106 N N . THR B 1 176 ? -11.242 -5.707 12.336 1 98.06 176 THR B N 1
ATOM 3107 C CA . THR B 1 176 ? -11.367 -5.188 13.688 1 98.06 176 THR B CA 1
ATOM 3108 C C . THR B 1 176 ? -11.328 -3.662 13.688 1 98.06 176 THR B C 1
ATOM 3110 O O . THR B 1 176 ? -11.742 -3.023 14.656 1 98.06 176 THR B O 1
ATOM 3113 N N . ARG B 1 177 ? -10.828 -3.078 12.672 1 98.19 177 ARG B N 1
ATOM 3114 C CA . ARG B 1 177 ? -10.711 -1.635 12.492 1 98.19 177 ARG B CA 1
ATOM 3115 C C . ARG B 1 177 ? -10.742 -1.266 11.008 1 98.19 177 ARG B C 1
ATOM 3117 O O . ARG B 1 177 ? -10.133 -1.943 10.18 1 98.19 177 ARG B O 1
ATOM 3124 N N . MET B 1 178 ? -11.492 -0.255 10.672 1 98.38 178 MET B N 1
ATOM 3125 C CA . MET B 1 178 ? -11.531 0.27 9.312 1 98.38 178 MET B CA 1
ATOM 3126 C C . MET B 1 178 ? -11.406 1.79 9.312 1 98.38 178 MET B C 1
ATOM 3128 O O . MET B 1 178 ? -11.961 2.463 10.18 1 98.38 178 MET B O 1
ATOM 3132 N N . GLU B 1 179 ? -10.703 2.336 8.398 1 98.19 179 GLU B N 1
ATOM 3133 C CA . GLU B 1 179 ? -10.555 3.777 8.227 1 98.19 179 GLU B CA 1
ATOM 3134 C C . GLU B 1 179 ? -10.812 4.191 6.785 1 98.19 179 GLU B C 1
ATOM 3136 O O . GLU B 1 179 ? -10.383 3.516 5.848 1 98.19 179 GLU B O 1
ATOM 3141 N N . PHE B 1 180 ? -11.555 5.262 6.652 1 98.25 180 PHE B N 1
ATOM 3142 C CA . PHE B 1 180 ? -11.891 5.801 5.34 1 98.25 180 PHE B CA 1
ATOM 3143 C C . PHE B 1 180 ? -11.336 7.211 5.176 1 98.25 180 PHE B C 1
ATOM 3145 O O . PHE B 1 180 ? -11.469 8.047 6.074 1 98.25 180 PHE B O 1
ATOM 3152 N N . LEU B 1 181 ? -10.688 7.453 4.047 1 97.62 181 LEU B N 1
ATOM 3153 C CA . LEU B 1 181 ? -10.141 8.766 3.705 1 97.62 181 LEU B CA 1
ATOM 3154 C C . LEU B 1 181 ? -10.641 9.227 2.34 1 97.62 181 LEU B C 1
ATOM 3156 O O . LEU B 1 181 ? -10.688 8.43 1.395 1 97.62 181 LEU B O 1
ATOM 3160 N N . GLU B 1 182 ? -11.055 10.438 2.242 1 96.94 182 GLU B N 1
ATOM 3161 C CA . GLU B 1 182 ? -11.391 11.086 0.983 1 96.94 182 GLU B CA 1
ATOM 3162 C C . GLU B 1 182 ? -10.695 12.445 0.858 1 96.94 182 GLU B C 1
ATOM 3164 O O . GLU B 1 182 ? -10.641 13.211 1.822 1 96.94 182 GLU B O 1
ATOM 3169 N N . ALA B 1 183 ? -10.148 12.664 -0.276 1 96.44 183 ALA B N 1
ATOM 3170 C CA . ALA B 1 183 ? -9.438 13.922 -0.491 1 96.44 183 ALA B CA 1
ATOM 3171 C C . ALA B 1 183 ? -9.602 14.406 -1.929 1 96.44 183 ALA B C 1
ATOM 3173 O O . ALA B 1 183 ? -9.406 13.641 -2.875 1 96.44 183 ALA B O 1
ATOM 3174 N N . GLN B 1 184 ? -9.953 15.648 -2.078 1 95.75 184 GLN B N 1
ATOM 3175 C CA . GLN B 1 184 ? -9.797 16.328 -3.355 1 95.75 184 GLN B CA 1
ATOM 3176 C C . GLN B 1 184 ? -8.398 16.922 -3.502 1 95.75 184 GLN B C 1
ATOM 3178 O O . GLN B 1 184 ? -7.695 17.109 -2.51 1 95.75 184 GLN B O 1
ATOM 3183 N N . PRO B 1 185 ? -8.023 17.172 -4.758 1 94.06 185 PRO B N 1
ATOM 3184 C CA . PRO B 1 185 ? -6.695 17.766 -4.941 1 94.06 185 PRO B CA 1
ATOM 3185 C C . PRO B 1 185 ? -6.52 19.062 -4.156 1 94.06 185 PRO B C 1
ATOM 3187 O O . PRO B 1 185 ? -7.402 19.922 -4.172 1 94.06 185 PRO B O 1
ATOM 3190 N N . PHE B 1 186 ? -5.434 19.125 -3.357 1 94.56 186 PHE B N 1
ATOM 3191 C CA . PHE B 1 186 ? -5.008 20.312 -2.623 1 94.56 186 PHE B CA 1
ATOM 3192 C C . PHE B 1 186 ? -5.902 20.547 -1.41 1 94.56 186 PHE B C 1
ATOM 3194 O O . PHE B 1 186 ? -5.902 21.641 -0.837 1 94.56 186 PHE B O 1
ATOM 3201 N N . HIS B 1 187 ? -6.746 19.562 -1.074 1 96.44 187 HIS B N 1
ATOM 3202 C CA . HIS B 1 187 ? -7.586 19.625 0.117 1 96.44 187 HIS B CA 1
ATOM 3203 C C . HIS B 1 187 ? -7 18.797 1.253 1 96.44 187 HIS B C 1
ATOM 3205 O O . HIS B 1 187 ? -6.398 17.75 1.013 1 96.44 187 HIS B O 1
ATOM 3211 N N . ILE B 1 188 ? -7.234 19.266 2.457 1 95.94 188 ILE B N 1
ATOM 3212 C CA . ILE B 1 188 ? -7.047 18.375 3.602 1 95.94 188 ILE B CA 1
ATOM 3213 C C . ILE B 1 188 ? -8.055 17.234 3.537 1 95.94 188 ILE B C 1
ATOM 3215 O O . ILE B 1 188 ? -9.25 17.469 3.332 1 95.94 188 ILE B O 1
ATOM 3219 N N . ALA B 1 189 ? -7.602 16.062 3.709 1 96 189 ALA B N 1
ATOM 3220 C CA . ALA B 1 189 ? -8.461 14.891 3.604 1 96 189 ALA B CA 1
ATOM 3221 C C . ALA B 1 189 ? -9.398 14.789 4.805 1 96 189 ALA B C 1
ATOM 3223 O O . ALA B 1 189 ? -9.062 15.234 5.902 1 96 189 ALA B O 1
ATOM 3224 N N . ASP B 1 190 ? -10.547 14.266 4.59 1 96.19 190 ASP B N 1
ATOM 3225 C CA . ASP B 1 190 ? -11.43 13.836 5.668 1 96.19 190 ASP B CA 1
ATOM 3226 C C . ASP B 1 190 ? -11.219 12.359 5.992 1 96.19 190 ASP B C 1
ATOM 3228 O O . ASP B 1 190 ? -11.023 11.539 5.09 1 96.19 190 ASP B O 1
ATOM 3232 N N . ARG B 1 191 ? -11.219 12.047 7.27 1 96.31 191 ARG B N 1
ATOM 3233 C CA . ARG B 1 191 ? -10.938 10.68 7.688 1 96.31 191 ARG B CA 1
ATOM 3234 C C . ARG B 1 191 ? -11.938 10.211 8.742 1 96.31 191 ARG B C 1
ATOM 3236 O O . ARG B 1 191 ? -12.195 10.93 9.719 1 96.31 191 ARG B O 1
ATOM 3243 N N . ILE B 1 192 ? -12.422 9.039 8.562 1 97.19 192 ILE B N 1
ATOM 3244 C CA . ILE B 1 192 ? -13.336 8.422 9.508 1 97.19 192 ILE B CA 1
ATOM 3245 C C . ILE B 1 192 ? -12.812 7.043 9.914 1 97.19 192 ILE B C 1
ATOM 3247 O O . ILE B 1 192 ? -12.484 6.219 9.055 1 97.19 192 ILE B O 1
ATOM 3251 N N . ILE B 1 193 ? -12.805 6.785 11.227 1 97.12 193 ILE B N 1
ATOM 3252 C CA . ILE B 1 193 ? -12.336 5.516 11.766 1 97.12 193 ILE B CA 1
ATOM 3253 C C . ILE B 1 193 ? -13.508 4.754 12.391 1 97.12 193 ILE B C 1
ATOM 3255 O O . ILE B 1 193 ? -14.336 5.344 13.086 1 97.12 193 ILE B O 1
ATOM 3259 N N . TYR B 1 194 ? -13.586 3.504 12.109 1 97.81 194 TYR B N 1
ATOM 3260 C CA . TYR B 1 194 ? -14.492 2.562 12.758 1 97.81 194 TYR B CA 1
ATOM 3261 C C . TYR B 1 194 ? -13.719 1.521 13.555 1 97.81 194 TYR B C 1
ATOM 3263 O O . TYR B 1 194 ? -12.859 0.823 13.008 1 97.81 194 TYR B O 1
ATOM 3271 N N . SER B 1 195 ? -13.984 1.369 14.797 1 97.25 195 SER B N 1
ATOM 3272 C CA . SER B 1 195 ? -13.391 0.352 15.656 1 97.25 195 SER B CA 1
ATOM 3273 C C . SER B 1 195 ? -14.438 -0.636 16.156 1 97.25 195 SER B C 1
ATOM 3275 O O . SER B 1 195 ? -15.461 -0.234 16.719 1 97.25 195 SER B O 1
ATOM 3277 N N . LYS B 1 196 ? -14.125 -1.86 15.93 1 97.38 196 LYS B N 1
ATOM 3278 C CA . LYS B 1 196 ? -15.078 -2.893 16.328 1 97.38 196 LYS B CA 1
ATOM 3279 C C . LYS B 1 196 ? -15.148 -3.033 17.844 1 97.38 196 LYS B C 1
ATOM 3281 O O . LYS B 1 196 ? -14.109 -3.088 18.516 1 97.38 196 LYS B O 1
ATOM 3286 N N . LEU B 1 197 ? -16.328 -3.08 18.328 1 95.44 197 LEU B N 1
ATOM 3287 C CA . LEU B 1 197 ? -16.547 -3.26 19.75 1 95.44 197 LEU B CA 1
ATOM 3288 C C . LEU B 1 197 ? -16.891 -4.711 20.078 1 95.44 197 LEU B C 1
ATOM 3290 O O . LEU B 1 197 ? -17.203 -5.492 19.172 1 95.44 197 LEU B O 1
ATOM 3294 N N . ARG B 1 198 ? -16.906 -5.098 21.328 1 88.88 198 ARG B N 1
ATOM 3295 C CA . ARG B 1 198 ? -17.109 -6.465 21.797 1 88.88 198 ARG B CA 1
ATOM 3296 C C . ARG B 1 198 ? -18.484 -6.977 21.406 1 88.88 198 ARG B C 1
ATOM 3298 O O . ARG B 1 198 ? -18.656 -8.156 21.094 1 88.88 198 ARG B O 1
ATOM 3305 N N . LYS B 1 199 ? -19.422 -6.188 21.25 1 87 199 LYS B N 1
ATOM 3306 C CA . LYS B 1 199 ? -20.797 -6.609 20.969 1 87 199 LYS B CA 1
ATOM 3307 C C . LYS B 1 199 ? -21.047 -6.68 19.469 1 87 199 LYS B C 1
ATOM 3309 O O . LYS B 1 199 ? -22.188 -6.887 19.031 1 87 199 LYS B O 1
ATOM 3314 N N . GLY B 1 200 ? -20.031 -6.469 18.781 1 87.12 200 GLY B N 1
ATOM 3315 C CA . GLY B 1 200 ? -20.172 -6.57 17.344 1 87.12 200 GLY B CA 1
ATOM 3316 C C . GLY B 1 200 ? -20.547 -5.254 16.672 1 87.12 200 GLY B C 1
ATOM 3317 O O . GLY B 1 200 ? -20.672 -5.184 15.453 1 87.12 200 GLY B O 1
ATOM 3318 N N . THR B 1 201 ? -20.75 -4.242 17.453 1 94 201 THR B N 1
ATOM 3319 C CA . THR B 1 201 ? -21.016 -2.906 16.938 1 94 201 THR B CA 1
ATOM 3320 C C . THR B 1 201 ? -19.719 -2.14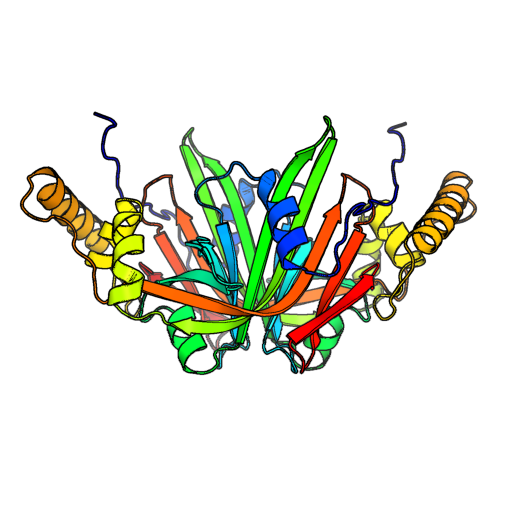6 16.688 1 94 201 THR B C 1
ATOM 3322 O O . THR B 1 201 ? -18.641 -2.668 16.953 1 94 201 THR B O 1
ATOM 3325 N N . TRP B 1 202 ? -19.891 -1.005 15.977 1 97.44 202 TRP B N 1
ATOM 3326 C CA . TRP B 1 202 ? -18.719 -0.224 15.609 1 97.44 202 TRP B CA 1
ATOM 3327 C C . TRP B 1 202 ? -18.766 1.164 16.234 1 97.44 202 TRP B C 1
ATOM 3329 O O . TRP B 1 202 ? -19.812 1.803 16.266 1 97.44 202 TRP B O 1
ATOM 3339 N N . ARG B 1 203 ? -17.672 1.591 16.797 1 96.94 203 ARG B N 1
ATOM 3340 C CA . ARG B 1 203 ? -17.5 2.98 17.203 1 96.94 203 ARG B CA 1
ATOM 3341 C C . ARG B 1 203 ? -16.922 3.82 16.078 1 96.94 203 ARG B C 1
ATOM 3343 O O . ARG B 1 203 ? -15.898 3.455 15.484 1 96.94 203 ARG B O 1
ATOM 3350 N N . LYS B 1 204 ? -17.578 4.922 15.82 1 96.44 204 LYS B N 1
ATOM 3351 C CA . LYS B 1 204 ? -17.188 5.793 14.711 1 96.44 204 LYS B CA 1
ATOM 3352 C C . LYS B 1 204 ? -16.578 7.09 15.227 1 96.44 204 LYS B C 1
ATOM 3354 O O . LYS B 1 204 ? -17.109 7.727 16.125 1 96.44 204 LYS B O 1
ATOM 3359 N N . GLU B 1 205 ? -15.453 7.492 14.68 1 94.88 205 GLU B N 1
ATOM 3360 C CA . GLU B 1 205 ? -14.789 8.75 14.992 1 94.88 205 GLU B CA 1
ATOM 3361 C C . GLU B 1 205 ? -14.273 9.438 13.734 1 94.88 205 GLU B C 1
ATOM 3363 O O . GLU B 1 205 ? -13.828 8.773 12.797 1 94.88 205 GLU B O 1
ATOM 3368 N N . ARG B 1 206 ? -14.359 10.727 13.734 1 94.25 206 ARG B N 1
ATOM 3369 C CA . ARG B 1 206 ? -13.781 11.531 12.664 1 94.25 206 ARG B CA 1
ATOM 3370 C C . ARG B 1 206 ? -12.469 12.172 13.117 1 94.25 206 ARG B C 1
ATOM 3372 O O . ARG B 1 206 ? -12.383 12.727 14.211 1 94.25 206 ARG B O 1
ATOM 3379 N N . ILE B 1 207 ? -11.445 12.055 12.203 1 91.81 207 ILE B N 1
ATOM 3380 C CA . ILE B 1 207 ? -10.133 12.57 12.578 1 91.81 207 ILE B CA 1
ATOM 3381 C C . ILE B 1 207 ? -9.562 13.422 11.445 1 91.81 207 ILE B C 1
ATOM 3383 O O . ILE B 1 207 ? -10.055 13.375 10.32 1 91.81 207 ILE B O 1
ATOM 3387 N N . CYS B 1 208 ? -8.562 14.219 11.828 1 86.62 208 CYS B N 1
ATOM 3388 C CA . CYS B 1 208 ? -7.957 15.086 10.828 1 86.62 208 CYS B CA 1
ATOM 3389 C C . CYS B 1 208 ? -6.613 14.531 10.367 1 86.62 208 CYS B C 1
ATOM 3391 O O . CYS B 1 208 ? -6.105 14.922 9.312 1 86.62 208 CYS B O 1
ATOM 3393 N N . CYS B 1 209 ? -6.023 13.688 11.211 1 81.62 209 CYS B N 1
ATOM 3394 C CA . CYS B 1 209 ? -4.762 13.078 10.797 1 81.62 209 CYS B CA 1
ATOM 3395 C C . CYS B 1 209 ? -4.559 11.734 11.492 1 81.62 209 CYS B C 1
ATOM 3397 O O . CYS B 1 209 ? -5.172 11.461 12.523 1 81.62 209 CYS B O 1
#

pLDDT: mean 94.31, std 7.03, range [37.19, 98.94]

Sequence (418 aa):
MKAIISDVSRIVNSPSNPFELFLLFLSVIDQNPILVNVATVDPVDGVASVSGVFQGWEDDTFRFSAERASRTYRNTKTNPKVAVTFFFDTIINQTQVTRQILVNGNARELSEKEIKPYWYMQELHTRIKSHICDCSTPLHWKVIKSEHDKVLDDFLLGVNNLGQTATFTLYEVIPTRMEFLEAQPFHIADRIIYSKLRKGTWRKERICCMKAIISDVSRIVNSPSNPFELFLLFLSVIDQNPILVNVATVDPVDGVASVSGVFQGWEDDTFRFSAERASRTYRNTKTNPKVAVTFFFDTIINQTQVTRQILVNGNARELSEKEIKPYWYMQELHTRIKSHICDCSTPLHWKVIKSEHDKVLDDFLLGVNNLGQTATFTLYEVIPTRMEFLEAQPFHIADRIIYSKLRKGTWRKERICC

InterPro domains:
  IPR000659 Pyridoxamine 5'-phosphate oxidase [PTHR10851] (14-208)
  IPR011576 Pyridoxamine 5'-phosphate oxidase, N-terminal [PF01243] (33-131)
  IPR012349 FMN-binding split barrel [G3DSA:2.30.110.10] (1-208)
  IPR019576 Pyridoxine 5'-phosphate oxidase, dimerisation, C-terminal [PF10590] (169-207)

Secondary structure (DSSP, 8-state):
------EE-------SSHHHHHHHHHTT---SSPEEEEEEEETTTEEEEEEEEEEEEETTEEEEEEETTSHHHHHHHH--EEEEEEEEEEEETTEEEEEEEEEEEEEEEPPHHHHHHHHTTS-HHHHHHHHH--TTS---HHHHHHHHHHHHHHHHTTS---PPPSSEEEEEEEEEEEEEEEE-TTEEPEEEEEEE-TTS-EEEEEE--/------EE-------SSHHHHHHHHHTT---SSPEEEEEEEETTTEEEEEEEEEEEEETTEEEEEEETTSHHHHHHHH--EEEEEEEEEEEETTEEEEEEEEEEEEEEEPPHHHHHHHHTTS-HHHHHHHHH--TTS---HHHHHHHHHHHHHHHHTTS---PPPSSEEEEEEEEEEEEEEEE-TTEEPEEEEEEE-TTS-EEEEEE--

Radius of gyration: 22.07 Å; Cα contacts (8 Å, |Δi|>4): 908; chains: 2; bounding box: 53×70×52 Å

Foldseek 3Di:
DPPQDEAADDDPDDDQDVVVVVCVVCVQDPDPFFKKKKKFQAPPPRIDIDIWTFLDDDPQKTKTKDWCVARRNVRCVVPQWMKIKGWDWGADPNFIKIKMKIFIFGKDWDDPVVCQVSLVVDDPVVLLCNVQDDNNDDDDPVSSVVSSVVQVVCCVVVNDVSHDDPGMIMIIGNTQKMKMWMDTPNYQIKMKIWGADPVRGTDIDIDRD/DPPQDEAADDDPDDDQDVVVVVCVVCVQDPDPFFKKKKKFQAPPPRIDIDIWTWLDDDPQKTKTKDWCVARRNVRCVVPQWMKIKGWDWGADPNFIKIKMKIFIFGKDWDDPVVCQVSLVVDDPVVLLCNVQDDNNDDDDPVSVVVSSVVQVVCCVVVNDVSHDDPGMIMIIGNTQKMKMWMDTPNYQIKMKIWGADPVRGTDIDIDRD